Protein AF-0000000070867627 (afdb_homodimer)

Organism: Reticulomyxa filosa (NCBI:txid46433)

pLDDT: mean 87.65, std 14.45, range [36.25, 98.75]

Foldseek 3Di:
DLVVLLVVCVVQCPVVVVQDDPLLSVLLNLLLVQLQPPPPLDDLVLCCQVVPPQCVVVVSQLSRLQVSLVVSVVQCPDPVNVPCVPDDPVSVVVSSVLSSVLSSLLRVVCQVVLLVVLVVVLVVPPPCRDPVNSSSVSSLSSNLSSVLLLLDAQLSSQVVLLVSLVSLCVSQVVCVVVVTPRPGDVDDQLLVSLVVVLCCLVPRNLSSLVSVCSVRVVCVSSSVSSVVNNVVSVVCNVPVDGDDHDPVPD/DLVVLLVVCVVQCPVVVVQDDPLLSVLLNLLLVQLQPPPPLDDLVLCCQVVPPQCVVVVSQLSRLQVSLVVSVVQCPDPVNVPCVPDDPVSVVVSSVLSSVLSSLLRVVCQVVLLVVLVVVLVPPPPCRDPVNSSSVSSLSSNLSSVLLLLDAQLSSVVVLLVSLVSLCVQQVVCVVVVTPRPGDVDDQLLVSLVVVLCCLVPRNLSSLVSVCSVRVVCVSSNVSSVVNNVVSVVCNVPVDHDPHDPVPD

Sequence (500 aa):
SMLKVALFAKKKIDRMAKYFSSLDVFTTFISALCHDVEHPGLTNAYHINSQSDLALRYNDQSVLENHHAHIAALLMKKPNCDILSGLTSEQRKKFRKTMISTILQTDMSVHQSIVAKFQNFLRQSEEFLGDDCKQFLVESLVHLGDLSNPVMDWPMSFEWARRVIQEFYHQSLREKYQGLPVAGMEDKQPQSVSKVQTGFIDFIVTPLWKSACTLVPELDDRFEILQVNRQNWVEYGETAMCPPPVSKQCSMLKVALFAKKKIDRMAKYFSSLDVFTTFISALCHDVEHPGLTNAYHINSQSDLALRYNDQSVLENHHAHIAALLMKKPNCDILSGLTSEQRKKFRKTMISTILQTDMSVHQSIVAKFQNFLRQSEEFLGDDCKQFLVESLVHLGDLSNPVMDWPMSFEWARRVIQEFYHQSLREKYQGLPVAGMEDKQPQSVSKVQTGFIDFIVTPLWKSACTLVPELDDRFEILQVNRQNWVEYGETAMCPPPVSKQC

Structure (mmCIF, N/CA/C/O backbone):
data_AF-0000000070867627-model_v1
#
loop_
_entity.id
_entity.type
_entity.pdbx_description
1 polymer '35-cyclic nucleotide phosphodiesterase family protein'
#
loop_
_atom_site.group_PDB
_atom_site.id
_atom_site.type_symbol
_atom_site.label_atom_id
_atom_site.label_alt_id
_atom_site.label_comp_id
_atom_site.label_asym_id
_atom_site.label_entity_id
_atom_site.label_seq_id
_atom_site.pdbx_PDB_ins_code
_atom_site.Cartn_x
_atom_site.Cartn_y
_atom_site.Cartn_z
_atom_site.occupancy
_atom_site.B_iso_or_equiv
_atom_site.auth_seq_id
_atom_site.auth_comp_id
_atom_site.auth_asym_id
_atom_site.auth_atom_id
_atom_site.pdbx_PDB_model_num
ATOM 1 N N . SER A 1 1 ? 8.25 25.047 5.113 1 46.31 1 SER A N 1
ATOM 2 C CA . SER A 1 1 ? 8.102 24.562 6.484 1 46.31 1 SER A CA 1
ATOM 3 C C . SER A 1 1 ? 8.812 23.234 6.691 1 46.31 1 SER A C 1
ATOM 5 O O . SER A 1 1 ? 9.656 23.109 7.582 1 46.31 1 SER A O 1
ATOM 7 N N . MET A 1 2 ? 8.477 22.359 5.766 1 46.62 2 MET A N 1
ATOM 8 C CA . MET A 1 2 ? 9.102 21.047 5.902 1 46.62 2 MET A CA 1
ATOM 9 C C . MET A 1 2 ? 10.617 21.156 5.805 1 46.62 2 MET A C 1
ATOM 11 O O . MET A 1 2 ? 11.344 20.531 6.578 1 46.62 2 MET A O 1
ATOM 15 N N . LEU A 1 3 ? 10.977 22.078 4.957 1 46.28 3 LEU A N 1
ATOM 16 C CA . LEU A 1 3 ? 12.414 22.234 4.75 1 46.28 3 LEU A CA 1
ATOM 17 C C . LEU A 1 3 ? 13.086 22.781 6.012 1 46.28 3 LEU A C 1
ATOM 19 O O . LEU A 1 3 ? 14.211 22.391 6.336 1 46.28 3 LEU A O 1
ATOM 23 N N . LYS A 1 4 ? 12.352 23.609 6.633 1 49.66 4 LYS A N 1
ATOM 24 C CA . LYS A 1 4 ? 12.93 24.172 7.848 1 49.66 4 LYS A CA 1
ATOM 25 C C . LYS A 1 4 ? 13.172 23.094 8.898 1 49.66 4 LYS A C 1
ATOM 27 O O . LYS A 1 4 ? 14.211 23.078 9.562 1 49.66 4 LYS A O 1
ATOM 32 N N . VAL A 1 5 ? 12.18 22.25 8.977 1 50.91 5 VAL A N 1
ATOM 33 C CA . VAL A 1 5 ? 12.344 21.156 9.938 1 50.91 5 VAL A CA 1
ATOM 34 C C . VAL A 1 5 ? 13.5 20.266 9.508 1 50.91 5 VAL A C 1
ATOM 36 O O . VAL A 1 5 ? 14.312 19.844 10.336 1 50.91 5 VAL A O 1
ATOM 39 N N . ALA A 1 6 ? 13.508 20.031 8.195 1 53.25 6 ALA A N 1
ATOM 40 C CA . ALA A 1 6 ? 14.625 19.234 7.699 1 53.25 6 ALA A CA 1
ATOM 41 C C . ALA A 1 6 ? 15.961 19.922 8.016 1 53.25 6 ALA A C 1
ATOM 43 O O . ALA A 1 6 ? 16.922 19.25 8.414 1 53.25 6 ALA A O 1
ATOM 44 N N . LEU A 1 7 ? 15.938 21.172 7.77 1 53.06 7 LEU A N 1
ATOM 45 C CA . LEU A 1 7 ? 17.156 21.938 8.023 1 53.06 7 LEU A CA 1
ATOM 46 C C . LEU A 1 7 ? 17.469 21.969 9.516 1 53.06 7 LEU A C 1
ATOM 48 O O . LEU A 1 7 ? 18.641 21.891 9.906 1 53.06 7 LEU A O 1
ATOM 52 N N . PHE A 1 8 ? 16.422 22.172 10.156 1 52.38 8 PHE A N 1
ATOM 53 C CA . PHE A 1 8 ? 16.625 22.156 11.602 1 52.38 8 PHE A CA 1
ATOM 54 C C . PHE A 1 8 ? 17.172 20.812 12.055 1 52.38 8 PHE A C 1
ATOM 56 O O . PHE A 1 8 ? 18.078 20.75 12.883 1 52.38 8 PHE A O 1
ATOM 63 N N . ALA A 1 9 ? 16.547 19.828 11.492 1 49.59 9 ALA A N 1
ATOM 64 C CA . ALA A 1 9 ? 17.047 18.5 11.812 1 49.59 9 ALA A CA 1
ATOM 65 C C . ALA A 1 9 ? 18.516 18.344 11.406 1 49.59 9 ALA A C 1
ATOM 67 O O . ALA A 1 9 ? 19.297 17.719 12.117 1 49.59 9 ALA A O 1
ATOM 68 N N . LYS A 1 10 ? 18.797 18.906 10.281 1 51.69 10 LYS A N 1
ATOM 69 C CA . LYS A 1 10 ? 20.188 18.875 9.836 1 51.69 10 LYS A CA 1
ATOM 70 C C . LYS A 1 10 ? 21.109 19.516 10.875 1 51.69 10 LYS A C 1
ATOM 72 O O . LYS A 1 10 ? 22.172 18.984 11.195 1 51.69 10 LYS A O 1
ATOM 77 N N . LYS A 1 11 ? 20.781 20.734 11.062 1 50.38 11 LYS A N 1
ATOM 78 C CA . LYS A 1 11 ? 21.656 21.453 11.992 1 50.38 11 LYS A CA 1
ATOM 79 C C . LYS A 1 11 ? 21.797 20.688 13.312 1 50.38 11 LYS A C 1
ATOM 81 O O . LYS A 1 11 ? 22.875 20.641 13.898 1 50.38 11 LYS A O 1
ATOM 86 N N . LYS A 1 12 ? 20.703 20.25 13.703 1 48.22 12 LYS A N 1
ATOM 87 C CA . LYS A 1 12 ? 20.719 19.656 15.047 1 48.22 12 LYS A CA 1
ATOM 88 C C . LYS A 1 12 ? 21 18.156 14.984 1 48.22 12 LYS A C 1
ATOM 90 O O . LYS A 1 12 ? 21.203 17.531 16.016 1 48.22 12 LYS A O 1
ATOM 95 N N . ILE A 1 13 ? 20.781 17.562 13.82 1 48.62 13 ILE A N 1
ATOM 96 C CA . ILE A 1 13 ? 21.172 16.172 13.609 1 48.62 13 ILE A CA 1
ATOM 97 C C . ILE A 1 13 ? 22.688 16.047 13.688 1 48.62 13 ILE A C 1
ATOM 99 O O . ILE A 1 13 ? 23.25 14.984 13.375 1 48.62 13 ILE A O 1
ATOM 103 N N . ASP A 1 14 ? 23.281 17 13.938 1 50.62 14 ASP A N 1
ATOM 104 C CA . ASP A 1 14 ? 24.703 16.75 14.148 1 50.62 14 ASP A CA 1
ATOM 105 C C . ASP A 1 14 ? 24.906 15.531 15.062 1 50.62 14 ASP A C 1
ATOM 107 O O . ASP A 1 14 ? 25.766 14.688 14.797 1 50.62 14 ASP A O 1
ATOM 111 N N . ARG A 1 15 ? 24.234 15.5 16.141 1 51.59 15 ARG A N 1
ATOM 112 C CA . ARG A 1 15 ? 24.375 14.297 16.969 1 51.59 15 ARG A CA 1
ATOM 113 C C . ARG A 1 15 ? 23.828 13.07 16.25 1 51.59 15 ARG A C 1
ATOM 115 O O . ARG A 1 15 ? 24.344 11.961 16.438 1 51.59 15 ARG A O 1
ATOM 122 N N . MET A 1 16 ? 22.812 13.305 15.438 1 53.97 16 MET A N 1
ATOM 123 C CA . MET A 1 16 ? 22.25 12.195 14.68 1 53.97 16 MET A CA 1
ATOM 124 C C . MET A 1 16 ? 22.891 12.094 13.305 1 53.97 16 MET A C 1
ATOM 126 O O . MET A 1 16 ? 22.844 11.039 12.664 1 53.97 16 MET A O 1
ATOM 130 N N . ALA A 1 17 ? 23.453 13.234 13.016 1 57.22 17 ALA A N 1
ATOM 131 C CA . ALA A 1 17 ? 24.094 13.312 11.703 1 57.22 17 ALA A CA 1
ATOM 132 C C . ALA A 1 17 ? 25.188 12.266 11.555 1 57.22 17 ALA A C 1
ATOM 134 O O . ALA A 1 17 ? 25.453 11.781 10.453 1 57.22 17 ALA A O 1
ATOM 135 N N . LYS A 1 18 ? 25.656 12.062 12.734 1 63.28 18 LYS A N 1
ATOM 136 C CA . LYS A 1 18 ? 26.719 11.055 12.656 1 63.28 18 LYS A CA 1
ATOM 137 C C . LYS A 1 18 ? 26.141 9.703 12.227 1 63.28 18 LYS A C 1
ATOM 139 O O . LYS A 1 18 ? 26.875 8.859 11.695 1 63.28 18 LYS A O 1
ATOM 144 N N . TYR A 1 19 ? 24.844 9.758 12.312 1 68.25 19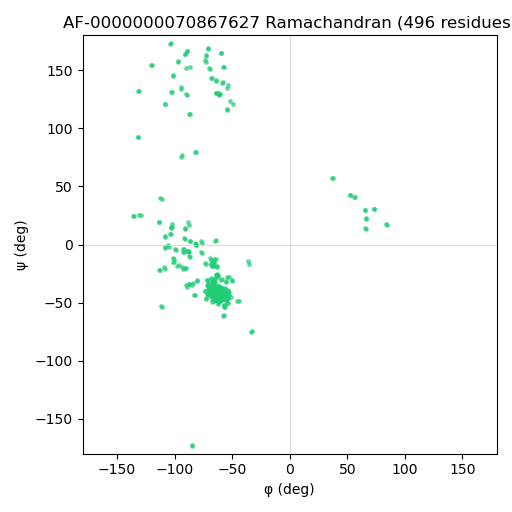 TYR A N 1
ATOM 145 C CA . TYR A 1 19 ? 24.25 8.461 12.039 1 68.25 19 TYR A CA 1
ATOM 146 C C . TYR A 1 19 ? 23.703 8.398 10.617 1 68.25 19 TYR A C 1
ATOM 148 O O . TYR A 1 19 ? 23.4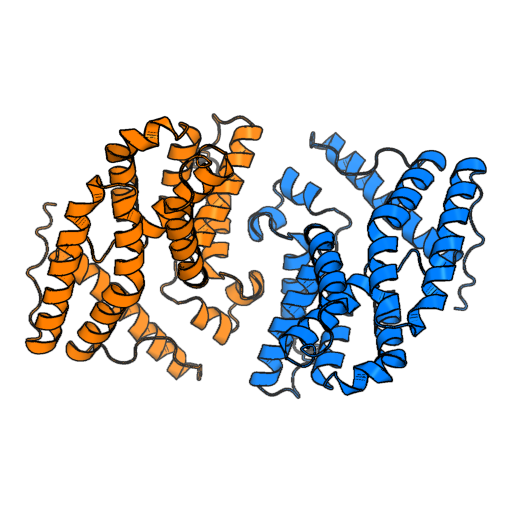69 7.309 10.086 1 68.25 19 TYR A O 1
ATOM 156 N N . PHE A 1 20 ? 23.641 9.57 10 1 80 20 PHE A N 1
ATOM 157 C CA . PHE A 1 20 ? 23.047 9.602 8.664 1 80 20 PHE A CA 1
ATOM 158 C C . PHE A 1 20 ? 24.141 9.711 7.598 1 80 20 PHE A C 1
ATOM 160 O O . PHE A 1 20 ? 25.062 10.516 7.727 1 80 20 PHE A O 1
ATOM 167 N N . SER A 1 21 ? 24.016 8.875 6.66 1 85.19 21 SER A N 1
ATOM 168 C CA . SER A 1 21 ? 24.875 9.031 5.484 1 85.19 21 SER A CA 1
ATOM 169 C C . SER A 1 21 ? 24.438 10.219 4.633 1 85.19 21 SER A C 1
ATOM 171 O O . SER A 1 21 ? 23.359 10.773 4.844 1 85.19 21 SER A O 1
ATOM 173 N N . SER A 1 22 ? 25.359 10.672 3.73 1 88.38 22 SER A N 1
ATOM 174 C CA . SER A 1 22 ? 25 11.734 2.799 1 88.38 22 SER A CA 1
ATOM 175 C C . SER A 1 22 ? 23.766 11.375 1.989 1 88.38 22 SER A C 1
ATOM 177 O O . SER A 1 22 ? 22.938 12.242 1.67 1 88.38 22 SER A O 1
ATOM 179 N N . LEU A 1 23 ? 23.609 10.109 1.723 1 91.44 23 LEU A N 1
ATOM 180 C CA . LEU A 1 23 ? 22.453 9.641 0.974 1 91.44 23 LEU A CA 1
ATOM 181 C C . LEU A 1 23 ? 21.172 9.789 1.799 1 91.44 23 LEU A C 1
ATOM 183 O O . LEU A 1 23 ? 20.125 10.18 1.272 1 91.44 23 LEU A O 1
ATOM 187 N N . ASP A 1 24 ? 21.312 9.508 3.053 1 89.44 24 ASP A N 1
ATOM 188 C CA . ASP A 1 24 ? 20.156 9.648 3.941 1 89.44 24 ASP A CA 1
ATOM 189 C C . ASP A 1 24 ? 19.688 11.094 4 1 89.44 24 ASP A C 1
ATOM 191 O O . ASP A 1 24 ? 18.484 11.367 3.93 1 89.44 24 ASP A O 1
ATOM 195 N N . VAL A 1 25 ? 20.641 11.93 4.094 1 87.81 25 VAL A N 1
ATOM 196 C CA . VAL A 1 25 ? 20.328 13.359 4.176 1 87.81 25 VAL A CA 1
ATOM 197 C C . VAL A 1 25 ? 19.703 13.82 2.867 1 87.81 25 VAL A C 1
ATOM 199 O O . VAL A 1 25 ? 18.672 14.508 2.877 1 87.81 25 VAL A O 1
ATOM 202 N N . PHE A 1 26 ? 20.344 13.398 1.827 1 91.31 26 PHE A N 1
ATOM 203 C CA . PHE A 1 26 ? 19.844 13.734 0.502 1 91.31 26 PHE A CA 1
ATOM 204 C C . PHE A 1 26 ? 18.406 13.242 0.326 1 91.31 26 PHE A C 1
ATOM 206 O O . PHE A 1 26 ? 17.531 13.992 -0.107 1 91.31 26 PHE A O 1
ATOM 213 N N . THR A 1 27 ? 18.094 12.039 0.723 1 93.81 27 THR A N 1
ATOM 214 C CA . THR A 1 27 ? 16.781 11.43 0.594 1 93.81 27 THR A CA 1
ATOM 215 C C . THR A 1 27 ? 15.758 12.164 1.455 1 93.81 27 THR A C 1
ATOM 217 O O . THR A 1 27 ? 14.617 12.367 1.033 1 93.81 27 THR A O 1
ATOM 220 N N . THR A 1 28 ? 16.172 12.523 2.621 1 92.12 28 THR A N 1
ATOM 221 C CA . THR A 1 28 ? 15.289 13.258 3.521 1 92.12 28 THR A CA 1
ATOM 222 C C . THR A 1 28 ? 14.836 14.57 2.885 1 92.12 28 THR A C 1
ATOM 224 O O . THR A 1 28 ? 13.641 14.883 2.889 1 92.12 28 THR A O 1
ATOM 227 N N . PHE A 1 29 ? 15.781 15.273 2.291 1 91.88 29 PHE A N 1
ATOM 228 C CA . PHE A 1 29 ? 15.477 16.578 1.694 1 91.88 29 PHE A CA 1
ATOM 229 C C . PHE A 1 29 ? 14.547 16.406 0.498 1 91.88 29 PHE A C 1
ATOM 231 O O . PHE A 1 29 ? 13.57 17.156 0.358 1 91.88 29 PHE A O 1
ATOM 238 N N . ILE A 1 30 ? 14.828 15.445 -0.308 1 93.81 30 ILE A N 1
ATOM 239 C CA . ILE A 1 30 ? 14.023 15.25 -1.505 1 93.81 30 ILE A CA 1
ATOM 240 C C . ILE A 1 30 ? 12.617 14.781 -1.107 1 93.81 30 ILE A C 1
ATOM 242 O O . ILE A 1 30 ? 11.625 15.234 -1.681 1 93.81 30 ILE A O 1
ATOM 246 N N . SER A 1 31 ? 12.508 13.883 -0.125 1 95.88 31 SER A N 1
ATOM 247 C CA . SER A 1 31 ? 11.203 13.422 0.356 1 95.88 31 SER A CA 1
ATOM 248 C C . SER A 1 31 ? 10.383 14.57 0.921 1 95.88 31 SER A C 1
ATOM 250 O O . SER A 1 31 ? 9.18 14.664 0.669 1 95.88 31 SER A O 1
ATOM 252 N N . ALA A 1 32 ? 11.039 15.414 1.644 1 93.56 32 ALA A N 1
ATOM 253 C CA . ALA A 1 32 ? 10.375 16.578 2.221 1 93.56 32 ALA A CA 1
ATOM 254 C C . ALA A 1 32 ? 9.867 17.516 1.128 1 93.56 32 ALA A C 1
ATOM 256 O O . ALA A 1 32 ? 8.75 18.031 1.209 1 93.56 32 ALA A O 1
ATOM 257 N N . LEU A 1 33 ? 10.648 17.688 0.144 1 93.5 33 LEU A N 1
ATOM 258 C CA . LEU A 1 33 ? 10.32 18.594 -0.956 1 93.5 33 LEU A CA 1
ATOM 259 C C . LEU A 1 33 ? 9.133 18.062 -1.759 1 93.5 33 LEU A C 1
ATOM 261 O O . LEU A 1 33 ? 8.312 18.828 -2.25 1 93.5 33 LEU A O 1
ATOM 265 N N . CYS A 1 34 ? 9.031 16.703 -1.827 1 95.94 34 CYS A N 1
ATOM 266 C CA . CYS A 1 34 ? 8.102 16.125 -2.787 1 95.94 34 CYS A CA 1
ATOM 267 C C . CYS A 1 34 ? 6.895 15.523 -2.078 1 95.94 34 CYS A C 1
ATOM 269 O O . CYS A 1 34 ? 5.953 15.062 -2.727 1 95.94 34 CYS A O 1
ATOM 271 N N . HIS A 1 35 ? 6.785 15.508 -0.769 1 95.94 35 HIS A N 1
ATOM 272 C CA . HIS A 1 35 ? 5.77 14.742 -0.057 1 95.94 35 HIS A CA 1
ATOM 273 C C . HIS A 1 35 ? 4.371 15.273 -0.35 1 95.94 35 HIS A C 1
ATOM 275 O O . HIS A 1 35 ? 3.381 14.562 -0.165 1 95.94 35 HIS A O 1
ATOM 281 N N . ASP A 1 36 ? 4.309 16.531 -0.861 1 95.12 36 ASP A N 1
ATOM 282 C CA . ASP A 1 36 ? 3.02 17.141 -1.171 1 95.12 36 ASP A CA 1
ATOM 283 C C . ASP A 1 36 ? 3.008 17.703 -2.588 1 95.12 36 ASP A C 1
ATOM 285 O O . ASP A 1 36 ? 2.275 18.656 -2.873 1 95.12 36 ASP A O 1
ATOM 289 N N . VAL A 1 37 ? 3.848 17.125 -3.43 1 95.69 37 VAL A N 1
ATOM 290 C CA . VAL A 1 37 ? 3.867 17.594 -4.812 1 95.69 37 VAL A CA 1
ATOM 291 C C . VAL A 1 37 ? 2.502 17.359 -5.457 1 95.69 37 VAL A C 1
ATOM 293 O O . VAL A 1 37 ? 1.882 16.312 -5.25 1 95.69 37 VAL A O 1
ATOM 296 N N . GLU A 1 38 ? 1.902 18.406 -6.117 1 95.12 38 GLU A N 1
ATOM 297 C CA . GLU A 1 38 ? 0.625 18.406 -6.824 1 95.12 38 GLU A CA 1
ATOM 298 C C . GLU A 1 38 ? -0.538 18.172 -5.863 1 95.12 38 GLU A C 1
ATOM 300 O O . GLU A 1 38 ? -1.517 17.516 -6.215 1 95.12 38 GLU A O 1
ATOM 305 N N . HIS A 1 39 ? -0.449 18.547 -4.656 1 93.94 39 HIS A N 1
ATOM 306 C CA . HIS A 1 39 ? -1.557 18.438 -3.715 1 93.94 39 HIS A CA 1
ATOM 307 C C . HIS A 1 39 ? -2.758 19.25 -4.172 1 93.94 39 HIS A C 1
ATOM 309 O O . HIS A 1 39 ? -2.648 20.469 -4.371 1 93.94 39 HIS A O 1
ATOM 315 N N . PRO A 1 40 ? -3.881 18.719 -4.211 1 93.25 40 PRO A N 1
ATOM 316 C CA . PRO A 1 40 ? -5.035 19.391 -4.816 1 93.25 40 PRO A CA 1
ATOM 317 C C . PRO A 1 40 ? -5.852 20.188 -3.807 1 93.25 40 PRO A C 1
ATOM 319 O O . PRO A 1 40 ? -6.801 20.891 -4.184 1 93.25 40 PRO A O 1
ATOM 322 N N . GLY A 1 41 ? -5.539 20.094 -2.537 1 94.81 41 GLY A N 1
ATOM 323 C CA . GLY A 1 41 ? -6.328 20.75 -1.512 1 94.81 41 GLY A CA 1
ATOM 324 C C . GLY A 1 41 ? -7.547 19.953 -1.086 1 94.81 41 GLY A C 1
ATOM 325 O O . GLY A 1 41 ? -8.555 20.531 -0.665 1 94.81 41 GLY A O 1
ATOM 326 N N . LEU A 1 42 ? -7.543 18.719 -1.38 1 96.56 42 LEU A N 1
ATOM 327 C CA . LEU A 1 42 ? -8.57 17.766 -0.979 1 96.56 42 LEU A CA 1
ATOM 328 C C . LEU A 1 42 ? -7.961 16.641 -0.143 1 96.56 42 LEU A C 1
ATOM 330 O O . LEU A 1 42 ? -6.758 16.391 -0.218 1 96.56 42 LEU A O 1
ATOM 334 N N . THR A 1 43 ? -8.766 16.047 0.673 1 96.81 43 THR A N 1
ATOM 335 C CA . THR A 1 43 ? -8.266 15 1.567 1 96.81 43 THR A CA 1
ATOM 336 C C . THR A 1 43 ? -8.391 13.625 0.917 1 96.81 43 THR A C 1
ATOM 338 O O . THR A 1 43 ? -9.117 13.461 -0.066 1 96.81 43 THR A O 1
ATOM 341 N N . ASN A 1 44 ? -7.695 12.656 1.453 1 97.62 44 ASN A N 1
ATOM 342 C CA . ASN A 1 44 ? -7.867 11.273 1.035 1 97.62 44 ASN A CA 1
ATOM 343 C C . ASN A 1 44 ? -9.32 10.828 1.143 1 97.62 44 ASN A C 1
ATOM 345 O O . ASN A 1 44 ? -9.836 10.148 0.251 1 97.62 44 ASN A O 1
ATOM 349 N N . ALA A 1 45 ? -9.992 11.234 2.209 1 97 45 ALA A N 1
ATOM 350 C CA . ALA A 1 45 ? -11.383 10.859 2.428 1 97 45 ALA A CA 1
ATOM 351 C C . ALA A 1 45 ? -12.273 11.367 1.291 1 97 45 ALA A C 1
ATOM 353 O O . ALA A 1 45 ? -13.148 10.641 0.813 1 97 45 ALA A O 1
ATOM 354 N N . TYR A 1 46 ? -12.047 12.594 0.834 1 97.69 46 TYR A N 1
ATOM 355 C CA . TYR A 1 46 ? -12.82 13.125 -0.286 1 97.69 46 TYR A CA 1
ATOM 356 C C . TYR A 1 46 ? -12.633 12.266 -1.531 1 97.69 46 TYR A C 1
ATOM 358 O O . TYR A 1 46 ? -13.602 11.914 -2.203 1 97.69 46 TYR A O 1
ATOM 366 N N . HIS A 1 47 ? -11.367 11.93 -1.83 1 98.06 47 HIS A N 1
ATOM 367 C CA . HIS A 1 47 ? -11.07 11.156 -3.031 1 98.06 47 HIS A CA 1
ATOM 368 C C . HIS A 1 47 ? -11.711 9.773 -2.969 1 98.06 47 HIS A C 1
ATOM 370 O O . HIS A 1 47 ? -12.266 9.297 -3.959 1 98.06 47 HIS A O 1
ATOM 376 N N . ILE A 1 48 ? -11.641 9.148 -1.832 1 97.75 48 ILE A N 1
ATOM 377 C CA . ILE A 1 48 ? -12.203 7.812 -1.656 1 97.75 48 ILE A CA 1
ATOM 378 C C . ILE A 1 48 ? -13.727 7.871 -1.768 1 97.75 48 ILE A C 1
ATOM 380 O O . ILE A 1 48 ? -14.328 7.105 -2.518 1 97.75 48 ILE A O 1
ATOM 384 N N . ASN A 1 49 ? -14.352 8.852 -1.077 1 96.31 49 ASN A N 1
ATOM 385 C CA . ASN A 1 49 ? -15.805 8.984 -1.077 1 96.31 49 ASN A CA 1
ATOM 386 C C . ASN A 1 49 ? -16.328 9.336 -2.463 1 96.31 49 ASN A C 1
ATOM 388 O O . ASN A 1 49 ? -17.438 8.922 -2.838 1 96.31 49 ASN A O 1
ATOM 392 N N . SER A 1 50 ? -15.555 10.102 -3.209 1 96.31 50 SER A N 1
ATOM 393 C CA . SER A 1 50 ? -15.984 10.531 -4.535 1 96.31 50 SER A CA 1
ATOM 394 C C . SER A 1 50 ? -15.594 9.508 -5.598 1 96.31 50 SER A C 1
ATOM 396 O O . SER A 1 50 ? -15.953 9.656 -6.77 1 96.31 50 SER A O 1
ATOM 398 N N . GLN A 1 51 ? -14.797 8.43 -5.191 1 95.06 51 GLN A N 1
ATOM 399 C CA . GLN A 1 51 ? -14.281 7.449 -6.137 1 95.06 51 GLN A CA 1
ATOM 400 C C . GLN A 1 51 ? -13.562 8.133 -7.297 1 95.06 51 GLN A C 1
ATOM 402 O O . GLN A 1 51 ? -13.82 7.824 -8.461 1 95.06 51 GLN A O 1
ATOM 407 N N . SER A 1 52 ? -12.766 9.148 -6.891 1 96.94 52 SER A N 1
ATOM 408 C CA . SER A 1 52 ? -12.008 9.867 -7.91 1 96.94 52 SER A CA 1
ATOM 409 C C . SER A 1 52 ? -11.07 8.93 -8.664 1 96.94 52 SER A C 1
ATOM 411 O O . SER A 1 52 ? -10.82 7.812 -8.227 1 96.94 52 SER A O 1
ATOM 413 N N . ASP A 1 53 ? -10.562 9.359 -9.789 1 97.19 53 ASP A N 1
ATOM 414 C CA . ASP A 1 53 ? -9.594 8.586 -10.562 1 97.19 53 ASP A CA 1
ATOM 415 C C . ASP A 1 53 ? -8.375 8.227 -9.719 1 97.19 53 ASP A C 1
ATOM 417 O O . ASP A 1 53 ? -7.832 7.125 -9.836 1 97.19 53 ASP A O 1
ATOM 421 N N . LEU A 1 54 ? -7.949 9.148 -8.867 1 98.06 54 LEU A N 1
ATOM 422 C CA . LEU A 1 54 ? -6.801 8.891 -8.008 1 98.06 54 LEU A CA 1
ATOM 423 C C . LEU A 1 54 ? -7.109 7.793 -6.996 1 98.06 54 LEU A C 1
ATOM 425 O O . LEU A 1 54 ? -6.273 6.922 -6.746 1 98.06 54 LEU A O 1
ATOM 429 N N . ALA A 1 55 ? -8.297 7.895 -6.402 1 98.31 55 ALA A N 1
ATOM 430 C CA . ALA A 1 55 ? -8.688 6.875 -5.43 1 98.31 55 ALA A CA 1
ATOM 431 C C . ALA A 1 55 ? -8.75 5.496 -6.078 1 98.31 55 ALA A C 1
ATOM 433 O O . ALA A 1 55 ? -8.297 4.504 -5.496 1 98.31 55 ALA A O 1
ATOM 434 N N . LEU A 1 56 ? -9.273 5.422 -7.273 1 97.94 56 LEU A N 1
ATOM 435 C CA . LEU A 1 56 ? -9.352 4.156 -7.992 1 97.94 56 LEU A CA 1
ATOM 436 C C . LEU A 1 56 ? -7.953 3.648 -8.344 1 97.94 56 LEU A C 1
ATOM 438 O O . LEU A 1 56 ? -7.656 2.463 -8.172 1 97.94 56 LEU A O 1
ATOM 442 N N . ARG A 1 57 ? -7.125 4.508 -8.742 1 98.19 57 ARG A N 1
ATOM 443 C CA . ARG A 1 57 ? -5.781 4.164 -9.188 1 98.19 57 ARG A CA 1
ATOM 444 C C . ARG A 1 57 ? -4.957 3.578 -8.039 1 98.19 57 ARG A C 1
ATOM 446 O O . ARG A 1 57 ? -4.238 2.594 -8.227 1 98.19 57 ARG A O 1
ATOM 453 N N . TYR A 1 58 ? -5.086 4.199 -6.93 1 98.56 58 TYR A N 1
ATOM 454 C CA . TYR A 1 58 ? -4.23 3.793 -5.824 1 98.56 58 TYR A CA 1
ATOM 455 C C . TYR A 1 58 ? -5 2.945 -4.816 1 98.56 58 TYR A C 1
ATOM 457 O O . TYR A 1 58 ? -4.582 2.801 -3.668 1 98.56 58 TYR A O 1
ATOM 465 N N . ASN A 1 59 ? -6.141 2.516 -5.301 1 98.5 59 ASN A N 1
ATOM 466 C CA . ASN A 1 59 ? -6.926 1.529 -4.566 1 98.5 59 ASN A CA 1
ATOM 467 C C . ASN A 1 59 ? -7.25 2.008 -3.156 1 98.5 59 ASN A C 1
ATOM 469 O O . ASN A 1 59 ? -7.105 1.256 -2.191 1 98.5 59 ASN A O 1
ATOM 473 N N . ASP A 1 60 ? -7.566 3.229 -3.021 1 98.12 60 ASP A N 1
ATOM 474 C CA . ASP A 1 60 ? -8.102 3.85 -1.813 1 98.12 60 ASP A CA 1
ATOM 475 C C . ASP A 1 60 ? -7.074 3.84 -0.687 1 98.12 60 ASP A C 1
ATOM 477 O O . ASP A 1 60 ? -7.426 3.998 0.484 1 98.12 60 ASP A O 1
ATOM 481 N N . GLN A 1 61 ? -5.816 3.559 -1.013 1 97.75 61 GLN A N 1
ATOM 482 C CA . GLN A 1 61 ? -4.773 3.514 0.005 1 97.75 61 GLN A CA 1
ATOM 483 C C . GLN A 1 61 ? -3.834 4.711 -0.116 1 97.75 61 GLN A C 1
ATOM 485 O O . GLN A 1 61 ? -3.156 4.875 -1.133 1 97.75 61 GLN A O 1
ATOM 490 N N . SER A 1 62 ? -3.793 5.477 1.001 1 98.19 62 SER A N 1
ATOM 491 C CA . SER A 1 62 ? -2.896 6.629 0.968 1 98.19 62 SER A CA 1
ATOM 492 C C . SER A 1 62 ? -2.891 7.285 -0.408 1 98.19 62 SER A C 1
ATOM 494 O O . SER A 1 62 ? -1.828 7.484 -1.002 1 98.19 62 SER A O 1
ATOM 496 N N . VAL A 1 63 ? -4.047 7.668 -0.832 1 98.56 63 VAL A N 1
ATOM 497 C CA . VAL A 1 63 ? -4.305 8.062 -2.213 1 98.56 63 VAL A CA 1
ATOM 498 C C . VAL A 1 63 ? -3.359 9.195 -2.609 1 98.56 63 VAL A C 1
ATOM 500 O O . VAL A 1 63 ? -2.615 9.078 -3.586 1 98.56 63 VAL A O 1
ATOM 503 N N . LEU A 1 64 ? -3.305 10.258 -1.867 1 98.5 64 LEU A N 1
ATOM 504 C CA . LEU A 1 64 ? -2.506 11.438 -2.201 1 98.5 64 LEU A CA 1
ATOM 505 C C . LEU A 1 64 ? -1.018 11.141 -2.051 1 98.5 64 LEU A C 1
ATOM 507 O O . LEU A 1 64 ? -0.221 11.484 -2.928 1 98.5 64 LEU A O 1
ATOM 511 N N . GLU A 1 65 ? -0.624 10.453 -1.002 1 98.5 65 GLU A N 1
ATOM 512 C CA . GLU A 1 65 ? 0.787 10.164 -0.766 1 98.5 65 GLU A CA 1
ATOM 513 C C . GLU A 1 65 ? 1.357 9.266 -1.858 1 98.5 65 GLU A C 1
ATOM 515 O O . GLU A 1 65 ? 2.5 9.445 -2.283 1 98.5 65 GLU A O 1
ATOM 520 N N . ASN A 1 66 ? 0.547 8.289 -2.32 1 98.69 66 ASN A N 1
ATOM 521 C CA . ASN A 1 66 ? 0.987 7.477 -3.447 1 98.69 66 ASN A CA 1
ATOM 522 C C . ASN A 1 66 ? 1.132 8.305 -4.719 1 98.69 66 ASN A C 1
ATOM 524 O O . ASN A 1 66 ? 2.068 8.109 -5.492 1 98.69 66 ASN A O 1
ATOM 528 N N . HIS A 1 67 ? 0.207 9.172 -4.883 1 98.75 67 HIS A N 1
ATOM 529 C CA . HIS A 1 67 ? 0.283 10.07 -6.031 1 98.75 67 HIS A CA 1
ATOM 530 C C . HIS A 1 67 ? 1.526 10.953 -5.961 1 98.75 67 HIS A C 1
ATOM 532 O O . HIS A 1 67 ? 2.232 11.117 -6.957 1 98.75 67 HIS A O 1
ATOM 538 N N . HIS A 1 68 ? 1.799 11.516 -4.793 1 98.62 68 HIS A N 1
ATOM 539 C CA . HIS A 1 68 ? 2.971 12.367 -4.617 1 98.62 68 HIS A CA 1
ATOM 540 C C . HIS A 1 68 ? 4.258 11.602 -4.906 1 98.62 68 HIS A C 1
ATOM 542 O O . HIS A 1 68 ? 5.141 12.109 -5.602 1 98.62 68 HIS A O 1
ATOM 548 N N . ALA A 1 69 ? 4.359 10.422 -4.383 1 98.56 69 ALA A N 1
ATOM 549 C CA . ALA A 1 69 ? 5.551 9.609 -4.609 1 98.56 69 ALA A CA 1
ATOM 550 C C . ALA A 1 69 ? 5.719 9.281 -6.094 1 98.56 69 ALA A C 1
ATOM 552 O O . ALA A 1 69 ? 6.832 9.328 -6.621 1 98.56 69 ALA A O 1
ATOM 553 N N . HIS A 1 70 ? 4.617 8.953 -6.727 1 98.56 70 HIS A N 1
ATOM 554 C CA . HIS A 1 70 ? 4.629 8.648 -8.156 1 98.56 70 HIS A CA 1
ATOM 555 C C . HIS A 1 70 ? 5.098 9.852 -8.969 1 98.56 70 HIS A C 1
ATOM 557 O O . HIS A 1 70 ? 5.98 9.727 -9.82 1 98.56 70 HIS A O 1
ATOM 563 N N . ILE A 1 71 ? 4.52 11.008 -8.695 1 98.25 71 ILE A N 1
ATOM 564 C CA . ILE A 1 71 ? 4.852 12.227 -9.43 1 98.25 71 ILE A CA 1
ATOM 565 C C . ILE A 1 71 ? 6.309 12.594 -9.188 1 98.25 71 ILE A C 1
ATOM 567 O O . ILE A 1 71 ? 7.016 13.016 -10.102 1 98.25 71 ILE A O 1
ATOM 571 N N . ALA A 1 72 ? 6.762 12.461 -7.938 1 97.12 72 ALA A N 1
ATOM 572 C CA . ALA A 1 72 ? 8.164 12.719 -7.625 1 97.12 72 ALA A CA 1
ATOM 573 C C . ALA A 1 72 ? 9.086 11.883 -8.5 1 97.12 72 ALA A C 1
ATOM 575 O O . ALA A 1 72 ? 10.07 12.391 -9.047 1 97.12 72 ALA A O 1
ATOM 576 N N . ALA A 1 73 ? 8.766 10.617 -8.641 1 96.5 73 ALA A N 1
ATOM 577 C CA . ALA A 1 73 ? 9.578 9.719 -9.461 1 96.5 73 ALA A CA 1
ATOM 578 C C . ALA A 1 73 ? 9.578 10.156 -10.922 1 96.5 73 ALA A C 1
ATOM 580 O O . ALA A 1 73 ? 10.617 10.125 -11.586 1 96.5 73 ALA A O 1
ATOM 581 N N . LEU A 1 74 ? 8.414 10.555 -11.422 1 96.44 74 LEU A N 1
ATOM 582 C CA . LEU A 1 74 ? 8.305 10.984 -12.812 1 96.44 74 LEU A CA 1
ATOM 583 C C . LEU A 1 74 ? 9.125 12.25 -13.055 1 96.44 74 LEU A C 1
ATOM 585 O O . LEU A 1 74 ? 9.781 12.383 -14.086 1 96.44 74 LEU A O 1
ATOM 589 N N . LEU A 1 75 ? 9.031 13.148 -12.125 1 95.19 75 LEU A N 1
ATOM 590 C CA . LEU A 1 75 ? 9.773 14.406 -12.258 1 95.19 75 LEU A CA 1
ATOM 591 C C . LEU A 1 75 ? 11.273 14.148 -12.305 1 95.19 75 LEU A C 1
ATOM 593 O O . LEU A 1 75 ? 11.992 14.797 -13.07 1 95.19 75 LEU A O 1
ATOM 597 N N . MET A 1 76 ? 11.758 13.227 -11.562 1 93.69 76 MET A N 1
ATOM 598 C CA . MET A 1 76 ? 13.188 12.938 -11.469 1 93.69 76 MET A CA 1
ATOM 599 C C . MET A 1 76 ? 13.688 12.258 -12.742 1 93.69 76 MET A C 1
ATOM 601 O O . MET A 1 76 ? 14.891 12.172 -12.969 1 93.69 76 MET A O 1
ATOM 605 N N . LYS A 1 77 ? 12.781 11.742 -13.516 1 91.5 77 LYS A N 1
ATOM 606 C CA . LYS A 1 77 ? 13.156 11.094 -14.773 1 91.5 77 LYS A CA 1
ATOM 607 C C . LYS A 1 77 ? 13.25 12.102 -15.906 1 91.5 77 LYS A C 1
ATOM 609 O O . LYS A 1 77 ? 13.766 11.789 -16.984 1 91.5 77 LYS A O 1
ATOM 614 N N . LYS A 1 78 ? 12.805 13.258 -15.656 1 91.75 78 LYS A N 1
ATOM 615 C CA . LYS A 1 78 ? 12.914 14.297 -16.672 1 91.75 78 LYS A CA 1
ATOM 616 C C . LYS A 1 78 ? 14.375 14.695 -16.906 1 91.75 78 LYS A C 1
ATOM 618 O O . LYS A 1 78 ? 15.156 14.758 -15.953 1 91.75 78 LYS A O 1
ATOM 623 N N . PRO A 1 79 ? 14.773 14.992 -18.141 1 87.62 79 PRO A N 1
ATOM 624 C CA . PRO A 1 79 ? 16.172 15.289 -18.484 1 87.62 79 PRO A CA 1
ATOM 625 C C . PRO A 1 79 ? 16.766 16.406 -17.625 1 87.62 79 PRO A C 1
ATOM 627 O O . PRO A 1 79 ? 17.922 16.328 -17.203 1 87.62 79 PRO A O 1
ATOM 630 N N . ASN A 1 80 ? 16.109 17.453 -17.312 1 87.25 80 ASN A N 1
ATOM 631 C CA . ASN A 1 80 ? 16.672 18.578 -16.547 1 87.25 80 ASN A CA 1
ATOM 632 C C . ASN A 1 80 ? 16.453 18.391 -15.055 1 87.25 80 ASN A C 1
ATOM 634 O O . ASN A 1 80 ? 16.766 19.297 -14.266 1 87.25 80 ASN A O 1
ATOM 638 N N . CYS A 1 81 ? 16.078 17.188 -14.617 1 85.75 81 CYS A N 1
ATOM 639 C CA . CYS A 1 81 ? 15.781 16.969 -13.211 1 85.75 81 CYS A CA 1
ATOM 640 C C . CYS A 1 81 ? 16.406 15.664 -12.711 1 85.75 81 CYS A C 1
ATOM 642 O O . CYS A 1 81 ? 15.867 15.023 -11.812 1 85.75 81 CYS A O 1
ATOM 644 N N . ASP A 1 82 ? 17.484 15.242 -13.406 1 84.88 82 ASP A N 1
ATOM 645 C CA . ASP A 1 82 ? 18.125 14 -12.969 1 84.88 82 ASP A CA 1
ATOM 646 C C . ASP A 1 82 ? 19.062 14.242 -11.797 1 84.88 82 ASP A C 1
ATOM 648 O O . ASP A 1 82 ? 20.281 14.211 -11.953 1 84.88 82 ASP A O 1
ATOM 652 N N . ILE A 1 83 ? 18.531 14.352 -10.68 1 88.69 83 ILE A N 1
ATOM 653 C CA . ILE A 1 83 ? 19.266 14.695 -9.469 1 88.69 83 ILE A CA 1
ATOM 654 C C . ILE A 1 83 ? 19.922 13.438 -8.898 1 88.69 83 ILE A C 1
ATOM 656 O O . ILE A 1 83 ? 20.641 13.508 -7.891 1 88.69 83 ILE A O 1
ATOM 660 N N . LEU A 1 84 ? 19.719 12.25 -9.633 1 91.19 84 LEU A N 1
ATOM 661 C CA . LEU A 1 84 ? 20.266 10.992 -9.133 1 91.19 84 LEU A CA 1
ATOM 662 C C . LEU A 1 84 ? 21.484 10.57 -9.93 1 91.19 84 LEU A C 1
ATOM 664 O O . LEU A 1 84 ? 22.062 9.508 -9.68 1 91.19 84 LEU A O 1
ATOM 668 N N . SER A 1 85 ? 21.969 11.258 -10.953 1 88.88 85 SER A N 1
ATOM 669 C CA . SER A 1 85 ? 23.031 10.891 -11.891 1 88.88 85 SER A CA 1
ATOM 670 C C . SER A 1 85 ? 24.312 10.508 -11.164 1 88.88 85 SER A C 1
ATOM 672 O O . SER A 1 85 ? 25.062 9.648 -11.617 1 88.88 85 SER A O 1
ATOM 674 N N . GLY A 1 86 ? 24.625 10.969 -10.039 1 89.25 86 GLY A N 1
ATOM 675 C CA . GLY A 1 86 ? 25.859 10.672 -9.328 1 89.25 86 GLY A CA 1
ATOM 676 C C . GLY A 1 86 ? 25.75 9.477 -8.406 1 89.25 86 GLY A C 1
ATOM 677 O O . GLY A 1 86 ? 26.75 9.031 -7.836 1 89.25 86 GLY A O 1
ATOM 678 N N . LEU A 1 87 ? 24.641 8.812 -8.43 1 93.44 87 LEU A N 1
ATOM 679 C CA . LEU A 1 87 ? 24.422 7.695 -7.516 1 93.44 87 LEU A CA 1
ATOM 680 C C . LEU A 1 87 ? 24.625 6.363 -8.227 1 93.44 87 LEU A C 1
ATOM 682 O O . LEU A 1 87 ? 24.312 6.234 -9.414 1 93.44 87 LEU A O 1
ATOM 686 N N . THR A 1 88 ? 25.156 5.391 -7.461 1 94.44 88 THR A N 1
ATOM 687 C CA . THR A 1 88 ? 25.234 4.023 -7.957 1 94.44 88 THR A CA 1
ATOM 688 C C . THR A 1 88 ? 23.844 3.396 -8.023 1 94.44 88 THR A C 1
ATOM 690 O O . THR A 1 88 ? 22.891 3.939 -7.469 1 94.44 88 THR A O 1
ATOM 693 N N . SER A 1 89 ? 23.75 2.229 -8.68 1 91.81 89 SER A N 1
ATOM 694 C CA . SER A 1 89 ? 22.484 1.517 -8.781 1 91.81 89 SER A CA 1
ATOM 695 C C . SER A 1 89 ? 21.953 1.151 -7.402 1 91.81 89 SER A C 1
ATOM 697 O O . SER A 1 89 ? 20.75 1.273 -7.148 1 91.81 89 SER A O 1
ATOM 699 N N . GLU A 1 90 ? 22.812 0.788 -6.586 1 93.88 90 GLU A N 1
ATOM 700 C CA . GLU A 1 90 ? 22.422 0.413 -5.23 1 93.88 90 GLU A CA 1
ATOM 701 C C . GLU A 1 90 ? 21.922 1.624 -4.441 1 93.88 90 GLU A C 1
ATOM 703 O O . GLU A 1 90 ? 20.938 1.535 -3.703 1 93.88 90 GLU A O 1
ATOM 708 N N . GLN A 1 91 ? 22.609 2.701 -4.637 1 95.38 91 GLN A N 1
ATOM 709 C CA . GLN A 1 91 ? 22.219 3.934 -3.959 1 95.38 91 GLN A CA 1
ATOM 710 C C . GLN A 1 91 ? 20.875 4.441 -4.465 1 95.38 91 GLN A C 1
ATOM 712 O O . GLN A 1 91 ? 20.062 4.93 -3.684 1 95.38 91 GLN A O 1
ATOM 717 N N . ARG A 1 92 ? 20.672 4.305 -5.688 1 95.19 92 ARG A N 1
ATOM 718 C CA . ARG A 1 92 ? 19.406 4.723 -6.281 1 95.19 92 ARG A CA 1
ATOM 719 C C . ARG A 1 92 ? 18.25 3.898 -5.742 1 95.19 92 ARG A C 1
ATOM 721 O O . ARG A 1 92 ? 17.172 4.438 -5.461 1 95.19 92 ARG A O 1
ATOM 728 N N . LYS A 1 93 ? 18.5 2.627 -5.652 1 94.62 93 LYS A N 1
ATOM 729 C CA . LYS A 1 93 ? 17.469 1.737 -5.109 1 94.62 93 LYS A CA 1
ATOM 730 C C . LYS A 1 93 ? 17.141 2.098 -3.664 1 94.62 93 LYS A C 1
ATOM 732 O O . LYS A 1 93 ? 15.969 2.143 -3.281 1 94.62 93 LYS A O 1
ATOM 737 N N . LYS A 1 94 ? 18.156 2.32 -2.947 1 94.75 94 LYS A N 1
ATOM 738 C CA . LYS A 1 94 ? 17.969 2.701 -1.551 1 94.75 94 LYS A CA 1
ATOM 739 C C . LYS A 1 94 ? 17.25 4.039 -1.44 1 94.75 94 LYS A C 1
ATOM 741 O O . LYS A 1 94 ? 16.344 4.195 -0.616 1 94.75 94 LYS A O 1
ATOM 746 N N . PHE A 1 95 ? 17.703 5.012 -2.238 1 96.19 95 PHE A N 1
ATOM 747 C CA . PHE A 1 95 ? 17.062 6.324 -2.287 1 96.19 95 PHE A CA 1
ATOM 748 C C . PHE A 1 95 ? 15.57 6.191 -2.582 1 96.19 95 PHE A C 1
ATOM 750 O O . PHE A 1 95 ? 14.742 6.75 -1.865 1 96.19 95 PHE A O 1
ATOM 757 N N . ARG A 1 96 ? 15.203 5.449 -3.613 1 97.25 96 ARG A N 1
ATOM 758 C CA . ARG A 1 96 ? 13.82 5.293 -4.043 1 97.25 96 ARG A CA 1
ATOM 759 C C . ARG A 1 96 ? 12.984 4.633 -2.957 1 97.25 96 ARG A C 1
ATOM 761 O O . ARG A 1 96 ? 11.898 5.113 -2.625 1 97.25 96 ARG A O 1
ATOM 768 N N . LYS A 1 97 ? 13.5 3.582 -2.438 1 97 97 LYS A N 1
ATOM 769 C CA . LYS A 1 97 ? 12.789 2.859 -1.383 1 97 97 LYS A CA 1
ATOM 770 C C . LYS A 1 97 ? 12.5 3.768 -0.193 1 97 97 LYS A C 1
ATOM 772 O O . LYS A 1 97 ? 11.367 3.807 0.302 1 97 97 LYS A O 1
ATOM 777 N N . THR A 1 98 ? 13.477 4.48 0.211 1 96.19 98 THR A N 1
ATOM 778 C CA . THR A 1 98 ? 13.352 5.344 1.379 1 96.19 98 THR A CA 1
ATOM 779 C C . THR A 1 98 ? 12.422 6.52 1.08 1 96.19 98 THR A C 1
ATOM 781 O O . THR A 1 98 ? 11.609 6.906 1.921 1 96.19 98 THR A O 1
ATOM 784 N N . MET A 1 99 ? 12.594 7.059 -0.068 1 97.25 99 MET A N 1
ATOM 785 C CA . MET A 1 99 ? 11.742 8.188 -0.441 1 97.25 99 MET A CA 1
ATOM 786 C C . MET A 1 99 ? 10.273 7.785 -0.449 1 97.25 99 MET A C 1
ATOM 788 O O . MET A 1 99 ? 9.43 8.484 0.124 1 97.25 99 MET A O 1
ATOM 792 N N . ILE A 1 100 ? 9.984 6.66 -1.107 1 98.5 100 ILE A N 1
ATOM 793 C CA . ILE A 1 100 ? 8.609 6.18 -1.182 1 98.5 100 ILE A CA 1
ATOM 794 C C . ILE A 1 100 ? 8.055 5.98 0.227 1 98.5 100 ILE A C 1
ATOM 796 O O . ILE A 1 100 ? 7 6.52 0.565 1 98.5 100 ILE A O 1
ATOM 800 N N . SER A 1 101 ? 8.789 5.266 0.998 1 97.62 101 SER A N 1
ATOM 801 C CA . SER A 1 101 ? 8.352 4.969 2.357 1 97.62 101 SER A CA 1
ATOM 802 C C . SER A 1 101 ? 8.125 6.246 3.158 1 97.62 101 SER A C 1
ATOM 804 O O . SER A 1 101 ? 7.133 6.375 3.873 1 97.62 101 SER A O 1
ATOM 806 N N . THR A 1 102 ? 9.008 7.137 3.037 1 96.5 102 THR A N 1
ATOM 807 C CA . THR A 1 102 ? 8.953 8.391 3.785 1 96.5 102 THR A CA 1
ATOM 808 C C . THR A 1 102 ? 7.727 9.203 3.389 1 96.5 102 THR A C 1
ATOM 810 O O . THR A 1 102 ? 6.996 9.695 4.25 1 96.5 102 THR A O 1
ATOM 813 N N . ILE A 1 103 ? 7.496 9.312 2.129 1 98.06 103 ILE A N 1
ATOM 814 C CA . ILE A 1 103 ? 6.348 10.07 1.644 1 98.06 103 ILE A CA 1
ATOM 815 C C . ILE A 1 103 ? 5.059 9.398 2.098 1 98.06 103 ILE A C 1
ATOM 817 O O . ILE A 1 103 ? 4.133 10.07 2.564 1 98.06 103 ILE A O 1
ATOM 821 N N . LEU A 1 104 ? 5.012 8.125 2.014 1 98.06 104 LEU A N 1
ATOM 822 C CA . LEU A 1 104 ? 3.818 7.395 2.422 1 98.06 104 LEU A CA 1
ATOM 823 C C . LEU A 1 104 ? 3.559 7.566 3.914 1 98.06 104 LEU A C 1
ATOM 825 O O . LEU A 1 104 ? 2.408 7.551 4.355 1 98.06 104 LEU A O 1
ATOM 829 N N . GLN A 1 105 ? 4.559 7.816 4.688 1 96.38 105 GLN A N 1
ATOM 830 C CA . GLN A 1 105 ? 4.43 7.949 6.137 1 96.38 105 GLN A CA 1
ATOM 831 C C . GLN A 1 105 ? 3.934 9.344 6.52 1 96.38 105 GLN A C 1
ATOM 833 O O . GLN A 1 105 ? 3.732 9.633 7.699 1 96.38 105 GLN A O 1
ATOM 838 N N . THR A 1 106 ? 3.721 10.172 5.57 1 96.38 106 THR A N 1
ATOM 839 C CA . THR A 1 106 ? 3.135 11.477 5.875 1 96.38 106 THR A CA 1
ATOM 840 C C . THR A 1 106 ? 1.61 11.398 5.852 1 96.38 106 THR A C 1
ATOM 842 O O . THR A 1 106 ? 0.93 12.367 6.199 1 96.38 106 THR A O 1
ATOM 845 N N . ASP A 1 107 ? 1.107 10.258 5.465 1 97 107 ASP A N 1
ATOM 846 C CA . ASP A 1 107 ? -0.324 10.008 5.609 1 97 107 ASP A CA 1
ATOM 847 C C . ASP A 1 107 ? -0.734 9.992 7.078 1 97 107 ASP A C 1
ATOM 849 O O . ASP A 1 107 ? -0.145 9.273 7.887 1 97 107 ASP A O 1
ATOM 853 N N . MET A 1 108 ? -1.775 10.727 7.418 1 95.12 108 MET A N 1
ATOM 854 C CA . MET A 1 108 ? -2.209 10.852 8.805 1 95.12 108 MET A CA 1
ATOM 855 C C . MET A 1 108 ? -2.781 9.531 9.32 1 95.12 108 MET A C 1
ATOM 857 O O . MET A 1 108 ? -2.887 9.328 10.531 1 95.12 108 MET A O 1
ATOM 861 N N . SER A 1 109 ? -3.098 8.664 8.422 1 94.69 109 SER A N 1
ATOM 862 C CA . SER A 1 109 ? -3.641 7.379 8.844 1 94.69 109 SER A CA 1
ATOM 863 C C . SER A 1 109 ? -2.59 6.547 9.578 1 94.69 109 SER A C 1
ATOM 865 O O . SER A 1 109 ? -2.926 5.613 10.305 1 94.69 109 SER A O 1
ATOM 867 N N . VAL A 1 110 ? -1.34 6.895 9.398 1 94.06 110 VAL A N 1
ATOM 868 C CA . VAL A 1 110 ? -0.301 6.098 10.039 1 94.06 110 VAL A CA 1
ATOM 869 C C . VAL A 1 110 ? 0.323 6.887 11.188 1 94.06 110 VAL A C 1
ATOM 871 O O . VAL A 1 110 ? 1.302 6.445 11.797 1 94.06 110 VAL A O 1
ATOM 874 N N . HIS A 1 111 ? -0.198 8.008 11.508 1 95.25 111 HIS A N 1
ATOM 875 C CA . HIS A 1 111 ? 0.342 8.906 12.523 1 95.25 111 HIS A CA 1
ATOM 876 C C . HIS A 1 111 ? 0.5 8.195 13.867 1 95.25 111 HIS A C 1
ATOM 878 O O . HIS A 1 111 ? 1.568 8.25 14.477 1 95.25 111 HIS A O 1
ATOM 884 N N . GLN A 1 112 ? -0.501 7.496 14.273 1 93.88 112 GLN A N 1
ATOM 885 C CA . GLN A 1 112 ? -0.468 6.844 15.578 1 93.88 112 GLN A CA 1
ATOM 886 C C . GLN A 1 112 ? 0.627 5.785 15.633 1 93.88 112 GLN A C 1
ATOM 888 O O . GLN A 1 112 ? 1.264 5.594 16.672 1 93.88 112 GLN A O 1
ATOM 893 N N . SER A 1 113 ? 0.747 5.16 14.539 1 91.88 113 SER A N 1
ATOM 894 C CA . SER A 1 113 ? 1.797 4.148 14.469 1 91.88 113 SER A CA 1
ATOM 895 C C . SER A 1 113 ? 3.18 4.773 14.617 1 91.88 113 SER A C 1
ATOM 897 O O . SER A 1 113 ? 4.066 4.195 15.25 1 91.88 113 SER A O 1
ATOM 899 N N . ILE A 1 114 ? 3.367 5.879 14.039 1 89.31 114 ILE A N 1
ATOM 900 C CA . ILE A 1 114 ? 4.648 6.574 14.109 1 89.31 114 ILE A CA 1
ATOM 901 C C . ILE A 1 114 ? 4.914 7.016 15.547 1 89.31 114 ILE A C 1
ATOM 903 O O . ILE A 1 114 ? 6.016 6.828 16.062 1 89.31 114 ILE A O 1
ATOM 907 N N . VAL A 1 115 ? 3.93 7.535 16.188 1 91.81 115 VAL A N 1
ATOM 908 C CA . VAL A 1 115 ? 4.062 7.977 17.578 1 91.81 115 VAL A CA 1
ATOM 909 C C . VAL A 1 115 ? 4.398 6.785 18.469 1 91.81 115 VAL A C 1
ATOM 911 O O . VAL A 1 115 ? 5.301 6.859 19.312 1 91.81 115 VAL A O 1
ATOM 914 N N . ALA A 1 116 ? 3.713 5.715 18.234 1 89.75 116 ALA A N 1
ATOM 915 C CA . ALA A 1 116 ? 3.955 4.508 19.016 1 89.75 116 ALA A CA 1
ATOM 916 C C . ALA A 1 116 ? 5.375 3.992 18.797 1 89.75 116 ALA A C 1
ATOM 918 O O . ALA A 1 116 ? 6.035 3.568 19.75 1 89.75 116 ALA A O 1
ATOM 919 N N . LYS A 1 117 ? 5.766 4.004 17.609 1 84.25 117 LYS A N 1
ATOM 920 C CA . LYS A 1 117 ? 7.113 3.549 17.297 1 84.25 117 LYS A CA 1
ATOM 921 C C . LYS A 1 117 ? 8.164 4.422 17.984 1 84.25 117 LYS A C 1
ATOM 923 O O . LYS A 1 117 ? 9.188 3.922 18.453 1 84.25 117 LYS A O 1
ATOM 928 N N . PHE A 1 118 ? 7.965 5.699 17.984 1 82.06 118 PHE A N 1
ATOM 929 C CA . PHE A 1 118 ? 8.859 6.602 18.703 1 82.06 118 PHE A CA 1
ATOM 930 C C . PHE A 1 118 ? 8.938 6.234 20.172 1 82.06 118 PHE A C 1
ATOM 932 O O . PHE A 1 118 ? 10.031 6.152 20.75 1 82.06 118 PHE A O 1
ATOM 939 N N . GLN A 1 119 ? 7.848 6.027 20.703 1 82 119 GLN A N 1
ATOM 940 C CA . GLN A 1 119 ? 7.785 5.711 22.141 1 82 119 GLN A CA 1
ATOM 941 C C . GLN A 1 119 ? 8.477 4.387 22.438 1 82 119 GLN A C 1
ATOM 943 O O . GLN A 1 119 ? 9.164 4.254 23.453 1 82 119 GLN A O 1
ATOM 948 N N . ASN A 1 120 ? 8.242 3.459 21.531 1 80.31 120 ASN A N 1
ATOM 949 C CA . ASN A 1 120 ? 8.906 2.168 21.688 1 80.31 120 ASN A CA 1
ATOM 950 C C . ASN A 1 120 ? 10.414 2.285 21.516 1 80.31 120 ASN A C 1
ATOM 952 O O . ASN A 1 120 ? 11.18 1.609 22.203 1 80.31 120 ASN A O 1
ATOM 956 N N . PHE A 1 121 ? 10.766 3.045 20.578 1 73.75 121 PHE A N 1
ATOM 957 C CA . PHE A 1 121 ? 12.18 3.293 20.328 1 73.75 121 PHE A CA 1
ATOM 958 C C . PHE A 1 121 ? 12.859 3.883 21.562 1 73.75 121 PHE A C 1
ATOM 960 O O . PHE A 1 121 ? 14 3.527 21.875 1 73.75 121 PHE A O 1
ATOM 967 N N . LEU A 1 122 ? 12.344 4.695 22.172 1 71.06 122 LEU A N 1
ATOM 968 C CA . LEU A 1 122 ? 12.875 5.367 23.359 1 71.06 122 LEU A CA 1
ATOM 969 C C . LEU A 1 122 ? 13.031 4.383 24.5 1 71.06 122 LEU A C 1
ATOM 971 O O . LEU A 1 122 ? 13.906 4.555 25.359 1 71.06 122 LEU A O 1
ATOM 975 N N . ARG A 1 123 ? 12.203 3.406 24.5 1 73.31 123 ARG A N 1
ATOM 976 C CA . ARG A 1 123 ? 12.266 2.416 25.578 1 73.31 123 ARG A CA 1
ATOM 977 C C . ARG A 1 123 ? 13.375 1.401 25.312 1 73.31 123 ARG A C 1
ATOM 979 O O . ARG A 1 123 ? 13.914 0.811 26.25 1 73.31 123 ARG A O 1
ATOM 986 N N . GLN A 1 124 ? 13.625 1.166 23.938 1 66.88 124 GLN A N 1
ATOM 987 C CA . GLN A 1 124 ? 14.594 0.129 23.594 1 66.88 124 GLN A CA 1
ATOM 988 C C . GLN A 1 124 ? 15.984 0.72 23.391 1 66.88 124 GLN A C 1
ATOM 990 O O . GLN A 1 124 ? 16.141 1.765 22.75 1 66.88 124 GLN A O 1
ATOM 995 N N . SER A 1 125 ? 16.75 1.11 24.375 1 53.72 125 SER A N 1
ATOM 996 C CA . SER A 1 125 ? 18.031 1.804 24.438 1 53.72 125 SER A CA 1
ATOM 997 C C . SER A 1 125 ? 18.922 1.445 23.25 1 53.72 125 SER A C 1
ATOM 999 O O . SER A 1 125 ? 19.547 2.32 22.656 1 53.72 125 SER A O 1
ATOM 1001 N N . GLU A 1 126 ? 19.578 0.277 23.078 1 48.03 126 GLU A N 1
ATOM 1002 C CA . GLU A 1 126 ? 20.844 -0.108 22.438 1 48.03 126 GLU A CA 1
ATOM 1003 C C . GLU A 1 126 ? 20.641 -0.33 20.938 1 48.03 126 GLU A C 1
ATOM 1005 O O . GLU A 1 126 ? 21.578 -0.146 20.156 1 48.03 126 GLU A O 1
ATOM 1010 N N . GLU A 1 127 ? 19.594 -0.807 20.516 1 50.34 127 GLU A N 1
ATOM 1011 C CA . GLU A 1 127 ? 19.562 -1.533 19.25 1 50.34 127 GLU A CA 1
ATOM 1012 C C . GLU A 1 127 ? 19.312 -0.59 18.078 1 50.34 127 GLU A C 1
ATOM 1014 O O . GLU A 1 127 ? 19.094 -1.038 16.953 1 50.34 127 GLU A O 1
ATOM 1019 N N . PHE A 1 128 ? 19.562 0.72 18.312 1 52.19 128 PHE A N 1
ATOM 1020 C CA . PHE A 1 128 ? 19.062 1.73 17.391 1 52.19 128 PHE A CA 1
ATOM 1021 C C . PHE A 1 128 ? 19.922 1.765 16.125 1 52.19 128 PHE A C 1
ATOM 1023 O O . PHE A 1 128 ? 19.703 2.6 15.242 1 52.19 128 PHE A O 1
ATOM 1030 N N . LEU A 1 129 ? 20.859 0.97 16.016 1 56.66 129 LEU A N 1
ATOM 1031 C CA . LEU A 1 129 ? 21.875 1.393 15.055 1 56.66 129 LEU A CA 1
ATOM 1032 C C . LEU A 1 129 ? 21.719 0.63 13.742 1 56.66 129 LEU A C 1
ATOM 1034 O O . LEU A 1 129 ? 22.547 0.771 12.836 1 56.66 129 LEU A O 1
ATOM 1038 N N . GLY A 1 130 ? 20.578 0.017 13.508 1 66.44 130 GLY A N 1
ATOM 1039 C CA . GLY A 1 130 ? 20.594 -0.651 12.219 1 66.44 130 GLY A CA 1
ATOM 1040 C C . GLY A 1 130 ? 19.812 0.086 11.156 1 66.44 130 GLY A C 1
ATOM 1041 O O . GLY A 1 130 ? 19.406 1.235 11.352 1 66.44 130 GLY A O 1
ATOM 1042 N N . ASP A 1 131 ? 19.812 -0.273 9.875 1 72 131 ASP A N 1
ATOM 1043 C CA . ASP A 1 131 ? 19.188 0.317 8.703 1 72 131 ASP A CA 1
ATOM 1044 C C . ASP A 1 131 ? 17.703 0.592 8.961 1 72 131 ASP A C 1
ATOM 1046 O O . ASP A 1 131 ? 17.172 1.604 8.5 1 72 131 ASP A O 1
ATOM 1050 N N . ASP A 1 132 ? 17.141 -0.212 9.766 1 75.19 132 ASP A N 1
ATOM 1051 C CA . ASP A 1 132 ? 15.727 -0.026 10.062 1 75.19 132 ASP A CA 1
ATOM 1052 C C . ASP A 1 132 ? 15.508 1.203 10.945 1 75.19 132 ASP A C 1
ATOM 1054 O O . ASP A 1 132 ? 14.516 1.917 10.781 1 75.19 132 ASP A O 1
ATOM 1058 N N . CYS A 1 133 ? 16.422 1.436 11.688 1 76.81 133 CYS A N 1
ATOM 1059 C CA . CYS A 1 133 ? 16.344 2.6 12.562 1 76.81 133 CYS A CA 1
ATOM 1060 C C . CYS A 1 133 ? 16.547 3.889 11.773 1 76.81 133 CYS A C 1
ATOM 1062 O O . CYS A 1 133 ? 15.844 4.875 12 1 76.81 133 CYS A O 1
ATOM 1064 N N . LYS A 1 134 ? 17.469 3.785 10.867 1 80.88 134 LYS A N 1
ATOM 1065 C CA . LYS A 1 134 ? 17.719 4.965 10.039 1 80.88 134 LYS A CA 1
ATOM 1066 C C . LYS A 1 134 ? 16.484 5.316 9.203 1 80.88 134 LYS A C 1
ATOM 1068 O O . LYS A 1 134 ? 16.125 6.488 9.094 1 80.88 134 LYS A O 1
ATOM 1073 N N . GLN A 1 135 ? 15.922 4.316 8.648 1 87.81 135 GLN A N 1
ATOM 1074 C CA . GLN A 1 135 ? 14.711 4.527 7.859 1 87.81 135 GLN A CA 1
ATOM 1075 C C . GLN A 1 135 ? 13.609 5.156 8.695 1 87.81 135 GLN A C 1
ATOM 1077 O O . GLN A 1 135 ? 12.961 6.113 8.266 1 87.81 135 GLN A O 1
ATOM 1082 N N . PHE A 1 136 ? 13.492 4.633 9.844 1 86.06 136 PHE A N 1
ATOM 1083 C CA . PHE A 1 136 ? 12.461 5.152 10.742 1 86.06 136 PHE A CA 1
ATOM 1084 C C . PHE A 1 136 ? 12.734 6.613 11.086 1 86.06 136 PHE A C 1
ATOM 1086 O O . PHE A 1 136 ? 11.805 7.43 11.117 1 86.06 136 PHE A O 1
ATOM 1093 N N . LEU A 1 137 ? 13.906 6.902 11.281 1 83.06 137 LEU A N 1
ATOM 1094 C CA . LEU A 1 137 ? 14.266 8.266 11.656 1 83.06 137 LEU A CA 1
ATOM 1095 C C . LEU A 1 137 ? 13.992 9.234 10.508 1 83.06 137 LEU A C 1
ATOM 1097 O O . LEU A 1 137 ? 13.484 10.336 10.727 1 83.06 137 LEU A O 1
ATOM 1101 N N . VAL A 1 138 ? 14.367 8.828 9.336 1 87.25 138 VAL A N 1
ATOM 1102 C CA . VAL A 1 138 ? 14.102 9.656 8.164 1 87.25 138 VAL A CA 1
ATOM 1103 C C . VAL A 1 138 ? 12.594 9.883 8.016 1 87.25 138 VAL A C 1
ATOM 1105 O O . VAL A 1 138 ? 12.148 11.023 7.855 1 87.25 138 VAL A O 1
ATOM 1108 N N . GLU A 1 139 ? 11.828 8.836 8.125 1 91.62 139 GLU A N 1
ATOM 1109 C CA . GLU A 1 139 ? 10.375 8.906 8.031 1 91.62 139 GLU A CA 1
ATOM 1110 C C . GLU A 1 139 ? 9.797 9.82 9.102 1 91.62 139 GLU A C 1
ATOM 1112 O O . GLU A 1 139 ? 8.93 10.656 8.82 1 91.62 139 GLU A O 1
ATOM 1117 N N . SER A 1 140 ? 10.32 9.711 10.258 1 87.44 140 SER A N 1
ATOM 1118 C CA . SER A 1 140 ? 9.82 10.469 11.398 1 87.44 140 SER A CA 1
ATOM 1119 C C . SER A 1 140 ? 10.141 11.953 11.258 1 87.44 140 SER A C 1
ATOM 1121 O O . SER A 1 140 ? 9.328 12.812 11.625 1 87.44 140 SER A O 1
ATOM 1123 N N . LEU A 1 141 ? 11.266 12.211 10.773 1 86.19 141 LEU A N 1
ATOM 1124 C CA . LEU A 1 141 ? 11.68 13.594 10.602 1 86.19 141 LEU A CA 1
ATOM 1125 C C . LEU A 1 141 ? 10.781 14.312 9.594 1 86.19 141 LEU A C 1
ATOM 1127 O O . LEU A 1 141 ? 10.367 15.453 9.828 1 86.19 141 LEU A O 1
ATOM 1131 N N . VAL A 1 142 ? 10.531 13.641 8.547 1 91.94 142 VAL A N 1
ATOM 1132 C CA . VAL A 1 142 ? 9.68 14.25 7.531 1 91.94 142 VAL A CA 1
ATOM 1133 C C . VAL A 1 142 ? 8.25 14.367 8.062 1 91.94 142 VAL A C 1
ATOM 1135 O O . VAL A 1 142 ? 7.574 15.367 7.82 1 91.94 142 VAL A O 1
ATOM 1138 N N . HIS A 1 143 ? 7.816 13.344 8.773 1 93.31 143 HIS A N 1
ATOM 1139 C CA . HIS A 1 143 ? 6.492 13.391 9.375 1 93.31 143 HIS A CA 1
ATOM 1140 C C . HIS A 1 143 ? 6.387 14.539 10.375 1 93.31 143 HIS A C 1
ATOM 1142 O O . HIS A 1 143 ? 5.375 15.242 10.414 1 93.31 143 HIS A O 1
ATOM 1148 N N . LEU A 1 144 ? 7.383 14.719 11.148 1 89.94 144 LEU A N 1
ATOM 1149 C CA . LEU A 1 144 ? 7.465 15.828 12.094 1 89.94 144 LEU A CA 1
ATOM 1150 C C . LEU A 1 144 ? 7.434 17.172 11.367 1 89.94 144 LEU A C 1
ATOM 1152 O O . LEU A 1 144 ? 6.754 18.094 11.805 1 89.94 144 LEU A O 1
ATOM 1156 N N . GLY A 1 145 ? 8.203 17.219 10.367 1 90.44 145 GLY A N 1
ATOM 1157 C CA . GLY A 1 145 ? 8.219 18.422 9.562 1 90.44 145 GLY A CA 1
ATOM 1158 C C . GLY A 1 145 ? 6.867 18.75 8.953 1 90.44 145 GLY A C 1
ATOM 1159 O O . GLY A 1 145 ? 6.48 19.922 8.891 1 90.44 145 GLY A O 1
ATOM 1160 N N . ASP A 1 146 ? 6.188 17.734 8.516 1 92.94 146 ASP A N 1
ATOM 1161 C CA . ASP A 1 146 ? 4.863 17.891 7.918 1 92.94 146 ASP A CA 1
ATOM 1162 C C . ASP A 1 146 ? 3.867 18.453 8.93 1 92.94 146 ASP A C 1
ATOM 1164 O O . ASP A 1 146 ? 2.924 19.156 8.555 1 92.94 146 ASP A O 1
ATOM 1168 N N . LEU A 1 147 ? 4.105 18.234 10.203 1 93.94 147 LEU A N 1
ATOM 1169 C CA . LEU A 1 147 ? 3.223 18.688 11.273 1 93.94 147 LEU A CA 1
ATOM 1170 C C . LEU A 1 147 ? 3.887 19.766 12.109 1 93.94 147 LEU A C 1
ATOM 1172 O O . LEU A 1 147 ? 3.721 19.812 13.328 1 93.94 147 LEU A O 1
ATOM 1176 N N . SER A 1 148 ? 4.586 20.656 11.477 1 92.38 148 SER A N 1
ATOM 1177 C CA . SER A 1 148 ? 5.402 21.609 12.211 1 92.38 148 SER A CA 1
ATOM 1178 C C . SER A 1 148 ? 4.695 22.953 12.328 1 92.38 148 SER A C 1
ATOM 1180 O O . SER A 1 148 ? 5.176 23.859 13.016 1 92.38 148 SER A O 1
ATOM 1182 N N . ASN A 1 149 ? 3.6 23.078 11.734 1 93.75 149 ASN A N 1
ATOM 1183 C CA . ASN A 1 149 ? 2.92 24.375 11.719 1 93.75 149 ASN A CA 1
ATOM 1184 C C . ASN A 1 149 ? 2.715 24.922 13.133 1 93.75 149 ASN A C 1
ATOM 1186 O O . ASN A 1 149 ? 3.041 26.078 13.414 1 93.75 149 ASN A O 1
ATOM 1190 N N . PRO A 1 150 ? 2.242 24.125 14.039 1 95.56 150 PRO A N 1
ATOM 1191 C CA . PRO A 1 150 ? 1.931 24.656 15.367 1 95.56 150 PRO A CA 1
ATOM 1192 C C . PRO A 1 150 ? 3.18 25.047 16.156 1 95.56 150 PRO A C 1
ATOM 1194 O O . PRO A 1 150 ? 3.076 25.688 17.203 1 95.56 150 PRO A O 1
ATOM 1197 N N . VAL A 1 151 ? 4.297 24.672 15.695 1 93.5 151 VAL A N 1
ATOM 1198 C CA . VAL A 1 151 ? 5.516 25 16.422 1 93.5 151 VAL A CA 1
ATOM 1199 C C . VAL A 1 151 ? 6.246 26.156 15.727 1 93.5 151 VAL A C 1
ATOM 1201 O O . VAL A 1 151 ? 7.383 26.484 16.078 1 93.5 151 VAL A O 1
ATOM 1204 N N . MET A 1 152 ? 5.637 26.75 14.789 1 92.06 152 MET A N 1
ATOM 1205 C CA . MET A 1 152 ? 6.176 27.938 14.125 1 92.06 152 MET A CA 1
ATOM 1206 C C . MET A 1 152 ? 5.746 29.203 14.836 1 92.06 152 MET A C 1
ATOM 1208 O O . MET A 1 152 ? 4.859 29.172 15.695 1 92.06 152 MET A O 1
ATOM 1212 N N . ASP A 1 153 ? 6.465 30.297 14.422 1 92.38 153 ASP A N 1
ATOM 1213 C CA . ASP A 1 153 ? 6.051 31.562 15.016 1 92.38 153 ASP A CA 1
ATOM 1214 C C . ASP A 1 153 ? 4.574 31.844 14.742 1 92.38 153 ASP A C 1
ATOM 1216 O O . ASP A 1 153 ? 4.047 31.453 13.703 1 92.38 153 ASP A O 1
ATOM 1220 N N . TRP A 1 154 ? 3.949 32.594 15.625 1 95.44 154 TRP A N 1
ATOM 1221 C CA . TRP A 1 154 ? 2.496 32.719 15.664 1 95.44 154 TRP A CA 1
ATOM 1222 C C . TRP A 1 154 ? 1.969 33.312 14.352 1 95.44 154 TRP A C 1
ATOM 1224 O O . TRP A 1 154 ? 1.034 32.75 13.758 1 95.44 154 TRP A O 1
ATOM 1234 N N . PRO A 1 155 ? 2.551 34.438 13.773 1 95 155 PRO A N 1
ATOM 1235 C CA . PRO A 1 155 ? 1.998 34.938 12.523 1 95 155 PRO A CA 1
ATOM 1236 C C . PRO A 1 155 ? 2.012 33.938 11.391 1 95 155 PRO A C 1
ATOM 1238 O O . PRO A 1 155 ? 1.038 33.812 10.648 1 95 155 PRO A O 1
ATOM 1241 N N . MET A 1 156 ? 3.064 33.156 11.336 1 93.44 156 MET A N 1
ATOM 1242 C CA . MET A 1 156 ? 3.184 32.125 10.297 1 93.44 156 MET A CA 1
ATOM 1243 C C . MET A 1 156 ? 2.238 30.969 10.57 1 93.44 156 MET A C 1
ATOM 1245 O O . MET A 1 156 ? 1.555 30.484 9.664 1 93.44 156 MET A O 1
ATOM 1249 N N . SER A 1 157 ? 2.254 30.531 11.805 1 95 157 SER A N 1
ATOM 1250 C CA . SER A 1 157 ? 1.383 29.422 12.203 1 95 157 SER A CA 1
ATOM 1251 C C . SER A 1 157 ? -0.081 29.75 11.93 1 95 157 SER A C 1
ATOM 1253 O O . SER A 1 157 ? -0.819 28.922 11.391 1 95 157 SER A O 1
ATOM 1255 N N . PHE A 1 158 ? -0.447 30.938 12.25 1 95.88 158 PHE A N 1
ATOM 1256 C CA . PHE A 1 158 ? -1.823 31.375 12.062 1 95.88 158 PHE A CA 1
ATOM 1257 C C . PHE A 1 158 ? -2.191 31.391 10.586 1 95.88 158 PHE A C 1
ATOM 1259 O O . PHE A 1 158 ? -3.254 30.906 10.195 1 95.88 158 PHE A O 1
ATOM 1266 N N . GLU A 1 159 ? -1.352 31.953 9.781 1 94.12 159 GLU A N 1
ATOM 1267 C CA . GLU A 1 159 ? -1.628 32.062 8.352 1 94.12 159 GLU A CA 1
ATOM 1268 C C . GLU A 1 159 ? -1.755 30.688 7.703 1 94.12 159 GLU A C 1
ATOM 1270 O O . GLU A 1 159 ? -2.66 30.469 6.898 1 94.12 159 GLU A O 1
ATOM 1275 N N . TRP A 1 160 ? -0.823 29.844 8 1 93.56 160 TRP A N 1
ATOM 1276 C CA . TRP A 1 160 ? -0.862 28.5 7.438 1 93.56 160 TRP A CA 1
ATOM 1277 C C . TRP A 1 160 ? -2.129 27.766 7.863 1 93.56 160 TRP A C 1
ATOM 1279 O O . TRP A 1 160 ? -2.762 27.078 7.055 1 93.56 160 TRP A O 1
ATOM 1289 N N . ALA A 1 161 ? -2.486 27.859 9.117 1 95.06 161 ALA A N 1
ATOM 1290 C CA . ALA A 1 161 ? -3.701 27.219 9.609 1 95.06 161 ALA A CA 1
ATOM 1291 C C . ALA A 1 161 ? -4.938 27.766 8.906 1 95.06 161 ALA A C 1
ATOM 1293 O O . ALA A 1 161 ? -5.84 27.016 8.539 1 95.06 161 ALA A O 1
ATOM 1294 N N . ARG A 1 162 ? -4.945 29.016 8.781 1 92.5 162 ARG A N 1
ATOM 1295 C CA . ARG A 1 162 ? -6.07 29.656 8.102 1 92.5 162 ARG A CA 1
ATOM 1296 C C . ARG A 1 162 ? -6.223 29.125 6.68 1 92.5 162 ARG A C 1
ATOM 1298 O O . ARG A 1 162 ? -7.336 28.859 6.227 1 92.5 162 ARG A O 1
ATOM 1305 N N . ARG A 1 163 ? -5.164 28.984 5.969 1 93.81 163 ARG A N 1
ATOM 1306 C CA . ARG A 1 163 ? -5.195 28.484 4.594 1 93.81 163 ARG A CA 1
ATOM 1307 C C . ARG A 1 163 ? -5.695 27.047 4.543 1 93.81 163 ARG A C 1
ATOM 1309 O O . ARG A 1 163 ? -6.488 26.688 3.668 1 93.81 163 ARG A O 1
ATOM 1316 N N . VAL A 1 164 ? -5.273 26.219 5.445 1 94.56 164 VAL A N 1
ATOM 1317 C CA . VAL A 1 164 ? -5.707 24.828 5.496 1 94.56 164 VAL A CA 1
ATOM 1318 C C . VAL A 1 164 ? -7.199 24.766 5.812 1 94.56 164 VAL A C 1
ATOM 1320 O O . VAL A 1 164 ? -7.934 23.984 5.211 1 94.56 164 VAL A O 1
ATOM 1323 N N . ILE A 1 165 ? -7.613 25.594 6.746 1 94.81 165 ILE A N 1
ATOM 1324 C CA . ILE A 1 165 ? -9.023 25.641 7.125 1 94.81 165 ILE A CA 1
ATOM 1325 C C . ILE A 1 165 ? -9.867 26.062 5.93 1 94.81 165 ILE A C 1
ATOM 1327 O O . ILE A 1 165 ? -10.953 25.531 5.707 1 94.81 165 ILE A O 1
ATOM 1331 N N . GLN A 1 166 ? -9.336 27.016 5.176 1 95.31 166 GLN A N 1
ATOM 1332 C CA . GLN A 1 166 ? -10.039 27.438 3.975 1 95.31 166 GLN A CA 1
ATOM 1333 C C . GLN A 1 166 ? -10.188 26.297 2.98 1 95.31 166 GLN A C 1
ATOM 1335 O O . GLN A 1 166 ? -11.242 26.141 2.355 1 95.31 166 GLN A O 1
ATOM 1340 N N . GLU A 1 167 ? -9.203 25.531 2.803 1 95.56 167 GLU A N 1
ATOM 1341 C CA . GLU A 1 167 ? -9.258 24.359 1.933 1 95.56 167 GLU A CA 1
ATOM 1342 C C . GLU A 1 167 ? -10.312 23.359 2.416 1 95.56 167 GLU A C 1
ATOM 1344 O O . GLU A 1 167 ? -11.086 22.828 1.617 1 95.56 167 GLU A O 1
ATOM 1349 N N . PHE A 1 168 ? -10.336 23.156 3.717 1 96.12 168 PHE A N 1
ATOM 1350 C CA . PHE A 1 168 ? -11.297 22.219 4.293 1 96.12 168 PHE A CA 1
ATOM 1351 C C . PHE A 1 168 ? -12.719 22.719 4.113 1 96.12 168 PHE A C 1
ATOM 1353 O O . PHE A 1 168 ? -13.641 21.938 3.873 1 96.12 168 PHE A O 1
ATOM 1360 N N . TYR A 1 169 ? -12.852 24 4.262 1 96.44 169 TYR A N 1
ATOM 1361 C CA . TYR A 1 169 ? -14.164 24.594 4.07 1 96.44 169 TYR A CA 1
ATOM 1362 C C . TYR A 1 169 ? -14.625 24.438 2.627 1 96.44 169 TYR A C 1
ATOM 1364 O O . TYR A 1 169 ? -15.773 24.047 2.375 1 96.44 169 TYR A O 1
ATOM 1372 N N . HIS A 1 170 ? -13.742 24.75 1.69 1 97.06 170 HIS A N 1
ATOM 1373 C CA . HIS A 1 170 ? -14.078 24.578 0.279 1 97.06 170 HIS A CA 1
ATOM 1374 C C . HIS A 1 170 ? -14.398 23.125 -0.051 1 97.06 170 HIS A C 1
ATOM 1376 O O . HIS A 1 170 ? -15.289 22.859 -0.865 1 97.06 170 HIS A O 1
ATOM 1382 N N . GLN A 1 171 ? -13.68 22.234 0.54 1 97.56 171 GLN A N 1
ATOM 1383 C CA . GLN A 1 171 ? -13.977 20.812 0.347 1 97.56 171 GLN A CA 1
ATOM 1384 C C . GLN A 1 171 ? -15.383 20.484 0.827 1 97.56 171 GLN A C 1
ATOM 1386 O O . GLN A 1 171 ? -16.109 19.719 0.169 1 97.56 171 GLN A O 1
ATOM 1391 N N . SER A 1 172 ? -15.75 21.031 1.977 1 97.5 172 SER A N 1
ATOM 1392 C CA . SER A 1 172 ? -17.062 20.75 2.52 1 97.5 172 SER A CA 1
ATOM 1393 C C . SER A 1 172 ? -18.172 21.219 1.583 1 97.5 172 SER A C 1
ATOM 1395 O O . SER A 1 172 ? -19.188 20.547 1.412 1 97.5 172 SER A O 1
ATOM 1397 N N . LEU A 1 173 ? -17.984 22.359 0.961 1 97.44 173 LEU A N 1
ATOM 1398 C CA . LEU A 1 173 ? -18.938 22.875 -0.002 1 97.44 173 LEU A CA 1
ATOM 1399 C C . LEU A 1 173 ? -19.062 21.953 -1.208 1 97.44 173 LEU A C 1
ATOM 1401 O O . LEU A 1 173 ? -20.172 21.672 -1.673 1 97.44 173 LEU A O 1
ATOM 1405 N N . ARG A 1 174 ? -17.938 21.531 -1.674 1 97.06 174 ARG A N 1
ATOM 1406 C CA . ARG A 1 174 ? -17.906 20.609 -2.811 1 97.06 174 ARG A CA 1
ATOM 1407 C C . ARG A 1 174 ? -18.609 19.297 -2.471 1 97.06 174 ARG A C 1
ATOM 1409 O O . ARG 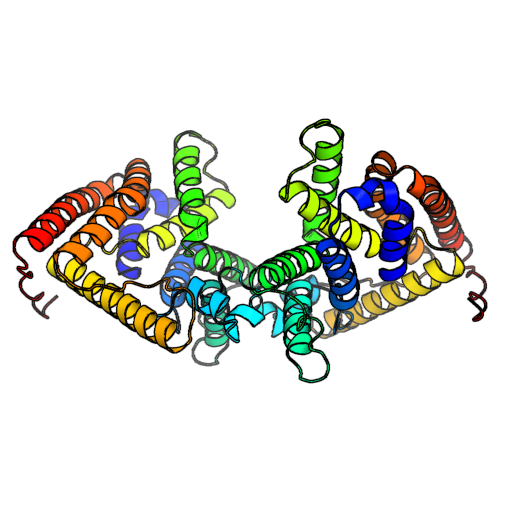A 1 174 ? -19.375 18.781 -3.279 1 97.06 174 ARG A O 1
ATOM 1416 N N . GLU A 1 175 ? -18.297 18.781 -1.332 1 97.69 175 GLU A N 1
ATOM 1417 C CA . GLU A 1 175 ? -18.891 17.531 -0.876 1 97.69 175 GLU A CA 1
ATOM 1418 C C . GLU A 1 175 ? -20.406 17.641 -0.786 1 97.69 175 GLU A C 1
ATOM 1420 O O . GLU A 1 175 ? -21.141 16.766 -1.253 1 97.69 175 GLU A O 1
ATOM 1425 N N . LYS A 1 176 ? -20.859 18.75 -0.215 1 97.31 176 LYS A N 1
ATOM 1426 C CA . LYS A 1 176 ? -22.297 18.984 -0.116 1 97.31 176 LYS A CA 1
ATOM 1427 C C . LYS A 1 176 ? -22.938 19.078 -1.499 1 97.31 176 LYS A C 1
ATOM 1429 O O . LYS A 1 176 ? -23.984 18.484 -1.744 1 97.31 176 LYS A O 1
ATOM 1434 N N . TYR A 1 177 ? -22.297 19.719 -2.334 1 97.62 177 TYR A N 1
ATOM 1435 C CA . TYR A 1 177 ? -22.797 19.891 -3.695 1 97.62 177 TYR A CA 1
ATOM 1436 C C . TYR A 1 177 ? -22.922 18.547 -4.406 1 97.62 177 TYR A C 1
ATOM 1438 O O . TYR A 1 177 ? -23.859 18.328 -5.168 1 97.62 177 TYR A O 1
ATOM 1446 N N . GLN A 1 178 ? -22.016 17.641 -4.129 1 96.94 178 GLN A N 1
ATOM 1447 C CA . GLN A 1 178 ? -21.953 16.359 -4.812 1 96.94 178 GLN A CA 1
ATOM 1448 C C . GLN A 1 178 ? -22.75 15.297 -4.059 1 96.94 178 GLN A C 1
ATOM 1450 O O . GLN A 1 178 ? -22.812 14.141 -4.477 1 96.94 178 GLN A O 1
ATOM 1455 N N . GLY A 1 179 ? -23.281 15.641 -2.924 1 96.38 179 GLY A N 1
ATOM 1456 C CA . GLY A 1 179 ? -24.031 14.695 -2.123 1 96.38 179 GLY A CA 1
ATOM 1457 C C . GLY A 1 179 ? -23.156 13.664 -1.432 1 96.38 179 GLY A C 1
ATOM 1458 O O . GLY A 1 179 ? -23.578 12.523 -1.223 1 96.38 179 GLY A O 1
ATOM 1459 N N . LEU A 1 180 ? -21.969 14.039 -1.11 1 95.69 180 LEU A N 1
ATOM 1460 C CA . LEU A 1 180 ? -21.016 13.164 -0.436 1 95.69 180 LEU A CA 1
ATOM 1461 C C . LEU A 1 180 ? -21.031 13.414 1.069 1 95.69 180 LEU A C 1
ATOM 1463 O O . LEU A 1 180 ? -21.438 14.477 1.525 1 95.69 180 LEU A O 1
ATOM 1467 N N . PRO A 1 181 ? -20.547 12.305 1.8 1 94.19 181 PRO A N 1
ATOM 1468 C CA . PRO A 1 181 ? -20.297 12.609 3.211 1 94.19 181 PRO A CA 1
ATOM 1469 C C . PRO A 1 181 ? -19.297 13.742 3.4 1 94.19 181 PRO A C 1
ATOM 1471 O O . PRO A 1 181 ? -18.297 13.82 2.684 1 94.19 181 PRO A O 1
ATOM 1474 N N . VAL A 1 182 ? -19.594 14.609 4.379 1 94.56 182 VAL A N 1
ATOM 1475 C CA . VAL A 1 182 ? -18.75 15.781 4.574 1 94.56 182 VAL A CA 1
ATOM 1476 C C . VAL A 1 182 ? -17.594 15.438 5.496 1 94.56 182 VAL A C 1
ATOM 1478 O O . VAL A 1 182 ? -17.797 15.141 6.676 1 94.56 182 VAL A O 1
ATOM 1481 N N . ALA A 1 183 ? -16.484 15.453 4.945 1 89.12 183 ALA A N 1
ATOM 1482 C CA . ALA A 1 183 ? -15.242 15.203 5.688 1 89.12 183 ALA A CA 1
ATOM 1483 C C . ALA A 1 183 ? -14.516 16.5 6 1 89.12 183 ALA A C 1
ATOM 1485 O O . ALA A 1 183 ? -13.672 16.547 6.898 1 89.12 183 ALA A O 1
ATOM 1486 N N . GLY A 1 184 ? -14.875 17.547 5.359 1 87.31 184 GLY A N 1
ATOM 1487 C CA . GLY A 1 184 ? -14.258 18.844 5.59 1 87.31 184 GLY A CA 1
ATOM 1488 C C . GLY A 1 184 ? -14.883 19.609 6.746 1 87.31 184 GLY A C 1
ATOM 1489 O O . GLY A 1 184 ? -15.672 19.047 7.512 1 87.31 184 GLY A O 1
ATOM 1490 N N . MET A 1 185 ? -14.375 20.891 6.809 1 89.75 185 MET A N 1
ATOM 1491 C CA . MET A 1 185 ? -14.898 21.75 7.867 1 89.75 185 MET A CA 1
ATOM 1492 C C . MET A 1 185 ? -16.062 22.594 7.352 1 89.75 185 MET A C 1
ATOM 1494 O O . MET A 1 185 ? -15.938 23.25 6.32 1 89.75 185 MET A O 1
ATOM 1498 N N . GLU A 1 186 ? -17.062 22.625 8.109 1 89.06 186 GLU A N 1
ATOM 1499 C CA . GLU A 1 186 ? -18.266 23.297 7.641 1 89.06 186 GLU A CA 1
ATOM 1500 C C . GLU A 1 186 ? -18.344 24.734 8.156 1 89.06 186 GLU A C 1
ATOM 1502 O O . GLU A 1 186 ? -19.125 25.547 7.648 1 89.06 186 GLU A O 1
ATOM 1507 N N . ASP A 1 187 ? -17.594 24.969 9.133 1 90.19 187 ASP A N 1
ATOM 1508 C CA . ASP A 1 187 ? -17.641 26.281 9.781 1 90.19 187 ASP A CA 1
ATOM 1509 C C . ASP A 1 187 ? -16.234 26.859 9.977 1 90.19 187 ASP A C 1
ATOM 1511 O O . ASP A 1 187 ? -15.344 26.172 10.469 1 90.19 187 ASP A O 1
ATOM 1515 N N . LYS A 1 188 ? -16.109 28.203 9.555 1 91.56 188 LYS A N 1
ATOM 1516 C CA . LYS A 1 188 ? -14.797 28.859 9.672 1 91.56 188 LYS A CA 1
ATOM 1517 C C . LYS A 1 188 ? -14.836 29.984 10.695 1 91.56 188 LYS A C 1
ATOM 1519 O O . LYS A 1 188 ? -14.008 30.891 10.648 1 91.56 188 LYS A O 1
ATOM 1524 N N . GLN A 1 189 ? -15.828 29.922 11.539 1 93.88 189 GLN A N 1
ATOM 1525 C CA . GLN A 1 189 ? -15.891 30.938 12.594 1 93.88 189 GLN A CA 1
ATOM 1526 C C . GLN A 1 189 ? -14.773 30.734 13.609 1 93.88 189 GLN A C 1
ATOM 1528 O O . GLN A 1 189 ? -14.32 29.609 13.828 1 93.88 189 GLN A O 1
ATOM 1533 N N . PRO A 1 190 ? -14.328 31.812 14.25 1 94.38 190 PRO A N 1
ATOM 1534 C CA . PRO A 1 190 ? -13.18 31.766 15.156 1 94.38 190 PRO A CA 1
ATOM 1535 C C . PRO A 1 190 ? -13.328 30.688 16.234 1 94.38 190 PRO A C 1
ATOM 1537 O O . PRO A 1 190 ? -12.367 29.984 16.547 1 94.38 190 PRO A O 1
ATOM 1540 N N . GLN A 1 191 ? -14.5 30.562 16.766 1 95 191 GLN A N 1
ATOM 1541 C CA . GLN A 1 191 ? -14.703 29.578 17.828 1 95 191 GLN A CA 1
ATOM 1542 C C . GLN A 1 191 ? -14.5 28.156 17.328 1 95 191 GLN A C 1
ATOM 1544 O O . GLN A 1 191 ? -13.875 27.328 18 1 95 191 GLN A O 1
ATOM 1549 N N . SER A 1 192 ? -14.984 27.938 16.141 1 94.94 192 SER A N 1
ATOM 1550 C CA . SER A 1 192 ? -14.844 26.625 15.547 1 94.94 192 SER A CA 1
ATOM 1551 C C . SER A 1 192 ? -13.391 26.344 15.148 1 94.94 192 SER A C 1
ATOM 1553 O O . SER A 1 192 ? -12.883 25.25 15.383 1 94.94 192 SER A O 1
ATOM 1555 N N . VAL A 1 193 ? -12.797 27.312 14.594 1 96 193 VAL A N 1
ATOM 1556 C CA . VAL A 1 193 ? -11.398 27.188 14.18 1 96 193 VAL A CA 1
ATOM 1557 C C . VAL A 1 193 ? -10.523 26.938 15.406 1 96 193 VAL A C 1
ATOM 1559 O O . VAL A 1 193 ? -9.633 26.094 15.375 1 96 193 VAL A O 1
ATOM 1562 N N . SER A 1 194 ? -10.781 27.688 16.422 1 96.75 194 SER A N 1
ATOM 1563 C CA . SER A 1 194 ? -10.055 27.531 17.672 1 96.75 194 SER A CA 1
ATOM 1564 C C . SER A 1 194 ? -10.164 26.094 18.203 1 96.75 194 SER A C 1
ATOM 1566 O O . SER A 1 194 ? -9.164 25.5 18.609 1 96.75 194 SER A O 1
ATOM 1568 N N . LYS A 1 195 ? -11.328 25.578 18.188 1 96.06 195 LYS A N 1
ATOM 1569 C CA . LYS A 1 195 ? -11.57 24.219 18.688 1 96.06 195 LYS A CA 1
ATOM 1570 C C . LYS A 1 195 ? -10.805 23.188 17.859 1 96.06 195 LYS A C 1
ATOM 1572 O O . LYS A 1 195 ? -10.188 22.281 18.422 1 96.06 195 LYS A O 1
ATOM 1577 N N . VAL A 1 196 ? -10.844 23.312 16.578 1 95.25 196 VAL A N 1
ATOM 1578 C CA . VAL A 1 196 ? -10.18 22.375 15.688 1 95.25 196 VAL A CA 1
ATOM 1579 C C . VAL A 1 196 ? -8.664 22.453 15.875 1 95.25 196 VAL A C 1
ATOM 1581 O O . VAL A 1 196 ? -7.984 21.438 15.953 1 95.25 196 VAL A O 1
ATOM 1584 N N . GLN A 1 197 ? -8.156 23.656 15.938 1 97 197 GLN A N 1
ATOM 1585 C CA . GLN A 1 197 ? -6.715 23.844 16.047 1 97 197 GLN A CA 1
ATOM 1586 C C . GLN A 1 197 ? -6.203 23.375 17.406 1 97 197 GLN A C 1
ATOM 1588 O O . GLN A 1 197 ? -5.148 22.75 17.5 1 97 197 GLN A O 1
ATOM 1593 N N . THR A 1 198 ? -6.938 23.719 18.469 1 97.88 198 THR A N 1
ATOM 1594 C CA . THR A 1 198 ? -6.508 23.281 19.797 1 97.88 198 THR A CA 1
ATOM 1595 C C . THR A 1 198 ? -6.59 21.75 19.906 1 97.88 198 THR A C 1
ATOM 1597 O O . THR A 1 198 ? -5.719 21.125 20.516 1 97.88 198 THR A O 1
ATOM 1600 N N . GLY A 1 199 ? -7.648 21.188 19.344 1 97 199 GLY A N 1
ATOM 1601 C CA . GLY A 1 199 ? -7.73 19.734 19.297 1 97 199 GLY A CA 1
ATOM 1602 C C . GLY A 1 199 ? -6.59 19.094 18.516 1 97 199 GLY A C 1
ATOM 1603 O O . GLY A 1 199 ? -6.008 18.109 18.969 1 97 199 GLY A O 1
ATOM 1604 N N . PHE A 1 200 ? -6.328 19.656 17.359 1 96.94 200 PHE A N 1
ATOM 1605 C CA . PHE A 1 200 ? -5.223 19.203 16.531 1 96.94 200 PHE A CA 1
ATOM 1606 C C . PHE A 1 200 ? -3.91 19.25 17.312 1 96.94 200 PHE A C 1
ATOM 1608 O O . PHE A 1 200 ? -3.139 18.281 17.297 1 96.94 200 PHE A O 1
ATOM 1615 N N . ILE A 1 201 ? -3.639 20.297 17.969 1 97.81 201 ILE A N 1
ATOM 1616 C CA . ILE A 1 201 ? -2.414 20.469 18.734 1 97.81 201 ILE A CA 1
ATOM 1617 C C . ILE A 1 201 ? -2.369 19.469 19.875 1 97.81 201 ILE A C 1
ATOM 1619 O O . ILE A 1 201 ? -1.368 18.766 20.062 1 97.81 201 ILE A O 1
ATOM 1623 N N . ASP A 1 202 ? -3.439 19.281 20.609 1 97.81 202 ASP A N 1
ATOM 1624 C CA . ASP A 1 202 ? -3.473 18.484 21.828 1 97.81 202 ASP A CA 1
ATOM 1625 C C . ASP A 1 202 ? -3.334 17 21.5 1 97.81 202 ASP A C 1
ATOM 1627 O O . ASP A 1 202 ? -2.615 16.266 22.188 1 97.81 202 ASP A O 1
ATOM 1631 N N . PHE A 1 203 ? -3.957 16.594 20.391 1 96.31 203 PHE A N 1
ATOM 1632 C CA . PHE A 1 203 ? -4.109 15.156 20.219 1 96.31 203 PHE A CA 1
ATOM 1633 C C . PHE A 1 203 ? -3.191 14.633 19.125 1 96.31 203 PHE A C 1
ATOM 1635 O O . PHE A 1 203 ? -2.912 13.438 19.047 1 96.31 203 PHE A O 1
ATOM 1642 N N . ILE A 1 204 ? -2.773 15.477 18.281 1 96.5 204 ILE A N 1
ATOM 1643 C CA . ILE A 1 204 ? -1.959 15.023 17.156 1 96.5 204 ILE A CA 1
ATOM 1644 C C . ILE A 1 204 ? -0.529 15.531 17.328 1 96.5 204 ILE A C 1
ATOM 1646 O O . ILE A 1 204 ? 0.414 14.742 17.406 1 96.5 204 ILE A O 1
ATOM 1650 N N . VAL A 1 205 ? -0.357 16.812 17.516 1 96.5 205 VAL A N 1
ATOM 1651 C CA . VAL A 1 205 ? 0.965 17.422 17.391 1 96.5 205 VAL A CA 1
ATOM 1652 C C . VAL A 1 205 ? 1.733 17.234 18.703 1 96.5 205 VAL A C 1
ATOM 1654 O O . VAL A 1 205 ? 2.908 16.859 18.688 1 96.5 205 VAL A O 1
ATOM 1657 N N . THR A 1 206 ? 1.108 17.438 19.828 1 96.19 206 THR A N 1
ATOM 1658 C CA . THR A 1 206 ? 1.774 17.422 21.125 1 96.19 206 THR A CA 1
ATOM 1659 C C . THR A 1 206 ? 2.385 16.047 21.406 1 96.19 206 THR A C 1
ATOM 1661 O O . THR A 1 206 ? 3.568 15.945 21.734 1 96.19 206 THR A O 1
ATOM 1664 N N . PRO A 1 207 ? 1.622 14.938 21.266 1 94.25 207 PRO A N 1
ATOM 1665 C CA . PRO A 1 207 ? 2.246 13.641 21.516 1 94.25 207 PRO A CA 1
ATOM 1666 C C . PRO A 1 207 ? 3.447 13.375 20.609 1 94.25 207 PRO A C 1
ATOM 1668 O O . PRO A 1 207 ? 4.445 12.797 21.062 1 94.25 207 PRO A O 1
ATOM 1671 N N . LEU A 1 208 ? 3.354 13.766 19.391 1 92.56 208 LEU A N 1
ATOM 1672 C CA . LEU A 1 208 ? 4.434 13.555 18.438 1 92.56 208 LEU A CA 1
ATOM 1673 C C . LEU A 1 208 ? 5.672 14.359 18.828 1 92.56 208 LEU A C 1
ATOM 1675 O O . LEU A 1 208 ? 6.777 13.82 18.875 1 92.56 208 LEU A O 1
ATOM 1679 N N . TRP A 1 209 ? 5.477 15.609 19.109 1 90.69 209 TRP A N 1
ATOM 1680 C CA . TRP A 1 209 ? 6.598 16.5 19.391 1 90.69 209 TRP A CA 1
ATOM 1681 C C . TRP A 1 209 ? 7.207 16.188 20.75 1 90.69 209 TRP A C 1
ATOM 1683 O O . TRP A 1 209 ? 8.422 16.281 20.938 1 90.69 209 TRP A O 1
ATOM 1693 N N . LYS A 1 210 ? 6.395 15.797 21.719 1 90.25 210 LYS A N 1
ATOM 1694 C CA . LYS A 1 210 ? 6.922 15.367 23 1 90.25 210 LYS A CA 1
ATOM 1695 C C . LYS A 1 210 ? 7.84 14.156 22.844 1 90.25 210 LYS A C 1
ATOM 1697 O O . LYS A 1 210 ? 8.914 14.109 23.453 1 90.25 210 LYS A O 1
ATOM 1702 N N . SER A 1 211 ? 7.375 13.227 22.078 1 86.62 211 SER A N 1
ATOM 1703 C CA . SER A 1 211 ? 8.195 12.055 21.812 1 86.62 211 SER A CA 1
ATOM 1704 C C . SER A 1 211 ? 9.492 12.43 21.094 1 86.62 211 SER A C 1
ATOM 1706 O O . SER A 1 211 ? 10.562 11.914 21.438 1 86.62 211 SER A O 1
ATOM 1708 N N . ALA A 1 212 ? 9.43 13.344 20.172 1 84.56 212 ALA A N 1
ATOM 1709 C CA . ALA A 1 212 ? 10.602 13.781 19.406 1 84.56 212 ALA A CA 1
ATOM 1710 C C . ALA A 1 212 ? 11.594 14.516 20.312 1 84.56 212 ALA A C 1
ATOM 1712 O O . ALA A 1 212 ? 12.805 14.344 20.172 1 84.56 212 ALA A O 1
ATOM 1713 N N . CYS A 1 213 ? 11.133 15.281 21.25 1 84.38 213 CYS A N 1
ATOM 1714 C CA . CYS A 1 213 ? 11.977 16.062 22.141 1 84.38 213 CYS A CA 1
ATOM 1715 C C . CYS A 1 213 ? 12.758 15.156 23.078 1 84.38 213 CYS A C 1
ATOM 1717 O O . CYS A 1 213 ? 13.859 15.492 23.5 1 84.38 213 CYS A O 1
ATOM 1719 N N . THR A 1 214 ? 12.195 14.016 23.375 1 80.69 214 THR A N 1
ATOM 1720 C CA . THR A 1 214 ? 12.906 13.055 24.203 1 80.69 214 THR A CA 1
ATOM 1721 C C . THR A 1 214 ? 14.141 12.516 23.484 1 80.69 214 THR A C 1
ATOM 1723 O O . THR A 1 214 ? 15.172 12.281 24.109 1 80.69 214 THR A O 1
ATOM 1726 N N . LEU A 1 215 ? 13.992 12.438 22.219 1 72.31 215 LEU A N 1
ATOM 1727 C CA . LEU A 1 215 ? 15.094 11.914 21.422 1 72.31 215 LEU A CA 1
ATOM 1728 C C . LEU A 1 215 ? 16.062 13.023 21.031 1 72.31 215 LEU A C 1
ATOM 1730 O O . LEU A 1 215 ? 17.281 12.789 20.922 1 72.31 215 LEU A O 1
ATOM 1734 N N . VAL A 1 216 ? 15.438 14.164 20.828 1 75.56 216 VAL A N 1
ATOM 1735 C CA . VAL A 1 216 ? 16.234 15.305 20.391 1 75.56 216 VAL A CA 1
ATOM 1736 C C . VAL A 1 216 ? 15.898 16.531 21.234 1 75.56 216 VAL A C 1
ATOM 1738 O O . VAL A 1 216 ? 15.094 17.375 20.828 1 75.56 216 VAL A O 1
ATOM 1741 N N . PRO A 1 217 ? 16.656 16.734 22.297 1 77.56 217 PRO A N 1
ATOM 1742 C CA . PRO A 1 217 ? 16.328 17.797 23.25 1 77.56 217 PRO A CA 1
ATOM 1743 C C . PRO A 1 217 ? 16.406 19.188 22.625 1 77.56 217 PRO A C 1
ATOM 1745 O O . PRO A 1 217 ? 15.789 20.141 23.125 1 77.56 217 PRO A O 1
ATOM 1748 N N . GLU A 1 218 ? 17.047 19.328 21.578 1 76 218 GLU A N 1
ATOM 1749 C CA . GLU A 1 218 ? 17.188 20.609 20.891 1 76 218 GLU A CA 1
ATOM 1750 C C . GLU A 1 218 ? 15.836 21.094 20.359 1 76 218 GLU A C 1
ATOM 1752 O O . GLU A 1 218 ? 15.688 22.281 20.031 1 76 218 GLU A O 1
ATOM 1757 N N . LEU A 1 219 ? 14.898 20.203 20.328 1 80.88 219 LEU A N 1
ATOM 1758 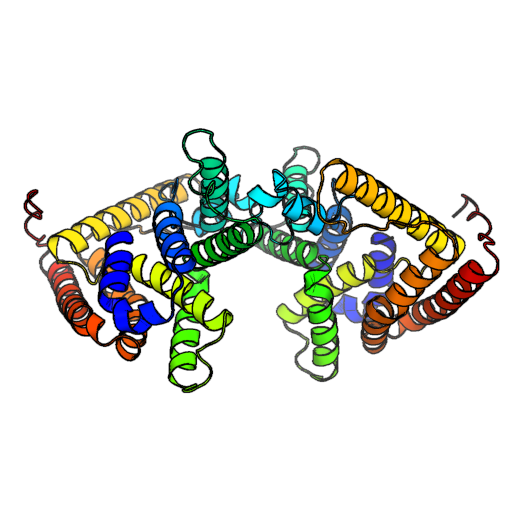C CA . LEU A 1 219 ? 13.578 20.562 19.812 1 80.88 219 LEU A CA 1
ATOM 1759 C C . LEU A 1 219 ? 12.703 21.156 20.922 1 80.88 219 LEU A C 1
ATOM 1761 O O . LEU A 1 219 ? 11.578 21.594 20.656 1 80.88 219 LEU A O 1
ATOM 1765 N N . ASP A 1 220 ? 13.234 21.328 22.125 1 84.88 220 ASP A N 1
ATOM 1766 C CA . ASP A 1 220 ? 12.469 21.797 23.281 1 84.88 220 ASP A CA 1
ATOM 1767 C C . ASP A 1 220 ? 11.977 23.234 23.062 1 84.88 220 ASP A C 1
ATOM 1769 O O . ASP A 1 220 ? 10.875 23.578 23.469 1 84.88 220 ASP A O 1
ATOM 1773 N N . ASP A 1 221 ? 12.773 23.984 22.484 1 86.94 221 ASP A N 1
ATOM 1774 C CA . ASP A 1 221 ? 12.383 25.359 22.234 1 86.94 221 ASP A CA 1
ATOM 1775 C C . ASP A 1 221 ? 11.133 25.422 21.344 1 86.94 221 ASP A C 1
ATOM 1777 O O . ASP A 1 221 ? 10.273 26.281 21.547 1 86.94 221 ASP A O 1
ATOM 1781 N N . ARG A 1 222 ? 11.078 24.531 20.438 1 87.25 222 ARG A N 1
ATOM 1782 C CA . ARG A 1 222 ? 9.922 24.484 19.547 1 87.25 222 ARG A CA 1
ATOM 1783 C C . ARG A 1 222 ? 8.68 24 20.281 1 87.25 222 ARG A C 1
ATOM 1785 O O . ARG A 1 222 ? 7.57 24.469 20.016 1 87.25 222 ARG A O 1
ATOM 1792 N N . PHE A 1 223 ? 8.906 23.172 21.156 1 89.75 223 PHE A N 1
ATOM 1793 C CA . PHE A 1 223 ? 7.785 22.672 21.938 1 89.75 223 PHE A CA 1
ATOM 1794 C C . PHE A 1 223 ? 7.18 23.781 22.797 1 89.75 223 PHE A C 1
ATOM 1796 O O . PHE A 1 223 ? 5.965 23.828 23 1 89.75 223 PHE A O 1
ATOM 1803 N N . GLU A 1 224 ? 8 24.656 23.281 1 93.06 224 GLU A N 1
ATOM 1804 C CA . GLU A 1 224 ? 7.512 25.797 24.031 1 93.06 224 GLU A CA 1
ATOM 1805 C C . GLU A 1 224 ? 6.645 26.703 23.172 1 93.06 224 GLU A C 1
ATOM 1807 O O . GLU A 1 224 ? 5.621 27.219 23.625 1 93.06 224 GLU A O 1
ATOM 1812 N N . ILE A 1 225 ? 7.062 26.875 21.969 1 94.44 225 ILE A N 1
ATOM 1813 C CA . ILE A 1 225 ? 6.289 27.672 21.031 1 94.44 225 ILE A CA 1
ATOM 1814 C C . ILE A 1 225 ? 4.922 27.031 20.797 1 94.44 225 ILE A C 1
ATOM 1816 O O . ILE A 1 225 ? 3.912 27.734 20.688 1 94.44 225 ILE A O 1
ATOM 1820 N N . LEU A 1 226 ? 4.918 25.75 20.703 1 95.75 226 LEU A N 1
ATOM 1821 C CA . LEU A 1 226 ? 3.684 24.984 20.531 1 95.75 226 LEU A CA 1
ATOM 1822 C C . LEU A 1 226 ? 2.678 25.328 21.625 1 95.75 226 LEU A C 1
ATOM 1824 O O . LEU A 1 226 ? 1.494 25.531 21.359 1 95.75 226 LEU A O 1
ATOM 1828 N N . GLN A 1 227 ? 3.156 25.438 22.844 1 95.81 227 GLN A N 1
ATOM 1829 C CA . GLN A 1 227 ? 2.293 25.75 23.984 1 95.81 227 GLN A CA 1
ATOM 1830 C C . GLN A 1 227 ? 1.754 27.172 23.891 1 95.81 227 GLN A C 1
ATOM 1832 O O . GLN A 1 227 ? 0.584 27.422 24.188 1 95.81 227 GLN A O 1
ATOM 1837 N N . VAL A 1 228 ? 2.561 28.016 23.516 1 97.19 228 VAL A N 1
ATOM 1838 C CA . VAL A 1 228 ? 2.158 29.406 23.359 1 97.19 228 VAL A CA 1
ATOM 1839 C C . VAL A 1 228 ? 1.113 29.516 22.25 1 97.19 228 VAL A C 1
ATOM 1841 O O . VAL A 1 228 ? 0.098 30.203 22.406 1 97.19 228 VAL A O 1
ATOM 1844 N N . ASN A 1 229 ? 1.381 28.859 21.156 1 97.25 229 ASN A N 1
ATOM 1845 C CA . ASN A 1 229 ? 0.451 28.906 20.031 1 97.25 229 ASN A CA 1
ATOM 1846 C C . ASN A 1 229 ? -0.896 28.281 20.391 1 97.25 229 ASN A C 1
ATOM 1848 O O . ASN A 1 229 ? -1.939 28.734 19.922 1 97.25 229 ASN A O 1
ATOM 1852 N N . ARG A 1 230 ? -0.831 27.203 21.125 1 97.81 230 ARG A N 1
ATOM 1853 C CA . ARG A 1 230 ? -2.088 26.625 21.594 1 97.81 230 ARG A CA 1
ATOM 1854 C C . ARG A 1 230 ? -2.92 27.672 22.328 1 97.81 230 ARG A C 1
ATOM 1856 O O . ARG A 1 230 ? -4.129 27.766 22.125 1 97.81 230 ARG A O 1
ATOM 1863 N N . GLN A 1 231 ? -2.299 28.422 23.219 1 97.81 231 GLN A N 1
ATOM 1864 C CA . GLN A 1 231 ? -2.982 29.4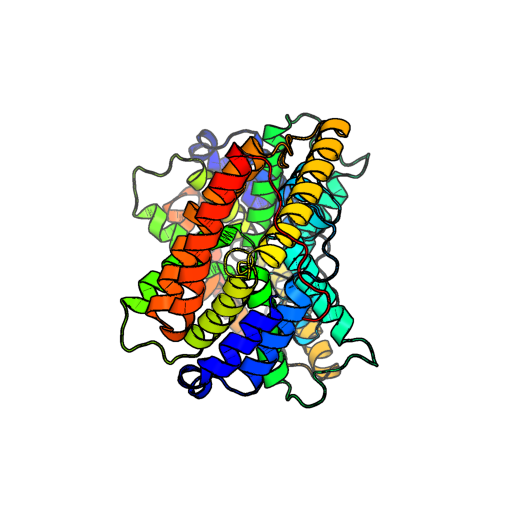69 23.984 1 97.81 231 GLN A CA 1
ATOM 1865 C C . GLN A 1 231 ? -3.469 30.578 23.062 1 97.81 231 GLN A C 1
ATOM 1867 O O . GLN A 1 231 ? -4.543 31.141 23.281 1 97.81 231 GLN A O 1
ATOM 1872 N N . ASN A 1 232 ? -2.689 30.922 22.125 1 97.75 232 ASN A N 1
ATOM 1873 C CA . ASN A 1 232 ? -3.102 31.938 21.156 1 97.75 232 ASN A CA 1
ATOM 1874 C C . ASN A 1 232 ? -4.387 31.531 20.438 1 97.75 232 ASN A C 1
ATOM 1876 O O . ASN A 1 232 ? -5.25 32.375 20.172 1 97.75 232 ASN A O 1
ATOM 1880 N N . TRP A 1 233 ? -4.465 30.25 20.094 1 97.75 233 TRP A N 1
ATOM 1881 C CA . TRP A 1 233 ? -5.672 29.766 19.438 1 97.75 233 TRP A CA 1
ATOM 1882 C C . TRP A 1 233 ? -6.879 29.844 20.359 1 97.75 233 TRP A C 1
ATOM 1884 O O . TRP A 1 233 ? -7.984 30.172 19.922 1 97.75 233 TRP A O 1
ATOM 1894 N N . VAL A 1 234 ? -6.691 29.531 21.641 1 97.69 234 VAL A N 1
ATOM 1895 C CA . VAL A 1 234 ? -7.773 29.688 22.609 1 97.69 234 VAL A CA 1
ATOM 1896 C C . VAL A 1 234 ? -8.25 31.141 22.625 1 97.69 234 VAL A C 1
ATOM 1898 O O . VAL A 1 234 ? -9.453 31.406 22.562 1 97.69 234 VAL A O 1
ATOM 1901 N N . GLU A 1 235 ? -7.332 32.031 22.672 1 97.31 235 GLU A N 1
ATOM 1902 C CA . GLU A 1 235 ? -7.648 33.469 22.688 1 97.31 235 GLU A CA 1
ATOM 1903 C C . GLU A 1 235 ? -8.336 33.906 21.406 1 97.31 235 GLU A C 1
ATOM 1905 O O . GLU A 1 235 ? -9.258 34.719 21.422 1 97.31 235 GLU A O 1
ATOM 1910 N N . TYR A 1 236 ? -7.852 33.406 20.328 1 96.38 236 TYR A N 1
ATOM 1911 C CA . TYR A 1 236 ? -8.477 33.688 19.047 1 96.38 236 TYR A CA 1
ATOM 1912 C C . TYR A 1 236 ? -9.945 33.281 19.047 1 96.38 236 TYR A C 1
ATOM 1914 O O . TYR A 1 236 ? -10.797 34 18.531 1 96.38 236 TYR A O 1
ATOM 1922 N N . GLY A 1 237 ? -10.219 32.156 19.594 1 96.19 237 GLY A N 1
ATOM 1923 C CA . GLY A 1 237 ? -11.602 31.688 19.656 1 96.19 237 GLY A CA 1
ATOM 1924 C C . GLY A 1 237 ? -12.492 32.594 20.484 1 96.19 237 GLY A C 1
ATOM 1925 O O . GLY A 1 237 ? -13.688 32.719 20.219 1 96.19 237 GLY A O 1
ATOM 1926 N N . GLU A 1 238 ? -11.883 33.312 21.438 1 95.62 238 GLU A N 1
ATOM 1927 C CA . GLU A 1 238 ? -12.625 34.188 22.359 1 95.62 238 GLU A CA 1
ATOM 1928 C C . GLU A 1 238 ? -12.758 35.594 21.812 1 95.62 238 GLU A C 1
ATOM 1930 O O . GLU A 1 238 ? -13.789 36.25 22 1 95.62 238 GLU A O 1
ATOM 1935 N N . THR A 1 239 ? -11.711 36.094 21.078 1 93.94 239 THR A N 1
ATOM 1936 C CA . THR A 1 239 ? -11.664 37.5 20.75 1 93.94 239 THR A CA 1
ATOM 1937 C C . THR A 1 239 ? -11.82 37.688 19.234 1 93.94 239 THR A C 1
ATOM 1939 O O . THR A 1 239 ? -12.109 38.812 18.781 1 93.94 239 THR A O 1
ATOM 1942 N N . ALA A 1 240 ? -11.539 36.719 18.516 1 89.88 240 ALA A N 1
ATOM 1943 C CA . ALA A 1 240 ? -11.555 36.75 17.047 1 89.88 240 ALA A CA 1
ATOM 1944 C C . ALA A 1 240 ? -10.477 37.688 16.516 1 89.88 240 ALA A C 1
ATOM 1946 O O . ALA A 1 240 ? -10.578 38.188 15.383 1 89.88 240 ALA A O 1
ATOM 1947 N N . MET A 1 241 ? -9.484 37.906 17.359 1 86.31 241 MET A N 1
ATOM 1948 C CA . MET A 1 241 ? -8.414 38.781 16.922 1 86.31 241 MET A CA 1
ATOM 1949 C C . MET A 1 241 ? -7.316 38 16.219 1 86.31 241 MET A C 1
ATOM 1951 O O . MET A 1 241 ? -6.887 36.969 16.703 1 86.31 241 MET A O 1
ATOM 1955 N N . CYS A 1 242 ? -6.934 38.438 15.07 1 82.56 242 CYS A N 1
ATOM 1956 C CA . CYS A 1 242 ? -5.875 37.812 14.289 1 82.56 242 CYS A CA 1
ATOM 1957 C C . CYS A 1 242 ? -4.508 38.344 14.68 1 82.56 242 CYS A C 1
ATOM 1959 O O . CYS A 1 242 ? -4.398 39.469 15.172 1 82.56 242 CYS A O 1
ATOM 1961 N N . PRO A 1 243 ? -3.574 37.438 14.445 1 84.12 243 PRO A N 1
ATOM 1962 C CA . PRO A 1 243 ? -2.229 37.969 14.664 1 84.12 243 PRO A CA 1
ATOM 1963 C C . PRO A 1 243 ? -1.803 38.938 13.586 1 84.12 243 PRO A C 1
ATOM 1965 O O . PRO A 1 243 ? -2.381 38.969 12.492 1 84.12 243 PRO A O 1
ATOM 1968 N N . PRO A 1 244 ? -0.765 39.875 13.961 1 79.69 244 PRO A N 1
ATOM 1969 C CA . PRO A 1 244 ? -0.208 40.75 12.914 1 79.69 244 PRO A CA 1
ATOM 1970 C C . PRO A 1 244 ? 0.522 39.969 11.828 1 79.69 244 PRO A C 1
ATOM 1972 O O . PRO A 1 244 ? 1.093 38.906 12.102 1 79.69 244 PRO A O 1
ATOM 1975 N N . PRO A 1 245 ? 0.36 40.406 10.586 1 73.88 245 PRO A N 1
ATOM 1976 C CA . PRO A 1 245 ? 1.061 39.719 9.5 1 73.88 245 PRO A CA 1
ATOM 1977 C C . PRO A 1 245 ? 2.566 39.625 9.742 1 73.88 245 PRO A C 1
ATOM 1979 O O . PRO A 1 245 ? 3.148 40.469 10.398 1 73.88 245 PRO A O 1
ATOM 1982 N N . VAL A 1 246 ? 3.053 38.406 9.484 1 67.5 246 VAL A N 1
ATOM 1983 C CA . VAL A 1 246 ? 4.5 38.219 9.547 1 67.5 246 VAL A CA 1
ATOM 1984 C C . VAL A 1 246 ? 5.195 39.281 8.688 1 67.5 246 VAL A C 1
ATOM 1986 O O . VAL A 1 246 ? 4.738 39.594 7.586 1 67.5 246 VAL A O 1
ATOM 1989 N N . SER A 1 247 ? 6.043 40.094 9 1 58.84 247 SER A N 1
ATOM 1990 C CA . SER A 1 247 ? 6.824 41 8.141 1 58.84 247 SER A CA 1
ATOM 1991 C C . SER A 1 247 ? 7.547 40.188 7.055 1 58.84 247 SER A C 1
ATOM 1993 O O . SER A 1 247 ? 7.996 39.062 7.293 1 58.84 247 SER A O 1
ATOM 1995 N N . LYS A 1 248 ? 7.211 40.406 5.754 1 55.56 248 LYS A N 1
ATOM 1996 C CA . LYS A 1 248 ? 7.832 39.812 4.566 1 55.56 248 LYS A CA 1
ATOM 1997 C C . LYS A 1 248 ? 9.336 39.656 4.758 1 55.56 248 LYS A C 1
ATOM 1999 O O . LYS A 1 248 ? 10.039 39.188 3.854 1 55.56 248 LYS A O 1
ATOM 2004 N N . GLN A 1 249 ? 9.836 40.219 5.633 1 41.66 249 GLN A N 1
ATOM 2005 C CA . GLN A 1 249 ? 11.297 40.219 5.633 1 41.66 249 GLN A CA 1
ATOM 2006 C C . GLN A 1 249 ? 11.828 38.875 6.117 1 41.66 249 GLN A C 1
ATOM 2008 O O . GLN A 1 249 ? 13.039 38.688 6.266 1 41.66 249 GLN A O 1
ATOM 2013 N N . CYS A 1 250 ? 10.922 38.125 6.52 1 36.25 250 CYS A N 1
ATOM 2014 C CA . CYS A 1 250 ? 11.625 36.906 6.961 1 36.25 250 CYS A CA 1
ATOM 2015 C C . CYS A 1 250 ? 11.672 35.875 5.848 1 36.25 250 CYS A C 1
ATOM 2017 O O . CYS A 1 250 ? 10.719 35.719 5.086 1 36.25 250 CYS A O 1
ATOM 2019 N N . SER B 1 1 ? -9.109 -21.969 -12.781 1 46.38 1 SER B N 1
ATOM 2020 C CA . SER B 1 1 ? -8.547 -22.641 -11.609 1 46.38 1 SER B CA 1
ATOM 2021 C C . SER B 1 1 ? -9.008 -21.953 -10.32 1 46.38 1 SER B C 1
ATOM 2023 O O . SER B 1 1 ? -9.555 -22.609 -9.43 1 46.38 1 SER B O 1
ATOM 2025 N N . MET B 1 2 ? -8.82 -20.656 -10.367 1 46.5 2 MET B N 1
ATOM 2026 C CA . MET B 1 2 ? -9.203 -19.922 -9.164 1 46.5 2 MET B CA 1
ATOM 2027 C C . MET B 1 2 ? -10.695 -20.094 -8.883 1 46.5 2 MET B C 1
ATOM 2029 O O . MET B 1 2 ? -11.094 -20.312 -7.738 1 46.5 2 MET B O 1
ATOM 2033 N N . LEU B 1 3 ? -11.383 -20.125 -9.977 1 46.28 3 LEU B N 1
ATOM 2034 C CA . LEU B 1 3 ? -12.828 -20.25 -9.828 1 46.28 3 LEU B CA 1
ATOM 2035 C C . LEU B 1 3 ? -13.203 -21.609 -9.234 1 46.28 3 LEU B C 1
ATOM 2037 O O . LEU B 1 3 ? -14.141 -21.703 -8.438 1 46.28 3 LEU B O 1
ATOM 2041 N N . LYS B 1 4 ? -12.469 -22.531 -9.641 1 49.56 4 LYS B N 1
ATOM 2042 C CA . LYS B 1 4 ? -12.781 -23.875 -9.133 1 49.56 4 LYS B CA 1
ATOM 2043 C C . LYS B 1 4 ? -12.594 -23.938 -7.617 1 49.56 4 LYS B C 1
ATOM 2045 O O . LYS B 1 4 ? -13.422 -24.531 -6.914 1 49.56 4 LYS B O 1
ATOM 2050 N N . VAL B 1 5 ? -11.492 -23.344 -7.234 1 51.16 5 VAL B N 1
ATOM 2051 C CA . VAL B 1 5 ? -11.266 -23.328 -5.793 1 51.16 5 VAL B CA 1
ATOM 2052 C C . VAL B 1 5 ? -12.367 -22.531 -5.102 1 51.16 5 VAL B C 1
ATOM 2054 O O . VAL B 1 5 ? -12.883 -22.953 -4.059 1 51.16 5 VAL B O 1
ATOM 2057 N N . ALA B 1 6 ? -12.68 -21.422 -5.77 1 53.47 6 ALA B N 1
ATOM 2058 C CA . ALA B 1 6 ? -13.781 -20.641 -5.199 1 53.47 6 ALA B CA 1
ATOM 2059 C C . ALA B 1 6 ? -15.062 -21.484 -5.137 1 53.47 6 ALA B C 1
ATOM 2061 O O . ALA B 1 6 ? -15.789 -21.438 -4.141 1 53.47 6 ALA B O 1
ATOM 2062 N N . LEU B 1 7 ? -15.273 -22.141 -6.211 1 53.03 7 LEU B N 1
ATOM 2063 C CA . LEU B 1 7 ? -16.469 -22.984 -6.281 1 53.03 7 LEU B CA 1
ATOM 2064 C C . LEU B 1 7 ? -16.375 -24.125 -5.281 1 53.03 7 LEU B C 1
ATOM 2066 O O . LEU B 1 7 ? -17.391 -24.5 -4.668 1 53.03 7 LEU B O 1
ATOM 2070 N N . PHE B 1 8 ? -15.242 -24.641 -5.324 1 52.28 8 PHE B N 1
ATOM 2071 C CA . PHE B 1 8 ? -15.055 -25.703 -4.352 1 52.28 8 PHE B CA 1
ATOM 2072 C C . PHE B 1 8 ? -15.273 -25.203 -2.936 1 52.28 8 PHE B C 1
ATOM 2074 O O . PHE B 1 8 ? -15.922 -25.859 -2.123 1 52.28 8 PHE B O 1
ATOM 2081 N N . ALA B 1 9 ? -14.688 -24.062 -2.721 1 49.62 9 ALA B N 1
ATOM 2082 C CA . ALA B 1 9 ? -14.922 -23.453 -1.41 1 49.62 9 ALA B CA 1
ATOM 2083 C C . ALA B 1 9 ? -16.406 -23.219 -1.165 1 49.62 9 ALA B C 1
ATOM 2085 O O . ALA B 1 9 ? -16.891 -23.406 -0.049 1 49.62 9 ALA B O 1
ATOM 2086 N N . LYS B 1 10 ? -17.047 -22.812 -2.209 1 51.84 10 LYS B N 1
ATOM 2087 C CA . LYS B 1 10 ? -18.484 -22.609 -2.084 1 51.84 10 LYS B CA 1
ATOM 2088 C C . LYS B 1 10 ? -19.172 -23.906 -1.651 1 51.84 10 LYS B C 1
ATOM 2090 O O . LYS B 1 10 ? -20.031 -23.891 -0.764 1 51.84 10 LYS B O 1
ATOM 2095 N N . LYS B 1 11 ? -19 -24.812 -2.508 1 50.09 11 LYS B N 1
ATOM 2096 C CA . LYS B 1 11 ? -19.688 -26.078 -2.213 1 50.09 11 LYS B CA 1
ATOM 2097 C C . LYS B 1 11 ? -19.375 -26.547 -0.799 1 50.09 11 LYS B C 1
ATOM 2099 O O . LYS B 1 11 ? -20.234 -27.078 -0.106 1 50.09 11 LYS B O 1
ATOM 2104 N N . LYS B 1 12 ? -18.156 -26.453 -0.536 1 48.25 12 LYS B N 1
ATOM 2105 C CA . LYS B 1 12 ? -17.75 -27.047 0.729 1 48.25 12 LYS B CA 1
ATOM 2106 C C . LYS B 1 12 ? -17.828 -26.047 1.871 1 48.25 12 LYS B C 1
ATOM 2108 O O . LYS B 1 12 ? -17.672 -26.406 3.039 1 48.25 12 LYS B O 1
ATOM 2113 N N . ILE B 1 13 ? -17.828 -24.75 1.539 1 48.53 13 ILE B N 1
ATOM 2114 C CA . ILE B 1 13 ? -18.062 -23.719 2.539 1 48.53 13 ILE B CA 1
ATOM 2115 C C . ILE B 1 13 ? -19.469 -23.844 3.096 1 48.53 13 ILE B C 1
ATOM 2117 O O . ILE B 1 13 ? -20 -22.906 3.703 1 48.53 13 ILE B O 1
ATOM 2121 N N . ASP B 1 14 ? -20.125 -24.734 2.729 1 50.5 14 ASP B N 1
ATOM 2122 C CA . ASP B 1 14 ? -21.391 -24.875 3.447 1 50.5 14 ASP B CA 1
ATOM 2123 C C . ASP B 1 14 ? -21.188 -24.703 4.953 1 50.5 14 ASP B C 1
ATOM 2125 O O . ASP B 1 14 ? -21.969 -24.016 5.617 1 50.5 14 ASP B O 1
ATOM 2129 N N . ARG B 1 15 ? -20.234 -25.359 5.496 1 51.53 15 ARG B N 1
ATOM 2130 C CA . ARG B 1 15 ? -20 -25.141 6.918 1 51.53 15 ARG B CA 1
ATOM 2131 C C . ARG B 1 15 ? -19.516 -23.719 7.176 1 51.53 15 ARG B C 1
ATOM 2133 O O . ARG B 1 15 ? -19.812 -23.125 8.219 1 51.53 15 ARG B O 1
ATOM 2140 N N . MET B 1 16 ? -18.797 -23.156 6.207 1 53.97 16 MET B N 1
ATOM 2141 C CA . MET B 1 16 ? -18.328 -21.781 6.352 1 53.97 16 MET B CA 1
ATOM 2142 C C . MET B 1 16 ? -19.312 -20.797 5.73 1 53.97 16 MET B C 1
ATOM 2144 O O . MET B 1 16 ? -19.297 -19.609 6.059 1 53.97 16 MET B O 1
ATOM 2148 N N . ALA B 1 17 ? -20.062 -21.438 4.859 1 57.06 17 ALA B N 1
ATOM 2149 C CA . ALA B 1 17 ? -21.031 -20.625 4.141 1 57.06 17 ALA B CA 1
ATOM 2150 C C . ALA B 1 17 ? -22 -19.953 5.109 1 57.06 17 ALA B C 1
ATOM 2152 O O . ALA B 1 17 ? -22.5 -18.859 4.84 1 57.06 17 ALA B O 1
ATOM 2153 N N . LYS B 1 18 ? -22.125 -20.734 6.133 1 63.28 18 LYS B N 1
ATOM 2154 C CA . LYS B 1 18 ? -23.031 -20.109 7.098 1 63.28 18 LYS B CA 1
ATOM 2155 C C . LYS B 1 18 ? -22.453 -18.812 7.652 1 63.28 18 LYS B C 1
ATOM 2157 O O . LYS B 1 18 ? -23.188 -17.953 8.117 1 63.28 18 LYS B O 1
ATOM 2162 N N . TYR B 1 19 ? -21.188 -18.766 7.305 1 68.31 19 TYR B N 1
ATOM 2163 C CA . TYR B 1 19 ? -20.547 -17.609 7.91 1 68.31 19 TYR B CA 1
ATOM 2164 C C . TYR B 1 19 ? -20.406 -16.469 6.902 1 68.31 19 TYR B C 1
ATOM 2166 O O . TYR B 1 19 ? -20.203 -15.32 7.285 1 68.31 19 TYR B O 1
ATOM 2174 N N . PHE B 1 20 ? -20.641 -16.812 5.652 1 80 20 PHE B N 1
ATOM 2175 C CA . PHE B 1 20 ? -20.453 -15.797 4.625 1 80 20 PHE B CA 1
ATOM 2176 C C . PHE B 1 20 ? -21.797 -15.234 4.168 1 80 20 PHE B C 1
ATOM 2178 O O . PHE B 1 20 ? -22.734 -15.984 3.916 1 80 20 PHE B O 1
ATOM 2185 N N . SER B 1 21 ? -21.844 -13.969 4.145 1 85.06 21 SER B N 1
ATOM 2186 C CA . SER B 1 21 ? -22.984 -13.328 3.518 1 85.06 21 SER B CA 1
ATOM 2187 C C . SER B 1 21 ? -22.938 -13.461 2 1 85.06 21 SER B C 1
ATOM 2189 O O . SER B 1 21 ? -21.922 -13.867 1.439 1 85.06 21 SER B O 1
ATOM 2191 N N . SER B 1 22 ? -24.125 -13.234 1.341 1 88.31 22 SER B N 1
ATOM 2192 C CA . SER B 1 22 ? -24.156 -13.242 -0.117 1 88.31 22 SER B CA 1
ATOM 2193 C C . SER B 1 22 ? -23.156 -12.258 -0.702 1 88.31 22 SER B C 1
ATOM 2195 O O . SER B 1 22 ? -22.562 -12.516 -1.754 1 88.31 22 SER B O 1
ATOM 2197 N N . LEU B 1 23 ? -22.922 -11.188 -0.005 1 91.38 23 LEU B N 1
ATOM 2198 C CA . LEU B 1 23 ? -21.969 -10.188 -0.455 1 91.38 23 LEU B CA 1
ATOM 2199 C C . LEU B 1 23 ? -20.547 -10.734 -0.383 1 91.38 23 LEU B C 1
ATOM 2201 O O . LEU B 1 23 ? -19.734 -10.492 -1.282 1 91.38 23 LEU B O 1
ATOM 2205 N N . ASP B 1 24 ? -20.297 -11.461 0.66 1 89.38 24 ASP B N 1
ATOM 2206 C CA . ASP B 1 24 ? -18.984 -12.062 0.809 1 89.38 24 ASP B CA 1
ATOM 2207 C C . ASP B 1 24 ? -18.688 -13.031 -0.333 1 89.38 24 ASP B C 1
ATOM 2209 O O . ASP B 1 24 ? -17.594 -13.023 -0.9 1 89.38 24 ASP B O 1
ATOM 2213 N N . VAL B 1 25 ? -19.656 -13.773 -0.625 1 87.75 25 VAL B N 1
ATOM 2214 C CA . VAL B 1 25 ? -19.516 -14.758 -1.689 1 87.75 25 VAL B CA 1
ATOM 2215 C C . VAL B 1 25 ? -19.328 -14.055 -3.029 1 87.75 25 VAL B C 1
ATOM 2217 O O . VAL B 1 25 ? -18.422 -14.398 -3.797 1 87.75 25 VAL B O 1
ATOM 2220 N N . PHE B 1 26 ? -20.172 -13.094 -3.201 1 91.25 26 PHE B N 1
ATOM 2221 C CA . PHE B 1 26 ? -20.094 -12.305 -4.422 1 91.25 26 PHE B CA 1
ATOM 2222 C C . PHE B 1 26 ? -18.719 -11.672 -4.562 1 91.25 26 PHE B C 1
ATOM 2224 O O . PHE B 1 26 ? -18.078 -11.758 -5.621 1 91.25 26 PHE B O 1
ATOM 2231 N N . THR B 1 27 ? -18.156 -11.102 -3.525 1 93.81 27 THR B N 1
ATOM 2232 C CA . THR B 1 27 ? -16.859 -10.438 -3.52 1 93.81 27 THR B CA 1
ATOM 2233 C C . THR B 1 27 ? -15.742 -11.438 -3.785 1 93.81 27 THR B C 1
ATOM 2235 O O . THR B 1 27 ? -14.797 -11.133 -4.512 1 93.81 27 THR B O 1
ATOM 2238 N N . THR B 1 28 ? -15.875 -12.578 -3.195 1 92.06 28 THR B N 1
ATOM 2239 C CA . THR B 1 28 ? -14.875 -13.617 -3.396 1 92.06 28 THR B CA 1
ATOM 2240 C C . THR B 1 28 ? -14.773 -13.992 -4.875 1 92.06 28 THR B C 1
ATOM 2242 O O . THR B 1 28 ? -13.672 -14.062 -5.426 1 92.06 28 THR B O 1
ATOM 2245 N N . PHE B 1 29 ? -15.914 -14.164 -5.504 1 91.88 29 PHE B N 1
ATOM 2246 C CA . PHE B 1 29 ? -15.945 -14.57 -6.902 1 91.88 29 PHE B CA 1
ATOM 2247 C C . PHE B 1 29 ? -15.359 -13.484 -7.797 1 91.88 29 PHE B C 1
ATOM 2249 O O . PHE B 1 29 ? -14.562 -13.773 -8.688 1 91.88 29 PHE B O 1
ATOM 2256 N N . ILE B 1 30 ? -15.742 -12.273 -7.539 1 93.81 30 ILE B N 1
ATOM 2257 C CA . ILE B 1 30 ? -15.266 -11.172 -8.375 1 93.81 30 ILE B CA 1
ATOM 2258 C C . ILE B 1 30 ? -13.766 -10.977 -8.164 1 93.81 30 ILE B C 1
ATOM 2260 O O . ILE B 1 30 ? -13.023 -10.75 -9.117 1 93.81 30 ILE B O 1
ATOM 2264 N N . SER B 1 31 ? -13.281 -11.062 -6.918 1 95.81 31 SER B N 1
ATOM 2265 C CA . SER B 1 31 ? -11.852 -10.945 -6.633 1 95.81 31 SER B CA 1
ATOM 2266 C C . SER B 1 31 ? -11.055 -12.039 -7.332 1 95.81 31 SER B C 1
ATOM 2268 O O . SER B 1 31 ? -9.984 -11.773 -7.891 1 95.81 31 SER B O 1
ATOM 2270 N N . ALA B 1 32 ? -11.586 -13.203 -7.305 1 93.62 32 ALA B N 1
ATOM 2271 C CA . ALA B 1 32 ? -10.922 -14.328 -7.961 1 93.62 32 ALA B CA 1
ATOM 2272 C C . ALA B 1 32 ? -10.852 -14.117 -9.469 1 93.62 32 ALA B C 1
ATOM 2274 O O . ALA B 1 32 ? -9.828 -14.398 -10.094 1 93.62 32 ALA B O 1
ATOM 2275 N N . LEU B 1 33 ? -11.891 -13.625 -10.016 1 93.5 33 LEU B N 1
ATOM 2276 C CA . LEU B 1 33 ? -11.984 -13.398 -11.453 1 93.5 33 LEU B CA 1
ATOM 2277 C C . LEU B 1 33 ? -11.008 -12.312 -11.898 1 93.5 33 LEU B C 1
ATOM 2279 O O . LEU B 1 33 ? -10.445 -12.383 -12.992 1 93.5 33 LEU B O 1
ATOM 2283 N N . CYS B 1 34 ? -10.758 -11.336 -10.992 1 95.94 34 CYS B N 1
ATOM 2284 C CA . CYS B 1 34 ? -10.062 -10.133 -11.43 1 95.94 34 CYS B CA 1
ATOM 2285 C C . CYS B 1 34 ? -8.641 -10.094 -10.875 1 95.94 34 CYS B C 1
ATOM 2287 O O . CYS B 1 34 ? -7.863 -9.195 -11.211 1 95.94 34 CYS B O 1
ATOM 2289 N N . HIS B 1 35 ? -8.18 -11.031 -10.055 1 96 35 HIS B N 1
ATOM 2290 C CA . HIS B 1 35 ? -6.922 -10.906 -9.32 1 96 35 HIS B CA 1
ATOM 2291 C C . HIS B 1 35 ? -5.73 -10.891 -10.273 1 96 35 HIS B C 1
ATOM 2293 O O . HIS B 1 35 ? -4.645 -10.43 -9.914 1 96 35 HIS B O 1
ATOM 2299 N N . ASP B 1 36 ? -5.957 -11.336 -11.523 1 95.12 36 ASP B N 1
ATOM 2300 C CA . ASP B 1 36 ? -4.879 -11.367 -12.516 1 95.12 36 ASP B CA 1
ATOM 2301 C C . ASP B 1 36 ? -5.32 -10.727 -13.828 1 95.12 36 ASP B C 1
ATOM 2303 O O . ASP B 1 36 ? -4.805 -11.07 -14.891 1 95.12 36 ASP B O 1
ATOM 2307 N N . VAL B 1 37 ? -6.289 -9.828 -13.711 1 95.69 37 VAL B N 1
ATOM 2308 C CA . VAL B 1 37 ? -6.734 -9.141 -14.922 1 95.69 37 VAL B CA 1
ATOM 2309 C C . VAL B 1 37 ? -5.578 -8.352 -15.523 1 95.69 37 VAL B C 1
ATOM 2311 O O . VAL B 1 37 ? -4.801 -7.727 -14.797 1 95.69 37 VAL B O 1
ATOM 2314 N N . GLU B 1 38 ? -5.305 -8.508 -16.859 1 95.06 38 GLU B N 1
ATOM 2315 C CA . GLU B 1 38 ? -4.277 -7.848 -17.656 1 95.06 38 GLU B CA 1
ATOM 2316 C C . GLU B 1 38 ? -2.879 -8.25 -17.203 1 95.06 38 GLU B C 1
ATOM 2318 O O . GLU B 1 38 ? -1.953 -7.438 -17.234 1 95.06 38 GLU B O 1
ATOM 2323 N N . HIS B 1 39 ? -2.682 -9.398 -16.688 1 93.94 39 HIS B N 1
ATOM 2324 C CA . HIS B 1 39 ? -1.354 -9.867 -16.312 1 93.94 39 HIS B CA 1
ATOM 2325 C C . HIS B 1 39 ? -0.432 -9.953 -17.516 1 93.94 39 HIS B C 1
ATOM 2327 O O . HIS B 1 39 ? -0.738 -10.641 -18.484 1 93.94 39 HIS B O 1
ATOM 2333 N N . PRO B 1 40 ? 0.7 -9.406 -17.469 1 93.25 40 PRO B N 1
ATOM 2334 C CA . PRO B 1 40 ? 1.553 -9.289 -18.656 1 93.25 40 PRO B CA 1
ATOM 2335 C C . PRO B 1 40 ? 2.512 -10.469 -18.812 1 93.25 40 PRO B C 1
ATOM 2337 O O . PRO B 1 40 ? 3.238 -10.547 -19.812 1 93.25 40 PRO B O 1
ATOM 2340 N N . GLY B 1 41 ? 2.57 -11.352 -17.844 1 94.81 41 GLY B N 1
ATOM 2341 C CA . GLY B 1 41 ? 3.521 -12.445 -17.891 1 94.81 41 GLY B CA 1
ATOM 2342 C C . GLY B 1 41 ? 4.895 -12.07 -17.359 1 94.81 41 GLY B C 1
ATOM 2343 O O . GLY B 1 41 ? 5.902 -12.648 -17.781 1 94.81 41 GLY B O 1
ATOM 2344 N N . LEU B 1 42 ? 4.949 -11.023 -16.672 1 96.56 42 LEU B N 1
ATOM 2345 C CA . LEU B 1 42 ? 6.152 -10.539 -15.992 1 96.56 42 LEU B CA 1
ATOM 2346 C C . LEU B 1 42 ? 5.934 -10.453 -14.484 1 96.56 42 LEU B C 1
ATOM 2348 O O . LEU B 1 42 ? 4.793 -10.367 -14.023 1 96.56 42 LEU B O 1
ATOM 2352 N N . THR B 1 43 ? 7 -10.547 -13.75 1 96.75 43 THR B N 1
ATOM 2353 C CA . THR B 1 43 ? 6.891 -10.555 -12.297 1 96.75 43 THR B CA 1
ATOM 2354 C C . THR B 1 43 ? 6.996 -9.133 -11.742 1 96.75 43 THR B C 1
ATOM 2356 O O . THR B 1 43 ? 7.445 -8.219 -12.438 1 96.75 43 THR B O 1
ATOM 2359 N N . ASN B 1 44 ? 6.59 -8.945 -10.508 1 97.62 44 ASN B N 1
ATOM 2360 C CA . ASN B 1 44 ? 6.809 -7.68 -9.812 1 97.62 44 ASN B CA 1
ATOM 2361 C C . ASN B 1 44 ? 8.281 -7.285 -9.812 1 97.62 44 ASN B C 1
ATOM 2363 O O . ASN B 1 44 ? 8.609 -6.117 -10.031 1 97.62 44 ASN B O 1
ATOM 2367 N N . ALA B 1 45 ? 9.164 -8.25 -9.625 1 96.94 45 ALA B N 1
ATOM 2368 C CA . ALA B 1 45 ? 10.602 -7.988 -9.586 1 96.94 45 ALA B CA 1
ATOM 2369 C C . ALA B 1 45 ? 11.086 -7.402 -10.914 1 96.94 45 ALA B C 1
ATOM 2371 O O . ALA B 1 45 ? 11.875 -6.457 -10.93 1 96.94 45 ALA B O 1
ATOM 2372 N N . TYR B 1 46 ? 10.594 -7.922 -12.031 1 97.62 46 TYR B N 1
ATOM 2373 C CA . TYR B 1 46 ? 10.961 -7.375 -13.328 1 97.62 46 TYR B CA 1
ATOM 2374 C C . TYR B 1 46 ? 10.547 -5.914 -13.445 1 97.62 46 TYR B C 1
ATOM 2376 O O . TYR B 1 46 ? 11.336 -5.074 -13.883 1 97.62 46 TYR B O 1
ATOM 2384 N N . HIS B 1 47 ? 9.297 -5.633 -13.047 1 98 47 HIS B N 1
ATOM 2385 C CA . HIS B 1 47 ? 8.781 -4.273 -13.172 1 98 47 HIS B CA 1
ATOM 2386 C C . HIS B 1 47 ? 9.57 -3.305 -12.297 1 98 47 HIS B C 1
ATOM 2388 O O . HIS B 1 47 ? 9.891 -2.193 -12.734 1 98 47 HIS B O 1
ATOM 2394 N N . ILE B 1 48 ? 9.891 -3.711 -11.109 1 97.69 48 ILE B N 1
ATOM 2395 C CA . ILE B 1 48 ? 10.633 -2.865 -10.18 1 97.69 48 ILE B CA 1
ATOM 2396 C C . ILE B 1 48 ? 12.055 -2.643 -10.711 1 97.69 48 ILE B C 1
ATOM 2398 O O . ILE B 1 48 ? 12.516 -1.505 -10.789 1 97.69 48 ILE B O 1
ATOM 2402 N N . ASN B 1 49 ? 12.727 -3.723 -11.156 1 96.31 49 ASN B N 1
ATOM 2403 C CA . ASN B 1 49 ? 14.102 -3.633 -11.648 1 96.31 49 ASN B CA 1
ATOM 2404 C C . ASN B 1 49 ? 14.188 -2.807 -12.922 1 96.31 49 ASN B C 1
ATOM 2406 O O . ASN B 1 49 ? 15.18 -2.117 -13.156 1 96.31 49 ASN B O 1
ATOM 2410 N N . SER B 1 50 ? 13.148 -2.881 -13.734 1 96.31 50 SER B N 1
ATOM 2411 C CA . SER B 1 50 ? 13.156 -2.156 -15 1 96.31 50 SER B CA 1
ATOM 2412 C C . SER B 1 50 ? 12.609 -0.741 -14.836 1 96.31 50 SER B C 1
ATOM 2414 O O . SER B 1 50 ? 12.625 0.05 -15.773 1 96.31 50 SER B O 1
ATOM 2416 N N . GLN B 1 51 ? 12.086 -0.408 -13.57 1 95.06 51 GLN B N 1
ATOM 2417 C CA . GLN B 1 51 ? 11.453 0.881 -13.32 1 95.06 51 GLN B CA 1
ATOM 2418 C C . GLN B 1 51 ? 10.367 1.173 -14.352 1 95.06 51 GLN B C 1
ATOM 2420 O O . GLN B 1 51 ? 10.336 2.258 -14.938 1 95.06 51 GLN B O 1
ATOM 2425 N N . SER B 1 52 ? 9.594 0.094 -14.617 1 96.94 52 SER B N 1
ATOM 2426 C CA . SER B 1 52 ? 8.516 0.252 -15.578 1 96.94 52 SER B CA 1
ATOM 2427 C C . SER B 1 52 ? 7.527 1.323 -15.133 1 96.94 52 SER B C 1
ATOM 2429 O O . SER B 1 52 ? 7.535 1.737 -13.969 1 96.94 52 SER B O 1
ATOM 2431 N N . ASP B 1 53 ? 6.684 1.782 -16.016 1 97.25 53 ASP B N 1
ATOM 2432 C CA . ASP B 1 53 ? 5.645 2.75 -15.695 1 97.25 53 ASP B CA 1
ATOM 2433 C C . ASP B 1 53 ? 4.75 2.238 -14.57 1 97.25 53 ASP B C 1
ATOM 2435 O O . ASP B 1 53 ? 4.332 3.006 -13.695 1 97.25 53 ASP B O 1
ATOM 2439 N N . LEU B 1 54 ? 4.465 0.944 -14.57 1 98.06 54 LEU B N 1
ATOM 2440 C CA . LEU B 1 54 ? 3.629 0.356 -13.531 1 98.06 54 LEU B CA 1
ATOM 2441 C C . LEU B 1 54 ? 4.328 0.41 -12.18 1 98.06 54 LEU B C 1
ATOM 2443 O O . LEU B 1 54 ? 3.701 0.718 -11.156 1 98.06 54 LEU B O 1
ATOM 2447 N N . ALA B 1 55 ? 5.613 0.053 -12.188 1 98.31 55 ALA B N 1
ATOM 2448 C CA . ALA B 1 55 ? 6.371 0.088 -10.938 1 98.31 55 ALA B CA 1
ATOM 2449 C C . ALA B 1 55 ? 6.422 1.503 -10.367 1 98.31 55 ALA B C 1
ATOM 2451 O O . ALA B 1 55 ? 6.27 1.7 -9.164 1 98.31 55 ALA B O 1
ATOM 2452 N N . LEU B 1 56 ? 6.605 2.49 -11.219 1 97.94 56 LEU B N 1
ATOM 2453 C CA . LEU B 1 56 ? 6.633 3.881 -10.781 1 97.94 56 LEU B CA 1
ATOM 2454 C C . LEU B 1 56 ? 5.266 4.316 -10.266 1 97.94 56 LEU B C 1
ATOM 2456 O O . LEU B 1 56 ? 5.172 4.961 -9.219 1 97.94 56 LEU B O 1
ATOM 2460 N N . ARG B 1 57 ? 4.27 3.904 -10.898 1 98.19 57 ARG B N 1
ATOM 2461 C CA . ARG B 1 57 ? 2.904 4.301 -10.57 1 98.19 57 ARG B CA 1
ATOM 2462 C C . ARG B 1 57 ? 2.496 3.768 -9.195 1 98.19 57 ARG B C 1
ATOM 2464 O O . ARG B 1 57 ? 1.88 4.484 -8.406 1 98.19 57 ARG B O 1
ATOM 2471 N N . TYR B 1 58 ? 2.844 2.559 -8.977 1 98.56 58 TYR B N 1
ATOM 2472 C CA . TYR B 1 58 ? 2.375 1.927 -7.75 1 98.56 58 TYR B CA 1
ATOM 2473 C C . TYR B 1 58 ? 3.486 1.865 -6.707 1 98.56 58 TYR B C 1
ATOM 2475 O O . TYR B 1 58 ? 3.418 1.075 -5.766 1 98.56 58 TYR B O 1
ATOM 2483 N N . ASN B 1 59 ? 4.492 2.65 -7.008 1 98.5 59 ASN B N 1
ATOM 2484 C CA . ASN B 1 59 ? 5.559 2.883 -6.043 1 98.5 59 ASN B CA 1
ATOM 2485 C C . ASN B 1 59 ? 6.195 1.573 -5.582 1 98.5 59 ASN B C 1
ATOM 2487 O O . ASN B 1 59 ? 6.402 1.366 -4.387 1 98.5 59 ASN B O 1
ATOM 2491 N N . ASP B 1 60 ? 6.395 0.689 -6.477 1 98.12 60 ASP B N 1
ATOM 2492 C CA . ASP B 1 60 ? 7.16 -0.543 -6.309 1 98.12 60 ASP B CA 1
ATOM 2493 C C . ASP B 1 60 ? 6.484 -1.477 -5.305 1 98.12 60 ASP B C 1
ATOM 2495 O O . ASP B 1 60 ? 7.117 -2.389 -4.773 1 98.12 60 ASP B O 1
ATOM 2499 N N . GLN B 1 61 ? 5.227 -1.205 -4.965 1 97.75 61 GLN B N 1
ATOM 2500 C CA . GLN B 1 61 ? 4.508 -2.037 -4.008 1 97.75 61 GLN B CA 1
ATOM 2501 C C . GLN B 1 61 ? 3.439 -2.877 -4.699 1 97.75 61 GLN B C 1
ATOM 2503 O O . GLN B 1 61 ? 2.494 -2.336 -5.277 1 97.75 61 GLN B O 1
ATOM 2508 N N . SER B 1 62 ? 3.607 -4.219 -4.527 1 98.19 62 SER B N 1
ATOM 2509 C CA . SER B 1 62 ? 2.605 -5.086 -5.141 1 98.19 62 SER B CA 1
ATOM 2510 C C . SER B 1 62 ? 2.145 -4.535 -6.484 1 98.19 62 SER B C 1
ATOM 2512 O O . SER B 1 62 ? 0.945 -4.367 -6.719 1 98.19 62 SER B O 1
ATOM 2514 N N . VAL B 1 63 ? 3.086 -4.352 -7.355 1 98.56 63 VAL B N 1
ATOM 2515 C CA . VAL B 1 63 ? 2.908 -3.588 -8.586 1 98.56 63 VAL B CA 1
ATOM 2516 C C . VAL B 1 63 ? 1.761 -4.184 -9.398 1 98.56 63 VAL B C 1
ATOM 2518 O O . VAL B 1 63 ? 0.8 -3.482 -9.734 1 98.56 63 VAL B O 1
ATOM 2521 N N . LEU B 1 64 ? 1.783 -5.449 -9.68 1 98.56 64 LEU B N 1
ATOM 2522 C CA . LEU B 1 64 ? 0.788 -6.098 -10.523 1 98.56 64 LEU B CA 1
ATOM 2523 C C . LEU B 1 64 ? -0.557 -6.188 -9.812 1 98.56 64 LEU B C 1
ATOM 2525 O O . LEU B 1 64 ? -1.597 -5.875 -10.398 1 98.56 64 LEU B O 1
ATOM 2529 N N . GLU B 1 65 ? -0.562 -6.535 -8.547 1 98.5 65 GLU B N 1
ATOM 2530 C CA . GLU B 1 65 ? -1.81 -6.68 -7.801 1 98.5 65 GLU B CA 1
ATOM 2531 C C . GLU B 1 65 ? -2.541 -5.344 -7.684 1 98.5 65 GLU B C 1
ATOM 2533 O O . GLU B 1 65 ? -3.771 -5.297 -7.773 1 98.5 65 GLU B O 1
ATOM 2538 N N . ASN B 1 66 ? -1.771 -4.242 -7.488 1 98.69 66 ASN B N 1
ATOM 2539 C CA . ASN B 1 66 ? -2.398 -2.926 -7.488 1 98.69 66 ASN B CA 1
ATOM 2540 C C . ASN B 1 66 ? -2.984 -2.588 -8.859 1 98.69 66 ASN B C 1
ATOM 2542 O O . ASN B 1 66 ? -4.066 -2.004 -8.945 1 98.69 66 ASN B O 1
ATOM 2546 N N . HIS B 1 67 ? -2.26 -2.953 -9.844 1 98.75 67 HIS B N 1
ATOM 2547 C CA . HIS B 1 67 ? -2.754 -2.732 -11.195 1 98.75 67 HIS B CA 1
ATOM 2548 C C . HIS B 1 67 ? -4.027 -3.533 -11.453 1 98.75 67 HIS B C 1
ATOM 2550 O O . HIS B 1 67 ? -4.992 -3.008 -12.016 1 98.75 67 HIS B O 1
ATOM 2556 N N . HIS B 1 68 ? -4.031 -4.793 -11.062 1 98.62 68 HIS B N 1
ATOM 2557 C CA . HIS B 1 68 ? -5.207 -5.637 -11.25 1 98.62 68 HIS B CA 1
ATOM 2558 C C . HIS B 1 68 ? -6.422 -5.059 -10.531 1 98.62 68 HIS B C 1
ATOM 2560 O O . HIS B 1 68 ? -7.516 -5.004 -11.102 1 98.62 68 HIS B O 1
ATOM 2566 N N . ALA B 1 69 ? -6.234 -4.656 -9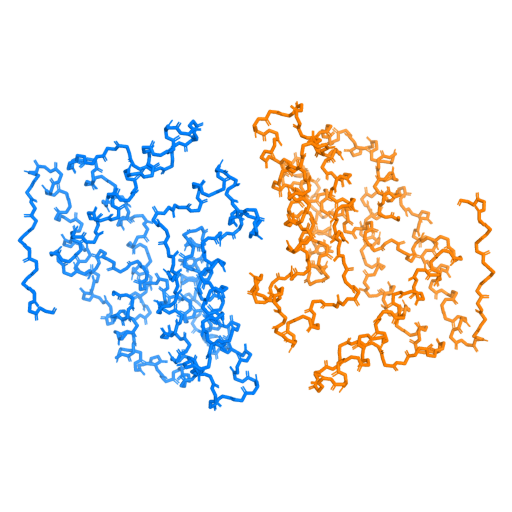.305 1 98.56 69 ALA B N 1
ATOM 2567 C CA . ALA B 1 69 ? -7.332 -4.082 -8.539 1 98.56 69 ALA B CA 1
ATOM 2568 C C . ALA B 1 69 ? -7.855 -2.809 -9.195 1 98.56 69 ALA B C 1
ATOM 2570 O O . ALA B 1 69 ? -9.07 -2.588 -9.258 1 98.56 69 ALA B O 1
ATOM 2571 N N . HIS B 1 70 ? -6.934 -1.984 -9.664 1 98.62 70 HIS B N 1
ATOM 2572 C CA . HIS B 1 70 ? -7.297 -0.748 -10.344 1 98.62 70 HIS B CA 1
ATOM 2573 C C . HIS B 1 70 ? -8.109 -1.031 -11.602 1 98.62 70 HIS B C 1
ATOM 2575 O O . HIS B 1 70 ? -9.172 -0.433 -11.812 1 98.62 70 HIS B O 1
ATOM 2581 N N . ILE B 1 71 ? -7.621 -1.949 -12.422 1 98.19 71 ILE B N 1
ATOM 2582 C CA . ILE B 1 71 ? -8.289 -2.283 -13.68 1 98.19 71 ILE B CA 1
ATOM 2583 C C . ILE B 1 71 ? -9.656 -2.891 -13.398 1 98.19 71 ILE B C 1
ATOM 2585 O O . ILE B 1 71 ? -10.633 -2.59 -14.086 1 98.19 71 ILE B O 1
ATOM 2589 N N . ALA B 1 72 ? -9.742 -3.76 -12.391 1 97.06 72 ALA B N 1
ATOM 2590 C CA . ALA B 1 72 ? -11.023 -4.328 -12 1 97.06 72 ALA B CA 1
ATOM 2591 C C . ALA B 1 72 ? -12.039 -3.232 -11.695 1 97.06 72 ALA B C 1
ATOM 2593 O O . ALA B 1 72 ? -13.188 -3.301 -12.141 1 97.06 72 ALA B O 1
ATOM 2594 N N . ALA B 1 73 ? -11.617 -2.232 -10.945 1 96.5 73 ALA B N 1
ATOM 2595 C CA . ALA B 1 73 ? -12.508 -1.127 -10.594 1 96.5 73 ALA B CA 1
ATOM 2596 C C . ALA B 1 73 ? -12.953 -0.365 -11.844 1 96.5 73 ALA B C 1
ATOM 2598 O O . ALA B 1 73 ? -14.125 0.004 -11.961 1 96.5 73 ALA B O 1
ATOM 2599 N N . LEU B 1 74 ? -12.031 -0.125 -12.766 1 96.44 74 LEU B N 1
ATOM 2600 C CA . LEU B 1 74 ? -12.352 0.601 -13.984 1 96.44 74 LEU B CA 1
ATOM 2601 C C . LEU B 1 74 ? -13.352 -0.181 -14.836 1 96.44 74 LEU B C 1
ATOM 2603 O O . LEU B 1 74 ? -14.281 0.399 -15.398 1 96.44 74 LEU B O 1
ATOM 2607 N N . LEU B 1 75 ? -13.117 -1.465 -14.922 1 95.19 75 LEU B N 1
ATOM 2608 C CA . LEU B 1 75 ? -14 -2.307 -15.719 1 95.19 75 LEU B CA 1
ATOM 2609 C C . LEU B 1 75 ? -15.422 -2.277 -15.156 1 95.19 75 LEU B C 1
ATOM 2611 O O . LEU B 1 75 ? -16.391 -2.248 -15.922 1 95.19 75 LEU B O 1
ATOM 2615 N N . MET B 1 76 ? -15.578 -2.24 -13.883 1 93.62 76 MET B N 1
ATOM 2616 C CA . MET B 1 76 ? -16.891 -2.287 -13.234 1 93.62 76 MET B CA 1
ATOM 2617 C C . MET B 1 76 ? -17.625 -0.965 -13.406 1 93.62 76 MET B C 1
ATOM 2619 O O . MET B 1 76 ? -18.828 -0.89 -13.164 1 93.62 76 MET B O 1
ATOM 2623 N N . LYS B 1 77 ? -16.906 0.064 -13.773 1 91.5 77 LYS B N 1
ATOM 2624 C CA . LYS B 1 77 ? -17.531 1.368 -13.992 1 91.5 77 LYS B CA 1
ATOM 2625 C C . LYS B 1 77 ? -18.047 1.495 -15.422 1 91.5 77 LYS B C 1
ATOM 2627 O O . LYS B 1 77 ? -18.797 2.426 -15.734 1 91.5 77 LYS B O 1
ATOM 2632 N N . LYS B 1 78 ? -17.688 0.578 -16.219 1 91.75 78 LYS B N 1
ATOM 2633 C CA . LYS B 1 78 ? -18.203 0.603 -17.578 1 91.75 78 LYS B CA 1
ATOM 2634 C C . LYS B 1 78 ? -19.703 0.321 -17.609 1 91.75 78 LYS B C 1
ATOM 2636 O O . LYS B 1 78 ? -20.203 -0.503 -16.844 1 91.75 78 LYS B O 1
ATOM 2641 N N . PRO B 1 79 ? -20.453 0.976 -18.5 1 87.69 79 PRO B N 1
ATOM 2642 C CA . PRO B 1 79 ? -21.906 0.863 -18.562 1 87.69 79 PRO B CA 1
ATOM 2643 C C . PRO B 1 79 ? -22.391 -0.583 -18.672 1 87.69 79 PRO B C 1
ATOM 2645 O O . PRO B 1 79 ? -23.359 -0.969 -18.031 1 87.69 79 PRO B O 1
ATOM 2648 N N . ASN B 1 80 ? -21.812 -1.446 -19.406 1 87.38 80 ASN B N 1
ATOM 2649 C CA . ASN B 1 80 ? -22.281 -2.814 -19.594 1 87.38 80 ASN B CA 1
ATOM 2650 C C . ASN B 1 80 ? -21.656 -3.764 -18.578 1 87.38 80 ASN B C 1
ATOM 2652 O O . ASN B 1 80 ? -21.844 -4.98 -18.656 1 87.38 80 ASN B O 1
ATOM 2656 N N . CYS B 1 81 ? -21.031 -3.229 -17.531 1 85.75 81 CYS B N 1
ATOM 2657 C CA . CYS B 1 81 ? -20.328 -4.07 -16.562 1 85.75 81 CYS B CA 1
ATOM 2658 C C . CYS B 1 81 ? -20.641 -3.629 -15.133 1 85.75 81 CYS B C 1
ATOM 2660 O O . CYS B 1 81 ? -19.797 -3.793 -14.242 1 85.75 81 CYS B O 1
ATOM 2662 N N . ASP B 1 82 ? -21.797 -2.973 -14.961 1 85.06 82 ASP B N 1
ATOM 2663 C CA . ASP B 1 82 ? -22.125 -2.521 -13.609 1 85.06 82 ASP B CA 1
ATOM 2664 C C . ASP B 1 82 ? -22.75 -3.654 -12.789 1 85.06 82 ASP B C 1
ATOM 2666 O O . ASP B 1 82 ? -23.953 -3.664 -12.547 1 85.06 82 ASP B O 1
ATOM 2670 N N . ILE B 1 83 ? -21.938 -4.477 -12.312 1 88.81 83 ILE B N 1
ATOM 2671 C CA . ILE B 1 83 ? -22.359 -5.672 -11.586 1 88.81 83 ILE B CA 1
ATOM 2672 C C . ILE B 1 83 ? -22.688 -5.312 -10.141 1 88.81 83 ILE B C 1
ATOM 2674 O O . ILE B 1 83 ? -23.094 -6.176 -9.359 1 88.81 83 ILE B O 1
ATOM 2678 N N . LEU B 1 84 ? -22.547 -3.961 -9.797 1 91.31 84 LEU B N 1
ATOM 2679 C CA . LEU B 1 84 ? -22.781 -3.533 -8.422 1 91.31 84 LEU B CA 1
ATOM 2680 C C . LEU B 1 84 ? -24.109 -2.812 -8.281 1 91.31 84 LEU B C 1
ATOM 2682 O O . LEU B 1 84 ? -24.469 -2.346 -7.199 1 91.31 84 LEU B O 1
ATOM 2686 N N . SER B 1 85 ? -24.922 -2.58 -9.305 1 88.94 85 SER B N 1
ATOM 2687 C CA . SER B 1 85 ? -26.141 -1.775 -9.352 1 88.94 85 SER B CA 1
ATOM 2688 C C . SER B 1 85 ? -27.125 -2.197 -8.258 1 88.94 85 SER B C 1
ATOM 2690 O O . SER B 1 85 ? -27.859 -1.365 -7.723 1 88.94 85 SER B O 1
ATOM 2692 N N . GLY B 1 86 ? -27.172 -3.348 -7.797 1 89.31 86 GLY B N 1
ATOM 2693 C CA . GLY B 1 86 ? -28.141 -3.803 -6.801 1 89.31 86 GLY B CA 1
ATOM 2694 C C . GLY B 1 86 ? -27.625 -3.648 -5.379 1 89.31 86 GLY B C 1
ATOM 2695 O O . GLY B 1 86 ? -28.375 -3.883 -4.422 1 89.31 86 GLY B O 1
ATOM 2696 N N . LEU B 1 87 ? -26.5 -3.066 -5.211 1 93.5 87 LEU B N 1
ATOM 2697 C CA . LEU B 1 87 ? -25.906 -2.945 -3.885 1 93.5 87 LEU B CA 1
ATOM 2698 C C . LEU B 1 87 ? -26.125 -1.547 -3.314 1 93.5 87 LEU B C 1
ATOM 2700 O O . LEU B 1 87 ? -26.141 -0.563 -4.059 1 93.5 87 LEU B O 1
ATOM 2704 N N . THR B 1 88 ? -26.312 -1.509 -1.981 1 94.5 88 THR B N 1
ATOM 2705 C CA . THR B 1 88 ? -26.359 -0.229 -1.283 1 94.5 88 THR B CA 1
ATOM 2706 C C . THR B 1 88 ? -24.969 0.41 -1.245 1 94.5 88 THR B C 1
ATOM 2708 O O . THR B 1 88 ? -23.969 -0.245 -1.547 1 94.5 88 THR B O 1
ATOM 2711 N N . SER B 1 89 ? -24.922 1.694 -0.845 1 91.88 89 SER B N 1
ATOM 2712 C CA . SER B 1 89 ? -23.656 2.402 -0.737 1 91.88 89 SER B CA 1
ATOM 2713 C C . SER B 1 89 ? -22.719 1.717 0.256 1 91.88 89 SER B C 1
ATOM 2715 O O . SER B 1 89 ? -21.516 1.594 0.005 1 91.88 89 SER B O 1
ATOM 2717 N N . GLU B 1 90 ? -23.281 1.266 1.271 1 93.94 90 GLU B N 1
ATOM 2718 C CA . GLU B 1 90 ? -22.5 0.585 2.297 1 93.94 90 GLU B CA 1
ATOM 2719 C C . GLU B 1 90 ? -21.953 -0.749 1.785 1 93.94 90 GLU B C 1
ATOM 2721 O O . GLU B 1 90 ? -20.812 -1.103 2.049 1 93.94 90 GLU B O 1
ATOM 2726 N N . GLN B 1 91 ? -22.797 -1.418 1.063 1 95.38 91 GLN B N 1
ATOM 2727 C CA . GLN B 1 91 ? -22.391 -2.699 0.496 1 95.38 91 GLN B CA 1
ATOM 2728 C C . GLN B 1 91 ? -21.297 -2.516 -0.557 1 95.38 91 GLN B C 1
ATOM 2730 O O . GLN B 1 91 ? -20.359 -3.314 -0.638 1 95.38 91 GLN B O 1
ATOM 2735 N N . ARG B 1 92 ? -21.422 -1.513 -1.283 1 95.25 92 ARG B N 1
ATOM 2736 C CA . ARG B 1 92 ? -20.422 -1.214 -2.307 1 95.25 92 ARG B CA 1
ATOM 2737 C C . ARG B 1 92 ? -19.062 -0.907 -1.679 1 95.25 92 ARG B C 1
ATOM 2739 O O . ARG B 1 92 ? -18.031 -1.347 -2.182 1 95.25 92 ARG B O 1
ATOM 2746 N N . LYS B 1 93 ? -19.125 -0.137 -0.638 1 94.69 93 LYS B N 1
ATOM 2747 C CA . LYS B 1 93 ? -17.891 0.193 0.072 1 94.69 93 LYS B CA 1
ATOM 2748 C C . LYS B 1 93 ? -17.234 -1.061 0.636 1 94.69 93 LYS B C 1
ATOM 2750 O O . LYS B 1 93 ? -16.016 -1.229 0.526 1 94.69 93 LYS B O 1
ATOM 2755 N N . LYS B 1 94 ? -18.031 -1.855 1.201 1 94.75 94 LYS B N 1
ATOM 2756 C CA . LYS B 1 94 ? -17.516 -3.104 1.757 1 94.75 94 LYS B CA 1
ATOM 2757 C C . LYS B 1 94 ? -16.953 -4.004 0.66 1 94.75 94 LYS B C 1
ATOM 2759 O O . LYS B 1 94 ? -15.891 -4.602 0.822 1 94.75 94 LYS B O 1
ATOM 2764 N N . PHE B 1 95 ? -17.734 -4.141 -0.419 1 96.19 95 PHE B N 1
ATOM 2765 C CA . PHE B 1 95 ? -17.297 -4.918 -1.573 1 96.19 95 PHE B CA 1
ATOM 2766 C C . PHE B 1 95 ? -15.938 -4.438 -2.07 1 96.19 95 PHE B C 1
ATOM 2768 O O . PHE B 1 95 ? -15.016 -5.238 -2.246 1 96.19 95 PHE B O 1
ATOM 2775 N N . ARG B 1 96 ? -15.781 -3.146 -2.285 1 97.25 96 ARG B N 1
ATOM 2776 C CA . ARG B 1 96 ? -14.555 -2.564 -2.822 1 97.25 96 ARG B CA 1
ATOM 2777 C C . ARG B 1 96 ? -13.375 -2.801 -1.881 1 97.25 96 ARG B C 1
ATOM 2779 O O . ARG B 1 96 ? -12.305 -3.236 -2.314 1 97.25 96 ARG B O 1
ATOM 2786 N N . LYS B 1 97 ? -13.594 -2.52 -0.651 1 97 97 LYS B N 1
ATOM 2787 C CA . LYS B 1 97 ? -12.547 -2.707 0.35 1 97 97 LYS B CA 1
ATOM 2788 C C . LYS B 1 97 ? -12.055 -4.152 0.367 1 97 97 LYS B C 1
ATOM 2790 O O . LYS B 1 97 ? -10.844 -4.398 0.348 1 97 97 LYS B O 1
ATOM 2795 N N . THR B 1 98 ? -12.961 -5.047 0.379 1 96.12 98 THR B N 1
ATOM 2796 C CA . THR B 1 98 ? -12.625 -6.461 0.458 1 96.12 98 THR B CA 1
ATOM 2797 C C . THR B 1 98 ? -11.969 -6.934 -0.835 1 96.12 98 THR B C 1
ATOM 2799 O O . THR B 1 98 ? -11.008 -7.707 -0.802 1 96.12 98 THR B O 1
ATOM 2802 N N . MET B 1 99 ? -12.508 -6.496 -1.907 1 97.19 99 MET B N 1
ATOM 2803 C CA . MET B 1 99 ? -11.938 -6.891 -3.191 1 97.19 99 MET B CA 1
ATOM 2804 C C . MET B 1 99 ? -10.484 -6.434 -3.305 1 97.19 99 MET B C 1
ATOM 2806 O O . MET B 1 99 ? -9.609 -7.219 -3.676 1 97.19 99 MET B O 1
ATOM 2810 N N . ILE B 1 100 ? -10.258 -5.152 -2.986 1 98.5 100 ILE B N 1
ATOM 2811 C CA . ILE B 1 100 ? -8.906 -4.605 -3.059 1 98.5 100 ILE B CA 1
ATOM 2812 C C . ILE B 1 100 ? -7.973 -5.426 -2.174 1 98.5 100 ILE B C 1
ATOM 2814 O O . ILE B 1 100 ? -6.938 -5.906 -2.635 1 98.5 100 ILE B O 1
ATOM 2818 N N . SER B 1 101 ? -8.375 -5.582 -0.969 1 97.62 101 SER B N 1
ATOM 2819 C CA . SER B 1 101 ? -7.551 -6.312 -0.012 1 97.62 101 SER B CA 1
ATOM 2820 C C . SER B 1 101 ? -7.277 -7.734 -0.49 1 97.62 101 SER B C 1
ATOM 2822 O O . SER B 1 101 ? -6.148 -8.219 -0.4 1 97.62 101 SER B O 1
ATOM 2824 N N . THR B 1 102 ? -8.258 -8.359 -0.971 1 96.44 102 THR B N 1
ATOM 2825 C CA . THR B 1 102 ? -8.156 -9.742 -1.42 1 96.44 102 THR B CA 1
ATOM 2826 C C . THR B 1 102 ? -7.184 -9.859 -2.592 1 96.44 102 THR B C 1
ATOM 2828 O O . THR B 1 102 ? -6.312 -10.727 -2.602 1 96.44 102 THR B O 1
ATOM 2831 N N . ILE B 1 103 ? -7.324 -9 -3.533 1 98.06 103 ILE B N 1
ATOM 2832 C CA . ILE B 1 103 ? -6.449 -9.023 -4.703 1 98.06 103 ILE B CA 1
ATOM 2833 C C . ILE B 1 103 ? -5.012 -8.742 -4.277 1 98.06 103 ILE B C 1
ATOM 2835 O O . ILE B 1 103 ? -4.082 -9.414 -4.719 1 98.06 103 ILE B O 1
ATOM 2839 N N . LEU B 1 104 ? -4.836 -7.809 -3.412 1 98.06 104 LEU B N 1
ATOM 2840 C CA . LEU B 1 104 ? -3.496 -7.465 -2.947 1 98.06 104 LEU B CA 1
ATOM 2841 C C . LEU B 1 104 ? -2.867 -8.633 -2.195 1 98.06 104 LEU B C 1
ATOM 2843 O O . LEU B 1 104 ? -1.646 -8.805 -2.217 1 98.06 104 LEU B O 1
ATOM 2847 N N . GLN B 1 105 ? -3.645 -9.492 -1.621 1 96.31 105 GLN B N 1
ATOM 2848 C CA . GLN B 1 105 ? -3.146 -10.617 -0.835 1 96.31 105 G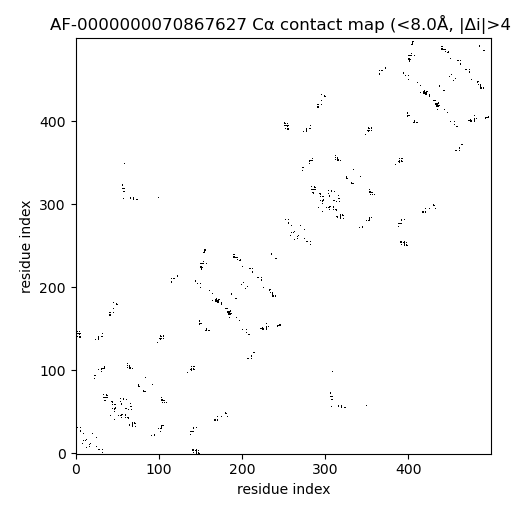LN B CA 1
ATOM 2849 C C . GLN B 1 105 ? -2.738 -11.773 -1.734 1 96.31 105 GLN B C 1
ATOM 2851 O O . GLN B 1 105 ? -2.262 -12.805 -1.251 1 96.31 105 GLN B O 1
ATOM 2856 N N . THR B 1 106 ? -2.881 -11.625 -3.002 1 96.38 106 THR B N 1
ATOM 2857 C CA . THR B 1 106 ? -2.395 -12.656 -3.908 1 96.38 106 THR B CA 1
ATOM 2858 C C . THR B 1 106 ? -0.936 -12.406 -4.281 1 96.38 106 THR B C 1
ATOM 2860 O O . THR B 1 106 ? -0.309 -13.234 -4.945 1 96.38 106 THR B O 1
ATOM 2863 N N . ASP B 1 107 ? -0.424 -11.289 -3.838 1 97 107 ASP B N 1
ATOM 2864 C CA . ASP B 1 107 ? 1.013 -11.055 -3.955 1 97 107 ASP B CA 1
ATOM 2865 C C . ASP B 1 107 ? 1.804 -12.062 -3.123 1 97 107 ASP B C 1
ATOM 2867 O O . ASP B 1 107 ? 1.547 -12.227 -1.93 1 97 107 ASP B O 1
ATOM 2871 N N . MET B 1 108 ? 2.801 -12.68 -3.719 1 95.06 108 MET B N 1
ATOM 2872 C CA . MET B 1 108 ? 3.574 -13.719 -3.047 1 95.06 108 MET B CA 1
ATOM 2873 C C . MET B 1 108 ? 4.414 -13.133 -1.92 1 95.06 108 MET B C 1
ATOM 2875 O O . MET B 1 108 ? 4.867 -13.852 -1.03 1 95.06 108 MET B O 1
ATOM 2879 N N . SER B 1 109 ? 4.578 -11.852 -1.944 1 94.75 109 SER B N 1
ATOM 2880 C CA . SER B 1 109 ? 5.363 -11.219 -0.889 1 94.75 109 SER B CA 1
ATOM 2881 C C . SER B 1 109 ? 4.656 -11.312 0.458 1 94.75 109 SER B C 1
ATOM 2883 O O . SER B 1 109 ? 5.285 -11.172 1.508 1 94.75 109 SER B O 1
ATOM 2885 N N . VAL B 1 110 ? 3.373 -11.57 0.433 1 94.06 110 VAL B N 1
ATOM 2886 C CA . VAL B 1 110 ? 2.654 -11.617 1.702 1 94.06 110 VAL B CA 1
ATOM 2887 C C . VAL B 1 110 ? 2.273 -13.062 2.025 1 94.06 110 VAL B C 1
ATOM 2889 O O . VAL B 1 110 ? 1.553 -13.312 2.994 1 94.06 110 VAL B O 1
ATOM 2892 N N . HIS B 1 111 ? 2.723 -13.992 1.273 1 95.25 111 HIS B N 1
ATOM 2893 C CA . HIS B 1 111 ? 2.369 -15.398 1.409 1 95.25 111 HIS B CA 1
ATOM 2894 C C . HIS B 1 111 ? 2.664 -15.906 2.816 1 95.25 111 HIS B C 1
ATOM 2896 O O . HIS B 1 111 ? 1.804 -16.531 3.451 1 95.25 111 HIS B O 1
ATOM 2902 N N . GLN B 1 112 ? 3.82 -15.617 3.305 1 93.88 112 GLN B N 1
ATOM 2903 C CA . GLN B 1 112 ? 4.215 -16.125 4.613 1 93.88 112 GLN B CA 1
ATOM 2904 C C . GLN B 1 112 ? 3.311 -15.578 5.715 1 93.88 112 GLN B C 1
ATOM 2906 O O . GLN B 1 112 ? 3.002 -16.281 6.68 1 93.88 112 GLN B O 1
ATOM 2911 N N . SER B 1 113 ? 2.979 -14.367 5.504 1 91.81 113 SER B N 1
ATOM 2912 C CA . SER B 1 113 ? 2.078 -13.758 6.477 1 91.81 113 SER B CA 1
ATOM 2913 C C . SER B 1 113 ? 0.721 -14.453 6.484 1 91.81 113 SER B C 1
ATOM 2915 O O . SER B 1 113 ? 0.114 -14.625 7.543 1 91.81 113 SER B O 1
ATOM 2917 N N . ILE B 1 114 ? 0.248 -14.812 5.375 1 89.19 114 ILE B N 1
ATOM 2918 C CA . ILE B 1 114 ? -1.038 -15.492 5.262 1 89.19 114 ILE B CA 1
ATOM 2919 C C . ILE B 1 114 ? -0.958 -16.859 5.926 1 89.19 114 ILE B C 1
ATOM 2921 O O . ILE B 1 114 ? -1.848 -17.234 6.688 1 89.19 114 ILE B O 1
ATOM 2925 N N . VAL B 1 115 ? 0.089 -17.578 5.695 1 91.62 115 VAL B N 1
ATOM 2926 C CA . VAL B 1 115 ? 0.279 -18.891 6.289 1 91.62 115 VAL B CA 1
ATOM 2927 C C . VAL B 1 115 ? 0.346 -18.766 7.809 1 91.62 115 VAL B C 1
ATOM 2929 O O . VAL B 1 115 ? -0.303 -19.531 8.523 1 91.62 115 VAL B O 1
ATOM 2932 N N . ALA B 1 116 ? 1.074 -17.781 8.242 1 89.69 116 ALA B N 1
ATOM 2933 C CA . ALA B 1 116 ? 1.201 -17.562 9.68 1 89.69 116 ALA B CA 1
ATOM 2934 C C . ALA B 1 116 ? -0.15 -17.219 10.305 1 89.69 116 ALA B C 1
ATOM 2936 O O . ALA B 1 116 ? -0.475 -17.703 11.391 1 89.69 116 ALA B O 1
ATOM 2937 N N . LYS B 1 117 ? -0.846 -16.422 9.656 1 84.25 117 LYS B N 1
ATOM 2938 C CA . LYS B 1 117 ? -2.166 -16.047 10.148 1 84.25 117 LYS B CA 1
ATOM 2939 C C . LYS B 1 117 ? -3.094 -17.25 10.227 1 84.25 117 LYS B C 1
ATOM 2941 O O . LYS B 1 117 ? -3.885 -17.375 11.164 1 84.25 117 LYS B O 1
ATOM 2946 N N . PHE B 1 118 ? -3.047 -18.094 9.258 1 81.75 118 PHE B N 1
ATOM 2947 C CA . PHE B 1 118 ? -3.822 -19.328 9.289 1 81.75 118 PHE B CA 1
ATOM 2948 C C . PHE B 1 118 ? -3.461 -20.172 10.516 1 81.75 118 PHE B C 1
ATOM 2950 O O . PHE B 1 118 ? -4.344 -20.656 11.227 1 81.75 118 PHE B O 1
ATOM 2957 N N . GLN B 1 119 ? -2.254 -20.297 10.703 1 81.88 119 GLN B N 1
ATOM 2958 C CA . GLN B 1 119 ? -1.776 -21.109 11.82 1 81.88 119 GLN B CA 1
ATOM 2959 C C . GLN B 1 119 ? -2.197 -20.5 13.156 1 81.88 119 GLN B C 1
ATOM 2961 O O . GLN B 1 119 ? -2.57 -21.234 14.078 1 81.88 119 GLN B O 1
ATOM 2966 N N . ASN B 1 120 ? -2.107 -19.188 13.188 1 80.31 120 ASN B N 1
ATOM 2967 C CA . ASN B 1 120 ? -2.541 -18.5 14.406 1 80.31 120 ASN B CA 1
ATOM 2968 C C . ASN B 1 120 ? -4.047 -18.641 14.617 1 80.31 120 ASN B C 1
ATOM 2970 O O . ASN B 1 120 ? -4.512 -18.766 15.75 1 80.31 120 ASN B O 1
ATOM 2974 N N . PHE B 1 121 ? -4.73 -18.516 13.57 1 73.69 121 PHE B N 1
ATOM 2975 C CA . PHE B 1 121 ? -6.18 -18.672 13.602 1 73.69 121 PHE B CA 1
ATOM 2976 C C . PHE B 1 121 ? -6.57 -20.047 14.141 1 73.69 121 PHE B C 1
ATOM 2978 O O . PHE B 1 121 ? -7.527 -20.172 14.906 1 73.69 121 PHE B O 1
ATOM 2985 N N . LEU B 1 122 ? -6.004 -20.984 13.805 1 70.94 122 LEU B N 1
ATOM 2986 C CA . LEU B 1 122 ? -6.273 -22.359 14.211 1 70.94 122 LEU B CA 1
ATOM 2987 C C . LEU B 1 122 ? -5.996 -22.547 15.703 1 70.94 122 LEU B C 1
ATOM 2989 O O . LEU B 1 122 ? -6.629 -23.375 16.359 1 70.94 122 LEU B O 1
ATOM 2993 N N . ARG B 1 123 ? -5.09 -21.781 16.188 1 73.12 123 ARG B N 1
ATOM 2994 C CA . ARG B 1 123 ? -4.742 -21.891 17.594 1 73.12 123 ARG B CA 1
ATOM 2995 C C . ARG B 1 123 ? -5.75 -21.141 18.469 1 73.12 123 ARG B C 1
ATOM 2997 O O . ARG B 1 123 ? -5.945 -21.5 19.625 1 73.12 123 ARG B O 1
ATOM 3004 N N . GLN B 1 124 ? -6.316 -20 17.828 1 66.94 124 GLN B N 1
ATOM 3005 C CA . GLN B 1 124 ? -7.207 -19.172 18.625 1 66.94 124 GLN B CA 1
ATOM 3006 C C . GLN B 1 124 ? -8.664 -19.578 18.438 1 66.94 124 GLN B C 1
ATOM 3008 O O . GLN B 1 124 ? -9.102 -19.859 17.312 1 66.94 124 GLN B O 1
ATOM 3013 N N . SER B 1 125 ? -9.195 -20.641 19.016 1 53.91 125 SER B N 1
ATOM 3014 C CA . SER B 1 125 ? -10.492 -21.297 18.906 1 53.91 125 SER B CA 1
ATOM 3015 C C . SER B 1 125 ? -11.602 -20.297 18.641 1 53.91 125 SER B C 1
ATOM 3017 O O . SER B 1 125 ? -12.477 -20.531 17.812 1 53.91 125 SER B O 1
ATOM 3019 N N . GLU B 1 126 ? -12.141 -19.453 19.562 1 48.16 126 GLU B N 1
ATOM 3020 C CA . GLU B 1 126 ? -13.453 -18.859 19.766 1 48.16 126 GLU B CA 1
ATOM 3021 C C . GLU B 1 126 ? -13.633 -17.594 18.922 1 48.16 126 GLU B C 1
ATOM 3023 O O . GLU B 1 126 ? -14.758 -17.234 18.562 1 48.16 126 GLU B O 1
ATOM 3028 N N . GLU B 1 127 ? -12.664 -16.875 18.703 1 50.34 127 GLU B N 1
ATOM 3029 C CA . GLU B 1 127 ? -12.859 -15.469 18.391 1 50.34 127 GLU B CA 1
ATOM 3030 C C . GLU B 1 127 ? -13.078 -15.242 16.906 1 50.34 127 GLU B C 1
ATOM 3032 O O . GLU B 1 127 ? -13.141 -14.102 16.438 1 50.34 127 GLU B O 1
ATOM 3037 N N . PHE B 1 128 ? -13.414 -16.344 16.172 1 52.12 128 PHE B N 1
ATOM 3038 C CA . PHE B 1 128 ? -13.336 -16.297 14.727 1 52.12 128 PHE B CA 1
ATOM 3039 C C . PHE B 1 128 ? -14.523 -15.547 14.141 1 52.12 128 PHE B C 1
ATOM 3041 O O . PHE B 1 128 ? -14.695 -15.484 12.922 1 52.12 128 PHE B O 1
ATOM 3048 N N . LEU B 1 129 ? -15.328 -15.039 14.898 1 56.75 129 LEU B N 1
ATOM 3049 C CA . LEU B 1 129 ? -16.609 -14.742 14.281 1 56.75 129 LEU B CA 1
ATOM 3050 C C . LEU B 1 129 ? -16.734 -13.258 13.945 1 56.75 129 LEU B C 1
ATOM 3052 O O . LEU B 1 129 ? -17.781 -12.805 13.477 1 56.75 129 LEU B O 1
ATOM 3056 N N . GLY B 1 130 ? -15.648 -12.539 13.953 1 66.38 130 GLY B N 1
ATOM 3057 C CA . GLY B 1 130 ? -15.938 -11.156 13.625 1 66.38 130 GLY B CA 1
ATOM 3058 C C . GLY B 1 130 ? -15.555 -10.781 12.203 1 66.38 130 GLY B C 1
ATOM 3059 O O . GLY B 1 130 ? -15.258 -11.656 11.383 1 66.38 130 GLY B O 1
ATOM 3060 N N . ASP B 1 131 ? -15.852 -9.617 11.656 1 72.12 131 ASP B N 1
ATOM 3061 C CA . ASP B 1 131 ? -15.633 -9.086 10.312 1 72.12 131 ASP B CA 1
ATOM 3062 C C . ASP B 1 131 ? -14.188 -9.281 9.875 1 72.12 131 ASP B C 1
ATOM 3064 O O . ASP B 1 131 ? -13.914 -9.562 8.703 1 72.12 131 ASP B O 1
ATOM 3068 N N . ASP B 1 132 ? -13.336 -9.25 10.812 1 75.44 132 ASP B N 1
ATOM 3069 C CA . ASP B 1 132 ? -11.93 -9.414 10.484 1 75.44 132 ASP B CA 1
ATOM 3070 C C . ASP B 1 132 ? -11.625 -10.859 10.094 1 75.44 132 ASP B C 1
ATOM 3072 O O . ASP B 1 132 ? -10.805 -11.109 9.203 1 75.44 132 ASP B O 1
ATOM 3076 N N . CYS B 1 133 ? -12.328 -11.672 10.648 1 76.62 133 CYS B N 1
ATOM 3077 C CA . CYS B 1 133 ? -12.156 -13.086 10.336 1 76.62 133 CYS B CA 1
ATOM 3078 C C . CYS B 1 133 ? -12.711 -13.414 8.953 1 76.62 133 CYS B C 1
ATOM 3080 O O . CYS B 1 133 ? -12.094 -14.156 8.188 1 76.62 133 CYS B O 1
ATOM 3082 N N . LYS B 1 134 ? -13.812 -12.797 8.695 1 80.75 134 LYS B N 1
ATOM 3083 C CA . LYS B 1 134 ? -14.414 -13.031 7.391 1 80.75 134 LYS B CA 1
ATOM 3084 C C . LYS B 1 134 ? -13.516 -12.508 6.27 1 80.75 134 LYS B C 1
ATOM 3086 O O . LYS B 1 134 ? -13.336 -13.18 5.25 1 80.75 134 LYS B O 1
ATOM 3091 N N . GLN B 1 135 ? -13.008 -11.367 6.484 1 87.88 135 GLN B N 1
ATOM 3092 C CA . GLN B 1 135 ? -12.094 -10.789 5.508 1 87.88 135 GLN B CA 1
ATOM 3093 C C . GLN B 1 135 ? -10.883 -11.688 5.281 1 87.88 135 GLN B C 1
ATOM 3095 O O . GLN B 1 135 ? -10.492 -11.945 4.141 1 87.88 135 GLN B O 1
ATOM 3100 N N . PHE B 1 136 ? -10.398 -12.156 6.359 1 86.06 136 PHE B N 1
ATOM 3101 C CA . PHE B 1 136 ? -9.242 -13.031 6.27 1 86.06 136 PHE B CA 1
ATOM 3102 C C . PHE B 1 136 ? -9.578 -14.305 5.496 1 86.06 136 PHE B C 1
ATOM 3104 O O . PHE B 1 136 ? -8.781 -14.766 4.68 1 86.06 136 PHE B O 1
ATOM 3111 N N . LEU B 1 137 ? -10.672 -14.781 5.746 1 82.94 137 LEU B N 1
ATOM 3112 C CA . LEU B 1 137 ? -11.078 -16.016 5.09 1 82.94 137 LEU B CA 1
ATOM 3113 C C . LEU B 1 137 ? -11.25 -15.812 3.588 1 82.94 137 LEU B C 1
ATOM 3115 O O . LEU B 1 137 ? -10.828 -16.656 2.787 1 82.94 137 LEU B O 1
ATOM 3119 N N . VAL B 1 138 ? -11.875 -14.727 3.238 1 87.19 138 VAL B N 1
ATOM 3120 C CA . VAL B 1 138 ? -12.039 -14.398 1.824 1 87.19 138 VAL B CA 1
ATOM 3121 C C . VAL B 1 138 ? -10.672 -14.266 1.159 1 87.19 138 VAL B C 1
ATOM 3123 O O . VAL B 1 138 ? -10.43 -14.867 0.108 1 87.19 138 VAL B O 1
ATOM 3126 N N . GLU B 1 139 ? -9.781 -13.547 1.77 1 91.56 139 GLU B N 1
ATOM 3127 C CA . GLU B 1 139 ? -8.43 -13.352 1.263 1 91.56 139 GLU B CA 1
ATOM 3128 C C . GLU B 1 139 ? -7.699 -14.688 1.12 1 91.56 139 GLU B C 1
ATOM 3130 O O . GLU B 1 139 ? -7.051 -14.938 0.101 1 91.56 139 GLU B O 1
ATOM 3135 N N . SER B 1 140 ? -7.875 -15.508 2.082 1 87.31 140 SER B N 1
ATOM 3136 C CA . SER B 1 140 ? -7.18 -16.797 2.111 1 87.31 140 SER B CA 1
ATOM 3137 C C . SER B 1 140 ? -7.703 -17.734 1.031 1 87.31 140 SER B C 1
ATOM 3139 O O . SER B 1 140 ? -6.934 -18.484 0.42 1 87.31 140 SER B O 1
ATOM 3141 N N . LEU B 1 141 ? -8.945 -17.688 0.854 1 86.12 141 LEU B N 1
ATOM 3142 C CA . LEU B 1 141 ? -9.555 -18.547 -0.15 1 86.12 141 LEU B CA 1
ATOM 3143 C C . LEU B 1 141 ? -9.055 -18.203 -1.548 1 86.12 141 LEU B C 1
ATOM 3145 O O . LEU B 1 141 ? -8.734 -19.094 -2.34 1 86.12 141 LEU B O 1
ATOM 3149 N N . VAL B 1 142 ? -9.016 -16.953 -1.793 1 91.94 142 VAL B N 1
ATOM 3150 C CA . VAL B 1 142 ? -8.555 -16.516 -3.105 1 91.94 142 VAL B CA 1
ATOM 3151 C C . VAL B 1 142 ? -7.059 -16.812 -3.246 1 91.94 142 VAL B C 1
ATOM 3153 O O . VAL B 1 142 ? -6.602 -17.234 -4.309 1 91.94 142 VAL B O 1
ATOM 3156 N N . HIS B 1 143 ? -6.324 -16.578 -2.172 1 93.25 143 HIS B N 1
ATOM 3157 C CA . HIS B 1 143 ? -4.902 -16.891 -2.186 1 93.25 143 HIS B CA 1
ATOM 3158 C C . HIS B 1 143 ? -4.672 -18.391 -2.418 1 93.25 143 HIS B C 1
ATOM 3160 O O . HIS B 1 143 ? -3.783 -18.766 -3.182 1 93.25 143 HIS B O 1
ATOM 3166 N N . LEU B 1 144 ? -5.441 -19.188 -1.79 1 89.94 144 LEU B N 1
ATOM 3167 C CA . LEU B 1 144 ? -5.398 -20.641 -1.974 1 89.94 144 LEU B CA 1
ATOM 3168 C C . LEU B 1 144 ? -5.727 -21.016 -3.416 1 89.94 144 LEU B C 1
ATOM 3170 O O . LEU B 1 144 ? -5.074 -21.875 -4 1 89.94 144 LEU B O 1
ATOM 3174 N N . GLY B 1 145 ? -6.738 -20.406 -3.871 1 90.5 145 GLY B N 1
ATOM 3175 C CA . GLY B 1 145 ? -7.117 -20.641 -5.258 1 90.5 145 GLY B CA 1
ATOM 3176 C C . GLY B 1 145 ? -6.023 -20.266 -6.242 1 90.5 145 GLY B C 1
ATOM 3177 O O . GLY B 1 145 ? -5.809 -20.969 -7.234 1 90.5 145 GLY B O 1
ATOM 3178 N N . ASP B 1 146 ? -5.371 -19.172 -5.969 1 92.94 146 ASP B N 1
ATOM 3179 C CA . ASP B 1 146 ? -4.285 -18.688 -6.82 1 92.94 146 ASP B CA 1
ATOM 3180 C C . ASP B 1 146 ? -3.129 -19.688 -6.852 1 92.94 146 ASP B C 1
ATOM 3182 O O . ASP B 1 146 ? -2.412 -19.781 -7.852 1 92.94 146 ASP B O 1
ATOM 3186 N N . LEU B 1 147 ? -2.984 -20.484 -5.816 1 93.94 147 LEU B N 1
ATOM 3187 C CA . LEU B 1 147 ? -1.903 -21.469 -5.699 1 93.94 147 LEU B CA 1
ATOM 3188 C C . LEU B 1 147 ? -2.441 -22.891 -5.785 1 93.94 147 LEU B C 1
ATOM 3190 O O . LEU B 1 147 ? -1.949 -23.781 -5.098 1 93.94 147 LEU B O 1
ATOM 3194 N N . SER B 1 148 ? -3.391 -23.109 -6.629 1 92.38 148 SER B N 1
ATOM 3195 C CA . SER B 1 148 ? -4.09 -24.391 -6.645 1 92.38 148 SER B CA 1
ATOM 3196 C C . SER B 1 148 ? -3.543 -25.297 -7.738 1 92.38 148 SER B C 1
ATOM 3198 O O . SER B 1 148 ? -3.926 -26.469 -7.828 1 92.38 148 SER B O 1
ATOM 3200 N N . ASN B 1 149 ? -2.68 -24.828 -8.508 1 93.94 149 ASN B N 1
ATOM 3201 C CA . ASN B 1 149 ? -2.191 -25.609 -9.641 1 93.94 149 ASN B CA 1
ATOM 3202 C C . ASN B 1 149 ? -1.681 -26.969 -9.195 1 93.94 149 ASN B C 1
ATOM 3204 O O . ASN B 1 149 ? -2.061 -28 -9.766 1 93.94 149 ASN B O 1
ATOM 3208 N N . PRO B 1 150 ? -0.884 -27.062 -8.172 1 95.62 150 PRO B N 1
ATOM 3209 C CA . PRO B 1 150 ? -0.296 -28.344 -7.793 1 95.62 150 PRO B CA 1
ATOM 3210 C C . PRO B 1 150 ? -1.328 -29.328 -7.25 1 95.62 150 PRO B C 1
ATOM 3212 O O . PRO B 1 150 ? -1.024 -30.516 -7.07 1 95.62 150 PRO B O 1
ATOM 3215 N N . VAL B 1 151 ? -2.475 -28.875 -6.953 1 93.44 151 VAL B N 1
ATOM 3216 C CA . VAL B 1 151 ? -3.484 -29.766 -6.402 1 93.44 151 VAL B CA 1
ATOM 3217 C C . VAL B 1 151 ? -4.504 -30.125 -7.48 1 93.44 151 VAL B C 1
ATOM 3219 O O . VAL B 1 151 ? -5.539 -30.734 -7.188 1 93.44 151 VAL B O 1
ATOM 3222 N N . MET B 1 152 ? -4.25 -29.781 -8.68 1 92 152 MET B N 1
ATOM 3223 C CA . MET B 1 152 ? -5.086 -30.156 -9.812 1 92 152 MET B CA 1
ATOM 3224 C C . MET B 1 152 ? -4.633 -31.484 -10.406 1 92 152 MET B C 1
ATOM 3226 O O . MET B 1 152 ? -3.551 -31.984 -10.07 1 92 152 MET B O 1
ATOM 3230 N N . ASP B 1 153 ? -5.547 -32 -11.258 1 92.38 153 ASP B N 1
ATOM 3231 C CA . ASP B 1 153 ? -5.145 -33.25 -11.914 1 92.38 153 ASP B CA 1
ATOM 3232 C C . ASP B 1 153 ? -3.842 -33.062 -12.688 1 92.38 153 ASP B C 1
ATOM 3234 O O . ASP B 1 153 ? -3.566 -31.984 -13.203 1 92.38 153 ASP B O 1
ATOM 3238 N N . TRP B 1 154 ? -3.104 -34.156 -12.828 1 95.5 154 TRP B N 1
ATOM 3239 C CA . TRP B 1 154 ? -1.719 -34.094 -13.289 1 95.5 154 TRP B CA 1
ATOM 3240 C C . TRP B 1 154 ? -1.634 -33.469 -14.68 1 95.5 154 TRP B C 1
ATOM 3242 O O . TRP B 1 154 ? -0.835 -32.562 -14.922 1 95.5 154 TRP B O 1
ATOM 3252 N N . PRO B 1 155 ? -2.477 -33.875 -15.727 1 94.94 155 PRO B N 1
ATOM 3253 C CA . PRO B 1 155 ? -2.34 -33.281 -17.047 1 94.94 155 PRO B CA 1
ATOM 3254 C C . PRO B 1 155 ? -2.539 -31.75 -17.016 1 94.94 155 PRO B C 1
ATOM 3256 O O . PRO B 1 155 ? -1.797 -31.016 -17.672 1 94.94 155 PRO B O 1
ATOM 3259 N N . MET B 1 156 ? -3.477 -31.312 -16.203 1 93.31 156 MET B N 1
ATOM 3260 C CA . MET B 1 156 ? -3.752 -29.875 -16.094 1 93.31 156 MET B CA 1
ATOM 3261 C C . MET B 1 156 ? -2.641 -29.172 -15.328 1 93.31 156 MET B C 1
ATOM 3263 O O . MET B 1 156 ? -2.176 -28.109 -15.742 1 93.31 156 MET B O 1
ATOM 3267 N N . SER B 1 157 ? -2.258 -29.766 -14.219 1 95.06 157 SER B N 1
ATOM 3268 C CA . SER B 1 157 ? -1.19 -29.203 -13.398 1 95.06 157 SER B CA 1
ATOM 3269 C C . SER B 1 157 ? 0.097 -29.047 -14.203 1 95.06 157 SER B C 1
ATOM 3271 O O . SER B 1 157 ? 0.756 -28.016 -14.133 1 95.06 157 SER B O 1
ATOM 3273 N N . PHE B 1 158 ? 0.403 -30.031 -14.969 1 96 158 PHE B N 1
ATOM 3274 C CA . PHE B 1 158 ? 1.615 -30.031 -15.773 1 96 158 PHE B CA 1
ATOM 3275 C C . PHE B 1 158 ? 1.564 -28.922 -16.828 1 96 158 PHE B C 1
ATOM 3277 O O . PHE B 1 158 ? 2.533 -28.188 -17 1 96 158 PHE B O 1
ATOM 3284 N N . GLU B 1 159 ? 0.47 -28.828 -17.5 1 94.19 159 GLU B N 1
ATOM 3285 C CA . GLU B 1 159 ? 0.334 -27.828 -18.562 1 94.19 159 GLU B CA 1
ATOM 3286 C C . GLU B 1 159 ? 0.446 -26.422 -18.016 1 94.19 159 GLU B C 1
ATOM 3288 O O . GLU B 1 159 ? 1.123 -25.562 -18.594 1 94.19 159 GLU B O 1
ATOM 3293 N N . TRP B 1 160 ? -0.253 -26.156 -16.953 1 93.5 160 TRP B N 1
ATOM 3294 C CA . TRP B 1 160 ? -0.206 -24.844 -16.344 1 93.5 160 TRP B CA 1
ATOM 3295 C C . TRP B 1 160 ? 1.207 -24.5 -15.883 1 93.5 160 TRP B C 1
ATOM 3297 O O . TRP B 1 160 ? 1.677 -23.375 -16.062 1 93.5 160 TRP B O 1
ATOM 3307 N N . ALA B 1 161 ? 1.878 -25.438 -15.273 1 95.06 161 ALA B N 1
ATOM 3308 C CA . ALA B 1 161 ? 3.248 -25.219 -14.82 1 95.06 161 ALA B CA 1
ATOM 3309 C C . ALA B 1 161 ? 4.176 -24.938 -16 1 95.06 161 ALA B C 1
ATOM 3311 O O . ALA B 1 161 ? 5.027 -24.031 -15.922 1 95.06 161 ALA B O 1
ATOM 3312 N N . ARG B 1 162 ? 3.99 -25.672 -16.984 1 92.62 162 ARG B N 1
ATOM 3313 C CA . ARG B 1 162 ? 4.809 -25.484 -18.172 1 92.62 162 ARG B CA 1
ATOM 3314 C C . ARG B 1 162 ? 4.633 -24.078 -18.734 1 92.62 162 ARG B C 1
ATOM 3316 O O . ARG B 1 162 ? 5.609 -23.438 -19.125 1 92.62 162 ARG B O 1
ATOM 3323 N N . ARG B 1 163 ? 3.445 -23.578 -18.797 1 93.88 163 ARG B N 1
ATOM 3324 C CA . ARG B 1 163 ? 3.164 -22.25 -19.312 1 93.88 163 ARG B CA 1
ATOM 3325 C C . ARG B 1 163 ? 3.803 -21.172 -18.438 1 93.88 163 ARG B C 1
ATOM 3327 O O . ARG B 1 163 ? 4.367 -20.203 -18.953 1 93.88 163 ARG B O 1
ATOM 3334 N N . VAL B 1 164 ? 3.746 -21.328 -17.156 1 94.56 164 VAL B N 1
ATOM 3335 C CA . VAL B 1 164 ? 4.34 -20.359 -16.234 1 94.56 164 VAL B CA 1
ATOM 3336 C C . VAL B 1 164 ? 5.859 -20.375 -16.391 1 94.56 164 VAL B C 1
ATOM 3338 O O . VAL B 1 164 ? 6.492 -19.312 -16.391 1 94.56 164 VAL B O 1
ATOM 3341 N N . ILE B 1 165 ? 6.41 -21.562 -16.5 1 94.88 165 ILE B N 1
ATOM 3342 C CA . ILE B 1 165 ? 7.852 -21.688 -16.688 1 94.88 165 ILE B CA 1
ATOM 3343 C C . ILE B 1 165 ? 8.281 -21.016 -17.984 1 94.88 165 ILE B C 1
ATOM 3345 O O . ILE B 1 165 ? 9.328 -20.359 -18.031 1 94.88 165 ILE B O 1
ATOM 3349 N N . GLN B 1 166 ? 7.453 -21.188 -19 1 95.38 166 GLN B N 1
ATOM 3350 C CA . GLN B 1 166 ? 7.746 -20.516 -20.266 1 95.38 166 GLN B CA 1
ATOM 3351 C C . GLN B 1 166 ? 7.758 -19 -20.109 1 95.38 166 GLN B C 1
ATOM 3353 O O . GLN B 1 166 ? 8.609 -18.312 -20.672 1 95.38 166 GLN B O 1
ATOM 3358 N N . GLU B 1 167 ? 6.867 -18.469 -19.391 1 95.56 167 GLU B N 1
ATOM 3359 C CA . GLU B 1 167 ? 6.824 -17.047 -19.109 1 95.56 167 GLU B CA 1
ATOM 3360 C C . GLU B 1 167 ? 8.078 -16.594 -18.359 1 95.56 167 GLU B C 1
ATOM 3362 O O . GLU B 1 167 ? 8.664 -15.555 -18.703 1 95.56 167 GLU B O 1
ATOM 3367 N N . PHE B 1 168 ? 8.484 -17.375 -17.406 1 96 168 PHE B N 1
ATOM 3368 C CA . PHE B 1 168 ? 9.664 -17.047 -16.625 1 96 168 PHE B CA 1
ATOM 3369 C C . PHE B 1 168 ? 10.914 -17.078 -17.484 1 96 168 PHE B C 1
ATOM 3371 O O . PHE B 1 168 ? 11.828 -16.266 -17.312 1 96 168 PHE B O 1
ATOM 3378 N N . TYR B 1 169 ? 10.93 -18.047 -18.359 1 96.38 169 TYR B N 1
ATOM 3379 C CA . TYR B 1 169 ? 12.055 -18.156 -19.266 1 96.38 169 TYR B CA 1
ATOM 3380 C C . TYR B 1 169 ? 12.133 -16.938 -20.188 1 96.38 169 TYR B C 1
ATOM 3382 O O . TYR B 1 169 ? 13.195 -16.359 -20.375 1 96.38 169 TYR B O 1
ATOM 3390 N N . HIS B 1 170 ? 11 -16.578 -20.766 1 97 170 HIS B N 1
ATOM 3391 C CA . HIS B 1 170 ? 10.953 -15.406 -21.625 1 97 170 HIS B CA 1
ATOM 3392 C C . HIS B 1 170 ? 11.344 -14.141 -20.875 1 97 170 HIS B C 1
ATOM 3394 O O . HIS B 1 170 ? 12.008 -13.266 -21.422 1 97 170 HIS B O 1
ATOM 3400 N N . GLN B 1 171 ? 10.922 -14.062 -19.656 1 97.5 171 GLN B N 1
ATOM 3401 C CA . GLN B 1 171 ? 11.32 -12.922 -18.828 1 97.5 171 GLN B CA 1
ATOM 3402 C C . GLN B 1 171 ? 12.836 -12.875 -18.656 1 97.5 171 GLN B C 1
ATOM 3404 O O . GLN B 1 171 ? 13.438 -11.797 -18.719 1 97.5 171 GLN B O 1
ATOM 3409 N N . SER B 1 172 ? 13.438 -14.039 -18.453 1 97.44 172 SER B N 1
ATOM 3410 C CA . SER B 1 172 ? 14.883 -14.07 -18.25 1 97.44 172 SER B CA 1
ATOM 3411 C C . SER B 1 172 ? 15.625 -13.586 -19.484 1 97.44 172 SER B C 1
ATOM 3413 O O . SER B 1 172 ? 16.625 -12.883 -19.375 1 97.44 172 SER B O 1
ATOM 3415 N N . LEU B 1 173 ? 15.133 -13.93 -20.656 1 97.44 173 LEU B N 1
ATOM 3416 C CA . LEU B 1 173 ? 15.727 -13.461 -21.891 1 97.44 173 LEU B CA 1
ATOM 3417 C C . LEU B 1 173 ? 15.625 -11.945 -22.016 1 97.44 173 LEU B C 1
ATOM 3419 O O . LEU B 1 173 ? 16.594 -11.281 -22.406 1 97.44 173 LEU B O 1
ATOM 3423 N N . ARG B 1 174 ? 14.484 -11.461 -21.703 1 97 174 ARG B N 1
ATOM 3424 C CA . ARG B 1 174 ? 14.266 -10.023 -21.75 1 97 174 ARG B CA 1
ATOM 3425 C C . ARG B 1 174 ? 15.18 -9.289 -20.766 1 97 174 ARG B C 1
ATOM 3427 O O . ARG B 1 174 ? 15.766 -8.266 -21.109 1 97 174 ARG B O 1
ATOM 3434 N N . GLU B 1 175 ? 15.242 -9.805 -19.594 1 97.62 175 GLU B N 1
ATOM 3435 C CA . GLU B 1 175 ? 16.094 -9.219 -18.547 1 97.62 175 GLU B CA 1
ATOM 3436 C C . GLU B 1 175 ? 17.547 -9.18 -18.984 1 97.62 175 GLU B C 1
ATOM 3438 O O . GLU B 1 175 ? 18.219 -8.156 -18.844 1 97.62 175 GLU B O 1
ATOM 3443 N N . LYS B 1 176 ? 18 -10.273 -19.547 1 97.25 176 LYS B N 1
ATOM 3444 C CA . LYS B 1 176 ? 19.375 -10.336 -20.031 1 97.25 176 LYS B CA 1
ATOM 3445 C C . LYS B 1 176 ? 19.609 -9.32 -21.156 1 97.25 176 LYS B C 1
ATOM 3447 O O . LYS B 1 176 ? 20.609 -8.609 -21.156 1 97.25 176 LYS B O 1
ATOM 3452 N N . TYR B 1 177 ? 18.688 -9.227 -21.969 1 97.56 177 TYR B N 1
ATOM 3453 C CA . TYR B 1 177 ? 18.766 -8.297 -23.094 1 97.56 177 TYR B CA 1
ATOM 3454 C C . TYR B 1 177 ? 18.859 -6.859 -22.594 1 97.56 177 TYR B C 1
ATOM 3456 O O . TYR B 1 177 ? 19.578 -6.043 -23.172 1 97.56 177 TYR B O 1
ATOM 3464 N N . GLN B 1 178 ? 18.188 -6.566 -21.516 1 96.88 178 GLN B N 1
ATOM 3465 C CA . GLN B 1 178 ? 18.094 -5.207 -21 1 96.88 178 GLN B CA 1
ATOM 3466 C C . GLN B 1 178 ? 19.188 -4.941 -19.969 1 96.88 178 GLN B C 1
ATOM 3468 O O . GLN B 1 178 ? 19.266 -3.846 -19.406 1 96.88 178 GLN B O 1
ATOM 3473 N N . GLY B 1 179 ? 19.953 -5.934 -19.656 1 96.31 179 GLY B N 1
ATOM 3474 C CA . GLY B 1 179 ? 21.016 -5.781 -18.672 1 96.31 179 GLY B CA 1
ATOM 3475 C C . GLY B 1 179 ? 20.484 -5.688 -17.25 1 96.31 179 GLY B C 1
ATOM 3476 O O . GLY B 1 179 ? 21.078 -5.012 -16.406 1 96.31 179 GLY B O 1
ATOM 3477 N N . LEU B 1 180 ? 19.375 -6.324 -16.984 1 95.62 180 LEU B N 1
ATOM 3478 C CA . LEU B 1 180 ? 18.766 -6.332 -15.664 1 95.62 180 LEU B CA 1
ATOM 3479 C C . LEU B 1 180 ? 19.141 -7.594 -14.898 1 95.62 180 LEU B C 1
ATOM 3481 O O . LEU B 1 180 ? 19.516 -8.602 -15.492 1 95.62 180 LEU B O 1
ATOM 3485 N N . PRO B 1 181 ? 19 -7.426 -13.508 1 94.06 181 PRO B N 1
ATOM 3486 C CA . PRO B 1 181 ? 19.109 -8.688 -12.766 1 94.06 181 PRO B CA 1
ATOM 3487 C C . PRO B 1 181 ? 18.062 -9.711 -13.195 1 94.06 181 PRO B C 1
ATOM 3489 O O . PRO B 1 181 ? 16.906 -9.359 -13.43 1 94.06 181 PRO B O 1
ATOM 3492 N N . VAL B 1 182 ? 18.516 -10.977 -13.305 1 94.38 182 VAL B N 1
ATOM 3493 C CA . VAL B 1 182 ? 17.609 -12.008 -13.805 1 94.38 182 VAL B CA 1
ATOM 3494 C C . VAL B 1 182 ? 16.797 -12.586 -12.656 1 94.38 182 VAL B C 1
ATOM 3496 O O . VAL B 1 182 ? 17.344 -13.219 -11.75 1 94.38 182 VAL B O 1
ATOM 3499 N N . ALA B 1 183 ? 15.578 -12.32 -12.703 1 88.88 183 ALA B N 1
ATOM 3500 C CA . ALA B 1 183 ? 14.633 -12.836 -11.719 1 88.88 183 ALA B CA 1
ATOM 3501 C C . ALA B 1 183 ? 13.867 -14.039 -12.266 1 88.88 183 ALA B C 1
ATOM 3503 O O . ALA B 1 183 ? 13.305 -14.82 -11.5 1 88.88 183 ALA B O 1
ATOM 3504 N N . GLY B 1 184 ? 13.914 -14.234 -13.531 1 87.06 184 GLY B N 1
ATOM 3505 C CA . GLY B 1 184 ? 13.234 -15.359 -14.156 1 87.06 184 GLY B CA 1
ATOM 3506 C C . GLY B 1 184 ? 14.055 -16.641 -14.148 1 87.06 184 GLY B C 1
ATOM 3507 O O . GLY B 1 184 ? 15.094 -16.703 -13.484 1 87.06 184 GLY B O 1
ATOM 3508 N N . MET B 1 185 ? 13.422 -17.625 -14.891 1 89.62 185 MET B N 1
ATOM 3509 C CA . MET B 1 185 ? 14.109 -18.906 -14.984 1 89.62 185 MET B CA 1
ATOM 3510 C C . MET B 1 185 ? 14.969 -18.969 -16.25 1 89.62 185 MET B C 1
ATOM 3512 O O . MET B 1 185 ? 14.492 -18.672 -17.344 1 89.62 185 MET B O 1
ATOM 3516 N N . GLU B 1 186 ? 16.125 -19.438 -16.078 1 88.88 186 GLU B N 1
ATOM 3517 C CA . GLU B 1 186 ? 17.062 -19.406 -17.188 1 88.88 186 GLU B CA 1
ATOM 3518 C C . GLU B 1 186 ? 17.094 -20.75 -17.922 1 88.88 186 GLU B C 1
ATOM 3520 O O . GLU B 1 186 ? 17.594 -20.844 -19.047 1 88.88 186 GLU B O 1
ATOM 3525 N N . ASP B 1 187 ? 16.625 -21.703 -17.266 1 90.25 187 ASP B N 1
ATOM 3526 C CA . ASP B 1 187 ? 16.688 -23.062 -17.812 1 90.25 187 ASP B CA 1
ATOM 3527 C C . ASP B 1 187 ? 15.328 -23.75 -17.734 1 90.25 187 ASP B C 1
ATOM 3529 O O . ASP B 1 187 ? 14.688 -23.75 -16.688 1 90.25 187 ASP B O 1
ATOM 3533 N N . LYS B 1 188 ? 14.914 -24.391 -18.953 1 91.69 188 LYS B N 1
ATOM 3534 C CA . LYS B 1 188 ? 13.617 -25.078 -19 1 91.69 188 LYS B CA 1
ATOM 3535 C C . LYS B 1 188 ? 13.797 -26.578 -19.172 1 91.69 188 LYS B C 1
ATOM 3537 O O . LYS B 1 188 ? 12.883 -27.266 -19.641 1 91.69 188 LYS B O 1
ATOM 3542 N N . GLN B 1 189 ? 14.984 -27.047 -18.859 1 94 189 GLN B N 1
ATOM 3543 C CA . GLN B 1 189 ? 15.203 -28.484 -18.938 1 94 189 GLN B CA 1
ATOM 3544 C C . GLN B 1 189 ? 14.43 -29.219 -17.844 1 94 189 GLN B C 1
ATOM 3546 O O . GLN B 1 189 ? 14.203 -28.672 -16.766 1 94 189 GLN B O 1
ATOM 3551 N N . PRO B 1 190 ? 14.039 -30.469 -18.094 1 94.5 190 PRO B N 1
ATOM 3552 C CA . PRO B 1 190 ? 13.195 -31.219 -17.172 1 94.5 190 PRO B CA 1
ATOM 3553 C C . PRO B 1 190 ? 13.758 -31.266 -15.75 1 94.5 190 PRO B C 1
ATOM 3555 O O . PRO B 1 190 ? 13.016 -31.125 -14.781 1 94.5 190 PRO B O 1
ATOM 3558 N N . GLN B 1 191 ? 15.047 -31.406 -15.633 1 95.12 191 GLN B N 1
ATOM 3559 C CA . GLN B 1 191 ? 15.656 -31.484 -14.312 1 95.12 191 GLN B CA 1
ATOM 3560 C C . GLN B 1 191 ? 15.492 -30.172 -13.555 1 95.12 191 GLN B C 1
ATOM 3562 O O . GLN B 1 191 ? 15.18 -30.172 -12.359 1 95.12 191 GLN B O 1
ATOM 3567 N N . SER B 1 192 ? 15.641 -29.125 -14.273 1 94.88 192 SER B N 1
ATOM 3568 C CA . SER B 1 192 ? 15.508 -27.812 -13.664 1 94.88 192 SER B CA 1
ATOM 3569 C C . SER B 1 192 ? 14.055 -27.5 -13.312 1 94.88 192 SER B C 1
ATOM 3571 O O . SER B 1 192 ? 13.766 -26.984 -12.234 1 94.88 192 SER B O 1
ATOM 3573 N N . VAL B 1 193 ? 13.211 -27.828 -14.211 1 96 193 VAL B N 1
ATOM 3574 C CA . VAL B 1 193 ? 11.789 -27.609 -14 1 96 193 VAL B CA 1
ATOM 3575 C C . VAL B 1 193 ? 11.312 -28.438 -12.805 1 96 193 VAL B C 1
ATOM 3577 O O . VAL B 1 193 ? 10.555 -27.953 -11.961 1 96 193 VAL B O 1
ATOM 3580 N N . SER B 1 194 ? 11.742 -29.656 -12.766 1 96.75 194 SER B N 1
ATOM 3581 C CA . SER B 1 194 ? 11.406 -30.547 -11.656 1 96.75 194 SER B CA 1
ATOM 3582 C C . SER B 1 194 ? 11.828 -29.938 -10.32 1 96.75 194 SER B C 1
ATOM 3584 O O . SER B 1 194 ? 11.062 -29.953 -9.359 1 96.75 194 SER B O 1
ATOM 3586 N N . LYS B 1 195 ? 13.008 -29.438 -10.258 1 96.06 195 LYS B N 1
ATOM 3587 C CA . LYS B 1 195 ? 13.539 -28.844 -9.031 1 96.06 195 LYS B CA 1
ATOM 3588 C C . LYS B 1 195 ? 12.711 -27.641 -8.594 1 96.06 195 LYS B C 1
ATOM 3590 O O . LYS B 1 195 ? 12.383 -27.5 -7.414 1 96.06 195 LYS B O 1
ATOM 3595 N N . VAL B 1 196 ? 12.383 -26.781 -9.516 1 95.25 196 VAL B N 1
ATOM 3596 C CA . VAL B 1 196 ? 11.617 -25.578 -9.227 1 95.25 196 VAL B CA 1
ATOM 3597 C C . VAL B 1 196 ? 10.219 -25.953 -8.758 1 95.25 196 VAL B C 1
ATOM 3599 O O . VAL B 1 196 ? 9.711 -25.391 -7.777 1 95.25 196 VAL B O 1
ATOM 3602 N N . GLN B 1 197 ? 9.609 -26.875 -9.43 1 97 197 GLN B N 1
ATOM 3603 C CA . GLN B 1 197 ? 8.234 -27.25 -9.102 1 97 197 GLN B CA 1
ATOM 3604 C C . GLN B 1 197 ? 8.172 -27.969 -7.766 1 97 197 GLN B C 1
ATOM 3606 O O . GLN B 1 197 ? 7.266 -27.734 -6.965 1 97 197 GLN B O 1
ATOM 3611 N N . THR B 1 198 ? 9.109 -28.906 -7.543 1 97.88 198 THR B N 1
ATOM 3612 C CA . THR B 1 198 ? 9.109 -29.609 -6.266 1 97.88 198 THR B CA 1
ATOM 3613 C C . THR B 1 198 ? 9.406 -28.656 -5.117 1 97.88 198 THR B C 1
ATOM 3615 O O . THR B 1 198 ? 8.812 -28.766 -4.043 1 97.88 198 THR B O 1
ATOM 3618 N N . GLY B 1 199 ? 10.336 -27.719 -5.352 1 96.94 199 GLY B N 1
ATOM 3619 C CA . GLY B 1 199 ? 10.578 -26.703 -4.352 1 96.94 199 GLY B CA 1
ATOM 3620 C C . GLY B 1 199 ? 9.359 -25.844 -4.07 1 96.94 199 GLY B C 1
ATOM 3621 O O . GLY B 1 199 ? 9.047 -25.562 -2.912 1 96.94 199 GLY B O 1
ATOM 3622 N N . PHE B 1 200 ? 8.734 -25.406 -5.137 1 96.88 200 PHE B N 1
ATOM 3623 C CA . PHE B 1 200 ? 7.504 -24.625 -5.031 1 96.88 200 PHE B CA 1
ATOM 3624 C C . PHE B 1 200 ? 6.453 -25.375 -4.219 1 96.88 200 PHE B C 1
ATOM 3626 O O . PHE B 1 200 ? 5.836 -24.812 -3.318 1 96.88 200 PHE B O 1
ATOM 3633 N N . ILE B 1 201 ? 6.25 -26.594 -4.492 1 97.81 201 ILE B N 1
ATOM 3634 C CA . ILE B 1 201 ? 5.266 -27.422 -3.805 1 97.81 201 ILE B CA 1
ATOM 3635 C C . ILE B 1 201 ? 5.656 -27.578 -2.338 1 97.81 201 ILE B C 1
ATOM 3637 O O . ILE B 1 201 ? 4.836 -27.359 -1.443 1 97.81 201 ILE B O 1
ATOM 3641 N N . ASP B 1 202 ? 6.895 -27.859 -2.037 1 97.75 202 ASP B N 1
ATOM 3642 C CA . ASP B 1 202 ? 7.355 -28.188 -0.693 1 97.75 202 ASP B CA 1
ATOM 3643 C C . ASP B 1 202 ? 7.316 -26.969 0.218 1 97.75 202 ASP B C 1
ATOM 3645 O O . ASP B 1 202 ? 6.906 -27.062 1.376 1 97.75 202 ASP B O 1
ATOM 3649 N N . PHE B 1 203 ? 7.652 -25.797 -0.361 1 96.31 203 PHE B N 1
ATOM 3650 C CA . PHE B 1 203 ? 7.93 -24.688 0.537 1 96.31 203 PHE B CA 1
ATOM 3651 C C . PHE B 1 203 ? 6.82 -23.641 0.463 1 96.31 203 PHE B C 1
ATOM 3653 O O . PHE B 1 203 ? 6.68 -22.812 1.361 1 96.31 203 PHE B O 1
ATOM 3660 N N . ILE B 1 204 ? 6.09 -23.672 -0.567 1 96.44 204 ILE B N 1
ATOM 3661 C CA . ILE B 1 204 ? 5.062 -22.641 -0.724 1 96.44 204 ILE B CA 1
ATOM 3662 C C . ILE B 1 204 ? 3.68 -23.281 -0.605 1 96.44 204 ILE B C 1
ATOM 3664 O O . ILE B 1 204 ? 2.898 -22.906 0.278 1 96.44 204 ILE B O 1
ATOM 3668 N N . VAL B 1 205 ? 3.408 -24.297 -1.362 1 96.5 205 VAL B N 1
ATOM 3669 C CA . VAL B 1 205 ? 2.041 -24.781 -1.515 1 96.5 205 VAL B CA 1
ATOM 3670 C C . VAL B 1 205 ? 1.683 -25.688 -0.343 1 96.5 205 VAL B C 1
ATOM 3672 O O . VAL B 1 205 ? 0.604 -25.562 0.241 1 96.5 205 VAL B O 1
ATOM 3675 N N . THR B 1 206 ? 2.561 -26.562 0.047 1 96.19 206 THR B N 1
ATOM 3676 C CA . THR B 1 206 ? 2.277 -27.578 1.062 1 96.19 206 THR B CA 1
ATOM 3677 C C . THR B 1 206 ? 1.936 -26.922 2.396 1 96.19 206 THR B C 1
ATOM 3679 O O . THR B 1 206 ? 0.907 -27.234 3 1 96.19 206 THR B O 1
ATOM 3682 N N . PRO B 1 207 ? 2.766 -25.984 2.906 1 94.19 207 PRO B N 1
ATOM 3683 C CA . PRO B 1 207 ? 2.398 -25.359 4.18 1 94.19 207 PRO B CA 1
ATOM 3684 C C . PRO B 1 207 ? 1.04 -24.656 4.129 1 94.19 207 PRO B C 1
ATOM 3686 O O . PRO B 1 207 ? 0.277 -24.719 5.094 1 94.19 207 PRO B O 1
ATOM 3689 N N . LEU B 1 208 ? 0.748 -24.047 3.035 1 92.44 208 LEU B N 1
ATOM 3690 C CA . LEU B 1 208 ? -0.518 -23.328 2.879 1 92.44 208 LEU B CA 1
ATOM 3691 C C . LEU B 1 208 ? -1.69 -24.312 2.877 1 92.44 208 LEU B C 1
ATOM 3693 O O . LEU B 1 208 ? -2.668 -24.109 3.602 1 92.44 208 LEU B O 1
ATOM 3697 N N . TRP B 1 209 ? -1.585 -25.328 2.1 1 90.69 209 TRP B N 1
ATOM 3698 C CA . TRP B 1 209 ? -2.684 -26.281 1.94 1 90.69 209 TRP B CA 1
ATOM 3699 C C . TRP B 1 209 ? -2.861 -27.125 3.199 1 90.69 209 TRP B C 1
ATOM 3701 O O . TRP B 1 209 ? -3.986 -27.469 3.568 1 90.69 209 TRP B O 1
ATOM 3711 N N . LYS B 1 210 ? -1.781 -27.469 3.871 1 90.12 210 LYS B N 1
ATOM 3712 C CA . LYS B 1 210 ? -1.883 -28.172 5.145 1 90.12 210 LYS B CA 1
ATOM 3713 C C . LYS B 1 210 ? -2.66 -27.344 6.168 1 90.12 210 LYS B C 1
ATOM 3715 O O . LYS B 1 210 ? -3.518 -27.875 6.879 1 90.12 210 LYS B O 1
ATOM 3720 N N . SER B 1 211 ? -2.311 -26.094 6.227 1 86.44 211 SER B N 1
ATOM 3721 C CA . SER B 1 211 ? -3.023 -25.203 7.133 1 86.44 211 SER B CA 1
ATOM 3722 C C . SER B 1 211 ? -4.5 -25.109 6.762 1 86.44 211 SER B C 1
ATOM 3724 O O . SER B 1 211 ? -5.367 -25.125 7.637 1 86.44 211 SER B O 1
ATOM 3726 N N . ALA B 1 212 ? -4.805 -25.047 5.496 1 84.56 212 ALA B N 1
ATOM 3727 C CA . ALA B 1 212 ? -6.176 -24.922 5.008 1 84.56 212 ALA B CA 1
ATOM 3728 C C . ALA B 1 212 ? -6.973 -26.203 5.312 1 84.56 212 ALA B C 1
ATOM 3730 O O . ALA B 1 212 ? -8.148 -26.125 5.676 1 84.56 212 ALA B O 1
ATOM 3731 N N . CYS B 1 213 ? -6.371 -27.328 5.227 1 84.31 213 CYS B N 1
ATOM 3732 C CA . CYS B 1 213 ? -7.027 -28.609 5.457 1 84.31 213 CYS B CA 1
ATOM 3733 C C . CYS B 1 213 ? -7.418 -28.766 6.922 1 84.31 213 CYS B C 1
ATOM 3735 O O . CYS B 1 213 ? -8.406 -29.438 7.238 1 84.31 213 CYS B O 1
ATOM 3737 N N . THR B 1 214 ? -6.656 -28.141 7.773 1 80.5 214 THR B N 1
ATOM 3738 C CA . THR B 1 214 ? -6.996 -28.188 9.188 1 80.5 214 THR B CA 1
ATOM 3739 C C . THR B 1 214 ? -8.305 -27.438 9.453 1 80.5 214 THR B C 1
ATOM 3741 O O . THR B 1 214 ? -9.102 -27.859 10.305 1 80.5 214 THR B O 1
ATOM 3744 N N . LEU B 1 215 ? -8.492 -26.453 8.672 1 72.38 215 LEU B N 1
ATOM 3745 C CA . LEU B 1 215 ? -9.695 -25.656 8.852 1 72.38 215 LEU B CA 1
ATOM 3746 C C . LEU B 1 215 ? -10.859 -26.234 8.062 1 72.38 215 LEU B C 1
ATOM 3748 O O . LEU B 1 215 ? -12.016 -26.156 8.5 1 72.38 215 LEU B O 1
ATOM 3752 N N . VAL B 1 216 ? -10.445 -26.781 6.926 1 75.56 216 VAL B N 1
ATOM 3753 C CA . VAL B 1 216 ? -11.469 -27.328 6.035 1 75.56 216 VAL B CA 1
ATOM 3754 C C . VAL B 1 216 ? -11.062 -28.734 5.598 1 75.56 216 VAL B C 1
ATOM 3756 O O . VAL B 1 216 ? -10.5 -28.922 4.516 1 75.56 216 VAL B O 1
ATOM 3759 N N . PRO B 1 217 ? -11.523 -29.75 6.332 1 77.31 217 PRO B N 1
ATOM 3760 C CA . PRO B 1 217 ? -11.086 -31.125 6.07 1 77.31 217 PRO B CA 1
ATOM 3761 C C . PRO B 1 217 ? -11.5 -31.625 4.688 1 77.31 217 PRO B C 1
ATOM 3763 O O . PRO B 1 217 ? -10.883 -32.531 4.148 1 77.31 217 PRO B O 1
ATOM 3766 N N . GLU B 1 218 ? -12.398 -31.031 4.098 1 75.75 218 GLU B N 1
ATOM 3767 C CA . GLU B 1 218 ? -12.875 -31.422 2.771 1 75.75 218 GLU B CA 1
ATOM 3768 C C . GLU B 1 218 ? -11.797 -31.203 1.715 1 75.75 218 GLU B C 1
ATOM 3770 O O . GLU B 1 218 ? -11.875 -31.75 0.613 1 75.75 218 GLU B O 1
ATOM 3775 N N . LEU B 1 219 ? -10.797 -30.469 2.09 1 80.81 219 LEU B N 1
ATOM 3776 C CA . LEU B 1 219 ? -9.719 -30.172 1.155 1 80.81 219 LEU B CA 1
ATOM 3777 C C . LEU B 1 219 ? -8.656 -31.266 1.175 1 80.81 219 LEU B C 1
ATOM 3779 O O . LEU B 1 219 ? -7.707 -31.234 0.392 1 80.81 219 LEU B O 1
ATOM 3783 N N . ASP B 1 220 ? -8.859 -32.344 1.961 1 84.69 220 ASP B N 1
ATOM 3784 C CA . ASP B 1 220 ? -7.867 -33.375 2.139 1 84.69 220 ASP B CA 1
ATOM 3785 C C . ASP B 1 220 ? -7.637 -34.156 0.834 1 84.69 220 ASP B C 1
ATOM 3787 O O . ASP B 1 220 ? -6.508 -34.562 0.538 1 84.69 220 ASP B O 1
ATOM 3791 N N . ASP B 1 221 ? -8.633 -34.344 0.137 1 86.94 221 ASP B N 1
ATOM 3792 C CA . ASP B 1 221 ? -8.5 -35.031 -1.137 1 86.94 221 ASP B CA 1
ATOM 3793 C C . ASP B 1 221 ? -7.555 -34.281 -2.076 1 86.94 221 ASP B C 1
ATOM 3795 O O . ASP B 1 221 ? -6.785 -34.906 -2.812 1 86.94 221 ASP B O 1
ATOM 3799 N N . ARG B 1 222 ? -7.641 -33 -2.02 1 87.25 222 ARG B N 1
ATOM 3800 C CA . ARG B 1 222 ? -6.773 -32.188 -2.855 1 87.25 222 ARG B CA 1
ATOM 3801 C C . ARG B 1 222 ? -5.328 -32.25 -2.379 1 87.25 222 ARG B C 1
ATOM 3803 O O . ARG B 1 222 ? -4.402 -32.25 -3.191 1 87.25 222 ARG B O 1
ATOM 3810 N N . PHE B 1 223 ? -5.207 -32.375 -1.164 1 89.69 223 PHE B N 1
ATOM 3811 C CA . PHE B 1 223 ? -3.865 -32.469 -0.601 1 89.69 223 PHE B CA 1
ATOM 3812 C C . PHE B 1 223 ? -3.195 -33.75 -1.034 1 89.69 223 PHE B C 1
ATOM 3814 O O . PHE B 1 223 ? -1.983 -33.781 -1.262 1 89.69 223 PHE B O 1
ATOM 3821 N N . GLU B 1 224 ? -3.953 -34.812 -1.146 1 93 224 GLU B N 1
ATOM 3822 C CA . GLU B 1 224 ? -3.422 -36.062 -1.634 1 93 224 GLU B CA 1
ATOM 3823 C C . GLU B 1 224 ? -2.938 -35.938 -3.074 1 93 224 GLU B C 1
ATOM 3825 O O . GLU B 1 224 ? -1.899 -36.5 -3.436 1 93 224 GLU B O 1
ATOM 3830 N N . ILE B 1 225 ? -3.68 -35.25 -3.844 1 94.38 225 ILE B N 1
ATOM 3831 C CA . ILE B 1 225 ? -3.297 -35 -5.23 1 94.38 225 ILE B CA 1
ATOM 3832 C C . ILE B 1 225 ? -1.973 -34.25 -5.277 1 94.38 225 ILE B C 1
ATOM 3834 O O . ILE B 1 225 ? -1.122 -34.531 -6.129 1 94.38 225 ILE B O 1
ATOM 3838 N N . LEU B 1 226 ? -1.843 -33.312 -4.406 1 95.75 226 LEU B N 1
ATOM 3839 C CA . LEU B 1 226 ? -0.617 -32.531 -4.297 1 95.75 226 LEU B CA 1
ATOM 3840 C C . LEU B 1 226 ? 0.596 -33.438 -4.125 1 95.75 226 LEU B C 1
ATOM 3842 O O . LEU B 1 226 ? 1.63 -33.219 -4.762 1 95.75 226 LEU B O 1
ATOM 3846 N N . GLN B 1 227 ? 0.457 -34.438 -3.303 1 95.75 227 GLN B N 1
ATOM 3847 C CA . GLN B 1 227 ? 1.551 -35.375 -3.037 1 95.75 227 GLN B CA 1
ATOM 3848 C C . GLN B 1 227 ? 1.871 -36.188 -4.27 1 95.75 227 GLN B C 1
ATOM 3850 O O . GLN B 1 227 ? 3.041 -36.438 -4.574 1 95.75 227 GLN B O 1
ATOM 3855 N N . VAL B 1 228 ? 0.89 -36.594 -4.898 1 97.19 228 VAL B N 1
ATOM 3856 C CA . VAL B 1 228 ? 1.063 -37.375 -6.121 1 97.19 228 VAL B CA 1
ATOM 3857 C C . VAL B 1 228 ? 1.752 -36.531 -7.184 1 97.19 228 VAL B C 1
ATOM 3859 O O . VAL B 1 228 ? 2.684 -36.969 -7.852 1 97.19 228 VAL B O 1
ATOM 3862 N N . ASN B 1 229 ? 1.28 -35.312 -7.328 1 97.25 229 ASN B N 1
ATOM 3863 C CA . ASN B 1 229 ? 1.862 -34.406 -8.32 1 97.25 229 ASN B CA 1
ATOM 3864 C C . ASN B 1 229 ? 3.32 -34.094 -8.008 1 97.25 229 ASN B C 1
ATOM 3866 O O . ASN B 1 229 ? 4.137 -33.938 -8.914 1 97.25 229 ASN B O 1
ATOM 3870 N N . ARG B 1 230 ? 3.592 -33.906 -6.738 1 97.88 230 ARG B N 1
ATOM 3871 C CA . ARG B 1 230 ? 4.988 -33.719 -6.363 1 97.88 230 ARG B CA 1
ATOM 3872 C C . ARG B 1 230 ? 5.859 -34.844 -6.867 1 97.88 230 ARG B C 1
ATOM 3874 O O . ARG B 1 230 ? 6.945 -34.625 -7.402 1 97.88 230 ARG B O 1
ATOM 3881 N N . GLN B 1 231 ? 5.406 -36.094 -6.684 1 97.81 231 GLN B N 1
ATOM 3882 C CA . GLN B 1 231 ? 6.141 -37.25 -7.145 1 97.81 231 GLN B CA 1
ATOM 3883 C C . GLN B 1 231 ? 6.223 -37.281 -8.664 1 97.81 231 GLN B C 1
ATOM 3885 O O . GLN B 1 231 ? 7.242 -37.719 -9.227 1 97.81 231 GLN B O 1
ATOM 3890 N N . ASN B 1 232 ? 5.176 -36.938 -9.305 1 97.81 232 ASN B N 1
ATOM 3891 C CA . ASN B 1 232 ? 5.188 -36.875 -10.766 1 97.81 232 ASN B CA 1
ATOM 3892 C C . ASN B 1 232 ? 6.27 -35.938 -11.273 1 97.81 232 ASN B C 1
ATOM 3894 O O . ASN B 1 232 ? 6.922 -36.219 -12.273 1 97.81 232 ASN B O 1
ATOM 3898 N N . TRP B 1 233 ? 6.414 -34.812 -10.586 1 97.81 233 TRP B N 1
ATOM 3899 C CA . TRP B 1 233 ? 7.445 -33.844 -10.984 1 97.81 233 TRP B CA 1
ATOM 3900 C C . TRP B 1 233 ? 8.836 -34.438 -10.789 1 97.81 233 TRP B C 1
ATOM 3902 O O . TRP B 1 233 ? 9.734 -34.219 -11.602 1 97.81 233 TRP B O 1
ATOM 3912 N N . VAL B 1 234 ? 9.047 -35.188 -9.688 1 97.75 234 VAL B N 1
ATOM 3913 C CA . VAL B 1 234 ? 10.328 -35.844 -9.477 1 97.75 234 VAL B CA 1
ATOM 3914 C C . VAL B 1 234 ? 10.609 -36.781 -10.641 1 97.75 234 VAL B C 1
ATOM 3916 O O . VAL B 1 234 ? 11.703 -36.781 -11.203 1 97.75 234 VAL B O 1
ATOM 3919 N N . GLU B 1 235 ? 9.625 -37.562 -11.023 1 97.38 235 GLU B N 1
ATOM 3920 C CA . GLU B 1 235 ? 9.766 -38.5 -12.125 1 97.38 235 GLU B CA 1
ATOM 3921 C C . GLU B 1 235 ? 10.023 -37.781 -13.445 1 97.38 235 GLU B C 1
ATOM 3923 O O . GLU B 1 235 ? 10.82 -38.25 -14.266 1 97.38 235 GLU B O 1
ATOM 3928 N N . TYR B 1 236 ? 9.336 -36.719 -13.633 1 96.44 236 TYR B N 1
ATOM 3929 C CA . TYR B 1 236 ? 9.547 -35.938 -14.836 1 96.44 236 TYR B CA 1
ATOM 3930 C C . TYR B 1 236 ? 11 -35.469 -14.938 1 96.44 236 TYR B C 1
ATOM 3932 O O . TYR B 1 236 ? 11.586 -35.5 -16.031 1 96.44 236 TYR B O 1
ATOM 3940 N N . GLY B 1 237 ? 11.539 -35.062 -13.836 1 96.25 237 GLY B N 1
ATOM 3941 C CA . GLY B 1 237 ? 12.93 -34.625 -13.828 1 96.25 237 GLY B CA 1
ATOM 3942 C C . GLY B 1 237 ? 13.898 -35.719 -14.211 1 96.25 237 GLY B C 1
ATOM 3943 O O . GLY B 1 237 ? 14.953 -35.469 -14.781 1 96.25 237 GLY B O 1
ATOM 3944 N N . GLU B 1 238 ? 13.5 -36.969 -13.945 1 95.75 238 GLU B N 1
ATOM 3945 C CA . GLU B 1 238 ? 14.359 -38.156 -14.172 1 95.75 238 GLU B CA 1
ATOM 3946 C C . GLU B 1 238 ? 14.172 -38.688 -15.578 1 95.75 238 GLU B C 1
ATOM 3948 O O . GLU B 1 238 ? 15.133 -39.156 -16.203 1 95.75 238 GLU B O 1
ATOM 3953 N N . THR B 1 239 ? 12.914 -38.625 -16.109 1 93.94 239 THR B N 1
ATOM 3954 C CA . THR B 1 239 ? 12.617 -39.344 -17.344 1 93.94 239 THR B CA 1
ATOM 3955 C C . THR B 1 239 ? 12.328 -38.406 -18.484 1 93.94 239 THR B C 1
ATOM 3957 O O . THR B 1 239 ? 12.344 -38.781 -19.656 1 93.94 239 THR B O 1
ATOM 3960 N N . ALA B 1 240 ? 11.969 -37.25 -18.172 1 90.31 240 ALA B N 1
ATOM 3961 C CA . ALA B 1 240 ? 11.578 -36.219 -19.125 1 90.31 240 ALA B CA 1
ATOM 3962 C C . ALA B 1 240 ? 10.289 -36.594 -19.844 1 90.31 240 ALA B C 1
ATOM 3964 O O . ALA B 1 240 ? 10.023 -36.125 -20.953 1 90.31 240 ALA B O 1
ATOM 3965 N N . MET B 1 241 ? 9.562 -37.469 -19.188 1 86.19 241 MET B N 1
ATOM 3966 C CA . MET B 1 241 ? 8.32 -37.906 -19.812 1 86.19 241 MET B CA 1
ATOM 3967 C C . MET B 1 241 ? 7.16 -37 -19.406 1 86.19 241 MET B C 1
ATOM 3969 O O . MET B 1 241 ? 6.969 -36.719 -18.219 1 86.19 241 MET B O 1
ATOM 3973 N N . CYS B 1 242 ? 6.445 -36.531 -20.375 1 84 242 CYS B N 1
ATOM 3974 C CA . CYS B 1 242 ? 5.285 -35.688 -20.141 1 84 242 CYS B CA 1
ATOM 3975 C C . CYS B 1 242 ? 4.02 -36.531 -20 1 84 242 CYS B C 1
ATOM 3977 O O . CYS B 1 242 ? 3.939 -37.625 -20.531 1 84 242 CYS B O 1
ATOM 3979 N N . PRO B 1 243 ? 3.168 -35.906 -19.234 1 85.44 243 PRO B N 1
ATOM 3980 C CA . PRO B 1 243 ? 1.893 -36.625 -19.188 1 85.44 243 PRO B CA 1
ATOM 3981 C C . PRO B 1 243 ? 1.088 -36.5 -20.469 1 85.44 243 PRO B C 1
ATOM 3983 O O . PRO B 1 243 ? 1.356 -35.625 -21.281 1 85.44 243 PRO B O 1
ATOM 3986 N N . PRO B 1 244 ? 0.099 -37.531 -20.672 1 78.75 244 PRO B N 1
ATOM 3987 C CA . PRO B 1 244 ? -0.8 -37.344 -21.828 1 78.75 244 PRO B CA 1
ATOM 3988 C C . PRO B 1 244 ? -1.681 -36.125 -21.719 1 78.75 244 PRO B C 1
ATOM 3990 O O . PRO B 1 244 ? -2.051 -35.719 -20.609 1 78.75 244 PRO B O 1
ATOM 3993 N N . PRO B 1 245 ? -1.847 -35.469 -22.875 1 72.94 245 PRO B N 1
ATOM 3994 C CA . PRO B 1 245 ? -2.699 -34.281 -22.828 1 72.94 245 PRO B CA 1
ATOM 3995 C C . PRO B 1 245 ? -4.078 -34.562 -22.234 1 72.94 245 PRO B C 1
ATOM 3997 O O . PRO B 1 245 ? -4.566 -35.688 -22.312 1 72.94 245 PRO B O 1
ATOM 4000 N N . VAL B 1 246 ? -4.488 -33.656 -21.406 1 67.44 246 VAL B N 1
ATOM 4001 C CA . VAL B 1 246 ? -5.836 -33.719 -20.859 1 67.44 246 VAL B CA 1
ATOM 4002 C C . VAL B 1 246 ? -6.848 -33.938 -21.984 1 67.44 246 VAL B C 1
ATOM 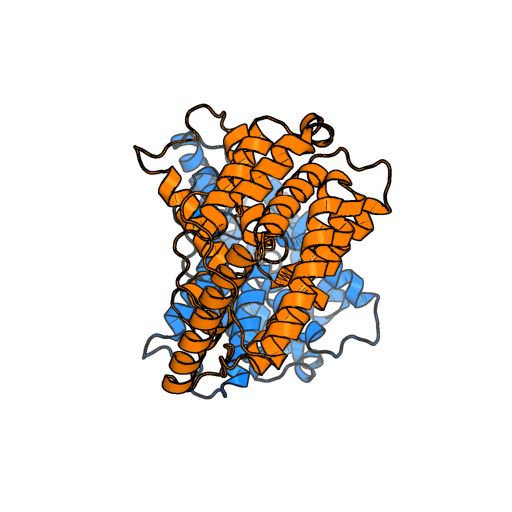4004 O O . VAL B 1 246 ? -6.746 -33.312 -23.031 1 67.44 246 VAL B O 1
ATOM 4007 N N . SER B 1 247 ? -7.625 -34.812 -22.141 1 58.5 247 SER B N 1
ATOM 4008 C CA . SER B 1 247 ? -8.703 -34.906 -23.125 1 58.5 247 SER B CA 1
ATOM 4009 C C . SER B 1 247 ? -9.617 -33.688 -23.047 1 58.5 247 SER B C 1
ATOM 4011 O O . SER B 1 247 ? -9.852 -33.125 -21.969 1 58.5 247 SER B O 1
ATOM 4013 N N . LYS B 1 248 ? -9.703 -32.844 -24.125 1 56.22 248 LYS B N 1
ATOM 4014 C CA . LYS B 1 248 ? -10.578 -31.672 -24.297 1 56.22 248 LYS B CA 1
ATOM 4015 C C . LYS B 1 248 ? -11.93 -31.906 -23.641 1 56.22 248 LYS B C 1
ATOM 4017 O O . LYS B 1 248 ? -12.812 -31.047 -23.688 1 56.22 248 LYS B O 1
ATOM 4022 N N . GLN B 1 249 ? -12.211 -33 -23.375 1 41.38 249 GLN B N 1
ATOM 4023 C CA . GLN B 1 249 ? -13.602 -33.188 -22.969 1 41.38 249 GLN B CA 1
ATOM 4024 C C . GLN B 1 249 ? -13.82 -32.688 -21.531 1 41.38 249 GLN B C 1
ATOM 4026 O O . GLN B 1 249 ? -14.914 -32.844 -20.984 1 41.38 249 GLN B O 1
ATOM 4031 N N . CYS B 1 250 ? -12.75 -32.375 -20.984 1 36.59 250 CYS B N 1
ATOM 4032 C CA . CYS B 1 250 ? -13.164 -31.922 -19.672 1 36.59 250 CYS B CA 1
ATOM 4033 C C . CYS B 1 250 ? -13.367 -30.422 -19.641 1 36.59 250 CYS B C 1
ATOM 4035 O O . CYS B 1 250 ? -12.617 -29.672 -20.281 1 36.59 250 CYS B O 1
#

Secondary structure (DSSP, 8-state):
-HHHHHHHHHHHTHHHHTT--HHHHHHHHHHHHHTTTT--S--HHHHHHHT-HHHHHTTTSSHHHHHHHHHHHHHHTSGGG-TTTTS-HHHHHHHHHHHHHHHHTTSGGGHHHHHHHHHHHHHS-SGGGSHHHHHHHHHHHHHHHHT-GGGS-HHHHHHHHHHHHHHHHHHHHHHHHHT----S----SHHHHHHHHHHHIIIIIHHHHHHHHHH-GGGHHHHHHHHHHHHHHHHHHHH-PPPPPPPTT-/-HHHHHHHHHHHTHHHHTT--HHHHHHHHHHHHHTTTT--S--HHHHHHHT-HHHHHTTTSSHHHHHHHHHHHHHHHSGGG-TTTTS-HHHHHHHHHHHHHHHHTTSGGGHHHHHHHHHHHHHS-SGGGSHHHHHHHHHHHHHHHHT-GGGS-HHHHHHHHHHHHHHHHHHHHHHHHHT----S----SHHHHHHHHHHHIIIIIHHHHHHHHHH-GGGHHHHHHHHHHHHHHHHHHHH-PPPPPPPTT-

Solvent-accessible surface area (backbone atoms only — not comparable to full-atom values): 26516 Å² total; per-residue (Å²): 102,34,60,52,38,50,46,48,43,52,68,62,20,52,81,49,39,77,71,46,51,74,63,51,52,52,32,43,52,51,27,47,69,28,42,60,46,88,64,83,62,67,54,56,66,55,31,45,74,66,60,32,72,58,15,43,57,44,65,62,46,59,29,59,27,44,49,9,43,23,51,45,53,55,51,41,68,35,86,95,38,51,86,58,75,89,50,51,74,67,51,48,51,50,41,50,53,49,27,45,53,28,20,47,50,58,36,72,88,46,43,66,58,52,45,50,49,48,54,49,49,70,70,52,76,80,77,61,80,44,72,69,40,53,51,48,49,48,24,47,49,46,33,48,16,72,59,35,51,59,42,38,61,59,38,55,28,50,51,55,50,51,52,53,50,50,33,28,32,54,41,21,52,52,23,54,74,70,71,42,82,68,80,43,39,88,60,86,48,44,50,52,44,21,51,51,50,41,46,45,41,63,69,54,41,44,60,43,50,56,51,46,26,74,76,36,62,83,46,46,66,38,52,53,36,29,56,51,40,43,52,50,33,54,46,20,32,75,67,63,59,76,73,67,78,61,68,82,82,109,102,35,59,52,40,49,46,48,43,51,68,63,21,54,81,50,39,76,71,47,50,74,64,52,52,51,33,43,54,52,27,48,69,29,41,60,45,88,66,82,62,66,52,58,66,56,31,46,75,66,60,31,71,58,15,43,57,44,64,62,46,59,29,58,26,45,49,8,44,24,50,45,54,56,51,41,66,36,84,93,37,51,85,58,76,90,50,52,73,67,51,47,50,52,42,49,53,50,28,45,53,29,20,48,49,57,37,72,88,46,43,66,59,52,45,50,50,49,55,49,49,69,70,53,74,80,75,62,78,44,73,68,39,51,52,48,48,47,25,47,50,45,33,48,15,71,60,36,51,58,42,37,60,59,42,56,26,50,53,55,50,49,53,52,50,49,33,26,32,53,40,20,53,52,23,55,73,70,71,44,83,69,82,42,38,88,60,84,47,45,51,52,44,20,52,52,51,42,47,44,40,64,71,53,41,45,61,44,51,55,50,46,26,74,76,38,61,83,46,46,66,38,52,52,36,29,54,52,40,42,50,50,32,54,48,22,32,74,67,63,57,74,74,67,77,62,65,83,82,108

Nearest PDB structures (foldseek):
  6c7d-assembly1_A  TM=8.886E-01  e=1.009E-11  Homo sapiens
  6znd-assembly1_A  TM=8.953E-01  e=2.526E-11  Homo sapiens
  5tz3-assembly3_C  TM=8.800E-01  e=1.781E-11  Homo sapiens
  5u7d-assembly2_B  TM=8.599E-01  e=2.673E-10  Homo sapiens
  5vp1-assembly1_C-3  TM=8.623E-01  e=8.697E-10  Homo sapiens

Radius of gyration: 26.57 Å; Cα contacts (8 Å, |Δi|>4): 582; chains: 2; bounding box: 55×80×50 Å

InterPro domains:
  IPR002073 3'5'-cyclic nucleotide phosphodiesterase, catalytic domain [PF00233] (14-221)
  IPR002073 3'5'-cyclic nucleotide phosphodiesterase, catalytic domain [PS51845] (1-240)
  IPR003607 HD/PDEase domain [cd00077] (3-169)
  IPR023088 3'5'-cyclic nucleotide phosphodiesterase [PR00387] (21-34)
  IPR023088 3'5'-cyclic nucleotide phosphodiesterase [PR00387] (35-50)
  IPR023088 3'5'-cyclic nucleotide phosphodiesterase [PR00387] (62-78)
  IPR023088 3'5'-cyclic nucleotide phosphodiesterase [PR00387] (142-155)
  IPR023088 3'5'-cyclic nucleotide phosphodiesterase [PR00387] (159-175)
  IPR023174 3'5'-cyclic nucleotide phosphodiesterase, conserved site [PS00126] (35-46)
  IPR036971 3'5'-cyclic nucleotide phosphodiesterase, catalytic domain superfamily [G3DSA:1.10.1300.10] (2-242)